Protein AF-A0A9E3B4F2-F1 (afdb_monomer)

pLDDT: mean 82.55, std 18.67, range [26.14, 98.81]

Mean predicted aligned error: 16.76 Å

Foldseek 3Di:
DQAAAPQPRDSDADDDPNRPRQAHPPQRDGLLSSLVVLVCVLVVVLAEPFQEEEEPHRVSVLQSCLVRYPVSYAAEYCPQVVDPDPRDRHYHDQLLPCLVVAAFQAGQEYEYEADLQLHLDDSLLSLLSVLRNHHQQGKYKYAHAEDAAAKDFASDPPDALVNCCVAAVGRRTGIHHHLNVVLVSCCVRQNDDPDQWDQQVVRDDPVVSVSNVNDPVANGGDHNSIMGMHGHHDDDPPPPPDDDDDDDDDDDDPPDDPWAAEEEEEQAEQPLCLLVVLVVCVVCVVVCVVVLEHELPPDSACALLLCLQQPDQPDDPDDQDPPDDPDPRGRDVVSVVSVVVQSVPSGRGYYYHGHNRNLVDDLNSLLSVLVVCVVSRYHYAYEYEDEDPVVSLVVVQVVCVVVVHDSPPPDPVVCVVRVGPCVSCVSNCVRNNPVRYYYHYSDPVVD

Secondary structure (DSSP, 8-state):
-----TTT----EEEETTEEEEEETTT---HHHHHHHHHHHHTT-S-TT--EEEES--HHHHHHHHHHHGGGEEEEETTGGG---SS-PEEE--TTTTGGGSPTT-EEEEEEES-GGG-SS-HHHHHHHHHHHEEEEEEEEEE--B-SSS-EE---TT--HHHHHHHHSSTT-SEEB-TTHHHHHHHHHH---S-SB--HHHHS-HHHHHHTT--GGGSSSSSTT--EEEE------------S-----------PPTT--EEEEE---TTSSHHHHHHHHHHTHHHHHHTTEEE-TT-SS-HHHHHHHHS-TT----S--TT-TT------HHHHHHHHHHHHTTTTSEEEEE-SSGGG--HHHHHHHHHHHHHTT-EEEEEEEE--HHHHHHHHHHHHHHTT------SHHHHHHHS--GGGHHHHHHHH-GGGEEEEE--GGG-

Solvent-accessible surface area (backbone atoms only — not comparable to full-atom values): 25327 Å² total; per-residue (Å²): 135,76,47,32,36,80,83,80,61,47,64,55,54,34,67,51,95,90,34,75,47,32,25,31,67,85,69,61,44,38,36,52,54,40,52,51,48,52,51,37,56,75,68,64,62,87,49,71,88,49,26,34,39,27,37,60,57,56,63,66,61,46,47,57,42,34,77,56,32,55,93,36,41,44,38,26,22,71,63,24,85,76,61,90,57,95,70,56,76,51,38,74,45,46,67,90,71,45,53,81,76,53,62,65,49,63,25,43,31,38,38,37,52,71,49,72,40,51,44,92,56,67,56,66,64,48,49,44,47,50,59,46,25,35,18,66,68,10,40,39,40,36,32,46,62,49,50,67,52,56,60,47,74,55,82,64,88,83,61,50,44,66,56,20,27,74,76,36,73,33,52,71,34,28,25,30,37,7,69,53,46,47,56,56,50,45,27,75,64,77,53,76,69,98,69,52,60,57,45,44,62,82,79,41,54,71,66,58,36,50,26,40,44,40,57,76,65,42,39,51,67,89,34,58,51,27,42,33,52,46,65,40,69,72,71,73,78,75,76,78,86,76,90,70,96,71,84,88,78,92,77,76,76,77,81,72,78,88,80,58,33,33,35,40,40,31,30,18,37,85,90,40,57,41,69,64,52,33,52,48,51,65,78,35,46,68,61,41,45,74,70,42,32,41,68,56,86,86,46,72,60,34,38,64,50,50,42,23,40,49,44,63,82,85,58,77,83,72,83,83,51,92,86,50,88,87,66,89,75,59,56,33,71,66,42,35,50,52,53,49,53,50,58,71,66,33,62,92,25,37,33,37,47,50,16,57,56,46,53,70,49,53,59,68,37,46,43,52,50,39,54,49,37,54,76,71,50,41,51,59,36,37,37,36,37,43,61,60,69,68,64,46,52,54,50,55,51,53,49,27,58,76,67,75,40,81,78,70,74,83,44,74,74,34,49,74,74,60,55,72,66,65,72,42,51,51,44,51,30,72,59,62,33,69,95,26,48,46,82,38,73,58,61,84,88,79,115

Sequence (447 aa):
MTLRCPICKSGEFLAFNGRDNARCKSCQAMERTRLLWMILEKHNLFRPGSRVLHVAPELPIAKRFAELLDDRYLACDVNAARYASTFTIVRPLDLCVDLVKLPSRCFDIIIHSHVLEHLPCDPEGVMREFERILKPGGHHFLSVPISGETTREDLSDDLSGAERSMLFGQADHMRVFGRRDLPAMLDRVWGARERHNIEPLELFTPAELEQAAVPRDAWSGISSHTIFHHIRPEVSAVRIAGNASTEGKSKASRSRPRGRPKLILHIGMPKAGTTSLQRWFVANTDAVRNAGLEYWPEAENHSEAMFMAFADPNRIARGAMWFQQDANLSADPAKRASFDGFLDGLGQRTGIVSAEVLWSFPARDVKALAGHLETRGVDTAVLCFIRPPAAFLATAAQQRLRTSLSIGDFGLGFQDKVLIRYHRLASWIENFGPDNVYVLPLADDII

Structure (mmCIF, N/CA/C/O backbone):
data_AF-A0A9E3B4F2-F1
#
_entry.id   AF-A0A9E3B4F2-F1
#
loop_
_atom_site.group_PDB
_atom_site.id
_atom_site.type_symbol
_atom_site.label_atom_id
_atom_site.label_alt_id
_atom_site.label_comp_id
_atom_site.label_asym_id
_atom_site.label_entity_id
_atom_site.label_seq_id
_atom_site.pdbx_PDB_ins_code
_atom_site.Cartn_x
_atom_site.Cartn_y
_atom_site.Cartn_z
_atom_site.occupancy
_atom_site.B_iso_or_equiv
_atom_site.auth_seq_id
_atom_site.auth_comp_id
_atom_site.auth_asym_id
_atom_site.auth_atom_id
_atom_site.pdbx_PDB_model_num
ATOM 1 N N . MET A 1 1 ? -12.269 23.493 28.111 1.00 66.25 1 MET A N 1
ATOM 2 C CA . MET A 1 1 ? -12.984 22.298 27.616 1.00 66.25 1 MET A CA 1
ATOM 3 C C . MET A 1 1 ? -12.254 21.068 28.141 1.00 66.25 1 MET A C 1
ATOM 5 O O . MET A 1 1 ? -11.030 21.080 28.115 1.00 66.25 1 MET A O 1
ATOM 9 N N . THR A 1 2 ? -12.943 20.064 28.690 1.00 90.00 2 THR A N 1
ATOM 10 C CA . THR A 1 2 ? -12.277 18.876 29.264 1.00 90.00 2 THR A CA 1
ATOM 11 C C . THR A 1 2 ? -11.997 17.856 28.165 1.00 90.00 2 THR A C 1
ATOM 13 O O . THR A 1 2 ? -12.938 17.414 27.500 1.00 90.00 2 THR A O 1
ATOM 16 N N . LEU A 1 3 ? -10.723 17.490 27.978 1.00 95.75 3 LEU A N 1
ATOM 17 C CA . LEU A 1 3 ? -10.311 16.465 27.015 1.00 95.75 3 LEU A CA 1
ATOM 18 C C . LEU A 1 3 ? -11.007 15.134 27.310 1.00 95.75 3 LEU A C 1
ATOM 20 O O . LEU A 1 3 ? -11.210 14.760 28.467 1.00 95.75 3 LEU A O 1
ATOM 24 N N . ARG A 1 4 ? -11.366 14.403 26.256 1.00 97.31 4 ARG A N 1
ATOM 25 C CA . ARG A 1 4 ? -12.034 13.109 26.348 1.00 97.31 4 ARG A CA 1
ATOM 26 C C . ARG A 1 4 ? -11.736 12.259 25.122 1.00 97.31 4 ARG A C 1
ATOM 28 O O . ARG A 1 4 ? -12.053 12.629 23.998 1.00 97.31 4 ARG A O 1
ATOM 35 N N . CYS A 1 5 ? -11.165 11.078 25.334 1.00 97.88 5 CYS A N 1
ATOM 36 C CA . CYS A 1 5 ? -10.889 10.140 24.255 1.00 97.88 5 CYS A CA 1
ATOM 37 C C . CYS A 1 5 ? -12.214 9.661 23.628 1.00 97.88 5 CYS A C 1
ATOM 39 O O . CYS A 1 5 ? -13.055 9.129 24.358 1.00 97.88 5 CYS A O 1
ATOM 41 N N . PRO A 1 6 ? -12.415 9.770 22.302 1.00 97.62 6 PRO A N 1
ATOM 42 C CA . PRO A 1 6 ? -13.656 9.326 21.668 1.00 97.62 6 PRO A CA 1
ATOM 43 C C . PRO A 1 6 ? -13.841 7.805 21.754 1.00 97.62 6 PRO A C 1
ATOM 45 O O . PRO A 1 6 ? -14.972 7.335 21.725 1.00 97.62 6 PRO A O 1
ATOM 48 N N . ILE A 1 7 ? -12.757 7.052 21.961 1.00 97.56 7 ILE A N 1
ATOM 49 C CA . ILE A 1 7 ? -12.759 5.588 21.977 1.00 97.56 7 ILE A CA 1
ATOM 50 C C . ILE A 1 7 ? -13.133 5.048 23.365 1.00 97.56 7 ILE A C 1
ATOM 52 O O . ILE A 1 7 ? -14.183 4.440 23.538 1.00 97.56 7 ILE A O 1
ATOM 56 N N . CYS A 1 8 ? -12.302 5.300 24.386 1.00 96.44 8 CYS A N 1
ATOM 57 C CA . CYS A 1 8 ? -12.509 4.757 25.738 1.00 96.44 8 CYS A CA 1
ATOM 58 C C . CYS A 1 8 ? -13.102 5.753 26.742 1.00 96.44 8 CYS A C 1
ATOM 60 O O . CYS A 1 8 ? -13.251 5.431 27.918 1.00 96.44 8 CYS A O 1
ATOM 62 N N . LYS A 1 9 ? -13.413 6.978 26.304 1.00 96.62 9 LYS A N 1
ATOM 63 C CA . LYS A 1 9 ? -14.028 8.048 27.107 1.00 96.62 9 LYS A CA 1
ATOM 64 C C . LYS A 1 9 ? -13.192 8.564 28.293 1.00 96.62 9 LYS A C 1
ATOM 66 O O . LYS A 1 9 ? -13.694 9.423 29.017 1.00 96.62 9 LYS A O 1
ATOM 71 N N . SER A 1 10 ? -11.945 8.108 28.461 1.00 96.12 10 SER A N 1
ATOM 72 C CA . SER A 1 10 ? -10.981 8.625 29.449 1.00 96.12 10 SER A CA 1
ATOM 73 C C . SER A 1 10 ? -10.598 10.082 29.163 1.00 96.12 10 SER A C 1
ATOM 75 O O . SER A 1 10 ? -10.494 10.473 28.000 1.00 96.12 10 SER A O 1
ATOM 77 N N . GLY A 1 11 ? -10.372 10.868 30.219 1.00 96.25 11 GLY A N 1
ATOM 78 C CA . GLY A 1 11 ? -9.863 12.242 30.137 1.00 96.25 11 GLY A CA 1
ATOM 79 C C . GLY A 1 11 ? -8.347 12.371 30.324 1.00 96.25 11 GLY A C 1
ATOM 80 O O . GLY A 1 11 ? -7.833 13.483 30.309 1.00 96.25 11 GLY A O 1
ATOM 81 N N . GLU A 1 12 ? -7.624 11.261 30.511 1.00 96.44 12 GLU A N 1
ATOM 82 C CA . GLU A 1 12 ? -6.180 11.277 30.765 1.00 96.44 12 GLU A CA 1
ATOM 83 C C . GLU A 1 12 ? -5.372 10.981 29.494 1.00 96.44 12 GLU A C 1
ATOM 85 O O . GLU A 1 12 ? -5.552 9.947 28.834 1.00 96.44 12 GLU A O 1
ATOM 90 N N . PHE A 1 13 ? -4.419 11.861 29.191 1.00 97.25 13 PHE A N 1
ATOM 91 C CA . PHE A 1 13 ? -3.530 11.746 28.041 1.00 97.25 13 PHE A CA 1
ATOM 92 C C . PHE A 1 13 ? -2.069 11.925 28.461 1.00 97.25 13 PHE A C 1
ATOM 94 O O . PHE A 1 13 ? -1.761 12.568 29.460 1.00 97.25 13 PHE A O 1
ATOM 101 N N . LEU A 1 14 ? -1.173 11.308 27.699 1.00 96.94 14 LEU A N 1
ATOM 102 C CA . LEU A 1 14 ? 0.269 11.326 27.892 1.00 96.94 14 LEU A CA 1
ATOM 103 C C . LEU A 1 14 ? 0.927 12.029 26.707 1.00 96.94 14 LEU A C 1
ATOM 105 O O . LEU A 1 14 ? 0.475 11.882 25.565 1.00 96.94 14 LEU A O 1
ATOM 109 N N . ALA A 1 15 ? 2.031 12.723 26.973 1.00 96.19 15 ALA A N 1
ATOM 110 C CA . ALA A 1 15 ? 2.896 13.226 25.920 1.00 96.19 15 ALA A CA 1
ATOM 111 C C . ALA A 1 15 ? 3.583 12.071 25.164 1.00 96.19 15 ALA A C 1
ATOM 113 O O . ALA A 1 15 ? 3.840 10.997 25.724 1.00 96.19 15 ALA A O 1
ATOM 114 N N . PHE A 1 16 ? 3.879 12.288 23.883 1.00 92.56 16 PHE A N 1
ATOM 115 C CA . PHE A 1 16 ? 4.634 11.351 23.048 1.00 92.56 16 PHE A CA 1
ATOM 116 C C . PHE A 1 16 ? 5.432 12.111 21.986 1.00 92.56 16 PHE A C 1
ATOM 118 O O . PHE A 1 16 ? 4.860 12.919 21.254 1.00 92.56 16 PHE A O 1
ATOM 125 N N . ASN A 1 17 ? 6.740 11.851 21.891 1.00 87.06 17 ASN A N 1
ATOM 126 C CA . ASN A 1 17 ? 7.664 12.549 20.983 1.00 87.06 17 ASN A CA 1
ATOM 127 C C . ASN A 1 17 ? 7.532 14.084 21.049 1.00 87.06 17 ASN A C 1
ATOM 129 O O . ASN A 1 17 ? 7.419 14.749 20.025 1.00 87.06 17 ASN A O 1
ATOM 133 N N . GLY A 1 18 ? 7.470 14.641 22.264 1.00 88.44 18 GLY A N 1
ATOM 134 C CA . GLY A 1 18 ? 7.357 16.089 22.489 1.00 88.44 18 GLY A CA 1
ATOM 135 C C . GLY A 1 18 ? 5.980 16.699 22.198 1.00 88.44 18 GLY A C 1
ATOM 136 O O . GLY A 1 18 ? 5.824 17.908 22.327 1.00 88.44 18 GLY A O 1
ATOM 137 N N . ARG A 1 19 ? 4.979 15.893 21.820 1.00 91.62 19 ARG A N 1
ATOM 138 C CA . ARG A 1 19 ? 3.600 16.347 21.595 1.00 91.62 19 ARG A CA 1
ATOM 139 C C . ARG A 1 19 ? 2.746 16.044 22.818 1.00 91.62 19 ARG A C 1
ATOM 141 O O . ARG A 1 19 ? 2.587 14.875 23.187 1.00 91.62 19 ARG A O 1
ATOM 148 N N . ASP A 1 20 ? 2.191 17.083 23.427 1.00 94.19 20 ASP A N 1
ATOM 149 C CA . ASP A 1 20 ? 1.285 16.955 24.565 1.00 94.19 20 ASP A CA 1
ATOM 150 C C . ASP A 1 20 ? -0.034 16.295 24.164 1.00 94.19 20 ASP A C 1
ATOM 152 O O . ASP A 1 20 ? -0.534 16.464 23.055 1.00 94.19 20 ASP A O 1
ATOM 156 N N . ASN A 1 21 ? -0.614 15.534 25.092 1.00 95.56 21 ASN A N 1
ATOM 157 C CA . ASN A 1 21 ? -1.887 14.826 24.920 1.00 95.56 21 ASN A CA 1
ATOM 158 C C . ASN A 1 21 ? -1.951 13.850 23.724 1.00 95.56 21 ASN A C 1
ATOM 160 O O . ASN A 1 21 ? -3.029 13.393 23.325 1.00 95.56 21 ASN A O 1
ATOM 164 N N . ALA A 1 22 ? -0.799 13.482 23.164 1.00 95.44 22 ALA A N 1
ATOM 165 C CA . ALA A 1 22 ? -0.710 12.671 21.962 1.00 95.44 22 ALA A CA 1
ATOM 166 C C . ALA A 1 22 ? -1.319 11.277 22.128 1.00 95.44 22 ALA A C 1
ATOM 168 O O . ALA A 1 22 ? -2.039 10.782 21.259 1.00 95.44 22 ALA A O 1
ATOM 169 N N . ARG A 1 23 ? -1.104 10.651 23.286 1.00 97.19 23 ARG A N 1
ATOM 170 C CA . ARG A 1 23 ? -1.477 9.258 23.538 1.00 97.19 23 ARG A CA 1
ATOM 171 C C . ARG A 1 23 ? -2.490 9.157 24.666 1.00 97.19 23 ARG A C 1
ATOM 173 O O . ARG A 1 23 ? -2.242 9.639 25.765 1.00 97.19 23 ARG A O 1
ATOM 180 N N . CYS A 1 24 ? -3.620 8.494 24.438 1.00 97.38 24 CYS A N 1
ATOM 181 C CA . CYS A 1 24 ? -4.569 8.225 25.520 1.00 97.38 24 CYS A CA 1
ATOM 182 C C . CYS A 1 24 ? -3.940 7.275 26.552 1.00 97.38 24 CYS A C 1
ATOM 184 O O . CYS A 1 24 ? -3.458 6.205 26.183 1.00 97.38 24 CYS A O 1
ATOM 186 N N . LYS A 1 25 ? -3.988 7.614 27.846 1.00 96.44 25 LYS A N 1
ATOM 187 C CA . LYS A 1 25 ? -3.388 6.783 28.905 1.00 96.44 25 LYS A CA 1
ATOM 188 C C . LYS A 1 25 ? -4.062 5.412 29.035 1.00 96.44 25 LYS A C 1
ATOM 190 O O . LYS A 1 25 ? -3.395 4.425 29.320 1.00 96.44 25 LYS A O 1
ATOM 195 N N . SER A 1 26 ? -5.371 5.344 28.784 1.00 95.38 26 SER A N 1
ATOM 196 C CA . SER A 1 26 ? -6.167 4.123 28.951 1.00 95.38 26 SER A CA 1
ATOM 197 C C . SER A 1 26 ? -6.089 3.185 27.742 1.00 95.38 26 SER A C 1
ATOM 199 O O . SER A 1 26 ? -5.704 2.032 27.897 1.00 95.38 26 SER A O 1
ATOM 201 N N . CYS A 1 27 ? -6.425 3.657 26.536 1.00 94.38 27 CYS A N 1
ATOM 202 C CA . CYS A 1 27 ? -6.476 2.794 25.345 1.00 94.38 27 CYS A CA 1
ATOM 203 C C . CYS A 1 27 ? -5.246 2.899 24.434 1.00 94.38 27 CYS A C 1
ATOM 205 O O . CYS A 1 27 ? -5.217 2.258 23.390 1.00 94.38 27 CYS A O 1
ATOM 207 N N . GLN A 1 28 ? -4.252 3.723 24.788 1.00 94.69 28 GLN A N 1
ATOM 208 C CA . GLN A 1 28 ? -3.026 3.957 24.008 1.00 94.69 28 GLN A CA 1
ATOM 209 C C . GLN A 1 28 ? -3.254 4.520 22.592 1.00 94.69 28 GLN A C 1
ATOM 211 O O . GLN A 1 28 ? -2.306 4.650 21.824 1.00 94.69 28 GLN A O 1
ATOM 216 N N . ALA A 1 29 ? -4.486 4.917 22.251 1.00 95.75 29 ALA A N 1
ATOM 217 C CA . ALA A 1 29 ? -4.801 5.532 20.968 1.00 95.75 29 ALA A CA 1
ATOM 218 C C . ALA A 1 29 ? -4.025 6.838 20.766 1.00 95.75 29 ALA A C 1
ATOM 220 O O . ALA A 1 29 ? -4.086 7.740 21.615 1.00 95.75 29 ALA A O 1
ATOM 221 N N . MET A 1 30 ? -3.368 6.944 19.614 1.00 95.69 30 MET A N 1
ATOM 222 C CA . MET A 1 30 ? -2.718 8.164 19.138 1.00 95.69 30 MET A CA 1
ATOM 223 C C . MET A 1 30 ? -3.744 9.108 18.503 1.00 95.69 30 MET A C 1
ATOM 225 O O . MET A 1 30 ? -4.898 8.731 18.286 1.00 95.69 30 MET A O 1
ATOM 229 N N . GLU A 1 31 ? -3.334 10.330 18.174 1.00 95.56 31 GLU A N 1
ATOM 230 C CA . GLU A 1 31 ? -4.215 11.359 17.610 1.00 95.56 31 GLU A CA 1
ATOM 231 C C . GLU A 1 31 ? -4.932 10.887 16.338 1.00 95.56 31 GLU A C 1
ATOM 233 O O . GLU A 1 31 ? -6.157 10.966 16.249 1.00 95.56 31 GLU A O 1
ATOM 238 N N . ARG A 1 32 ? -4.181 10.294 15.399 1.00 94.38 32 ARG A N 1
ATOM 239 C CA . ARG A 1 32 ? -4.724 9.733 14.150 1.00 94.38 32 ARG A CA 1
ATOM 240 C C . ARG A 1 32 ? -5.714 8.592 14.389 1.00 94.38 32 ARG A C 1
ATOM 242 O O . ARG A 1 32 ? -6.718 8.499 13.699 1.00 94.38 32 ARG A O 1
ATOM 249 N N . THR A 1 33 ? -5.476 7.760 15.407 1.00 96.94 33 THR A N 1
ATOM 250 C CA . THR A 1 33 ? -6.374 6.653 15.769 1.00 96.94 33 THR A CA 1
ATOM 251 C C . THR A 1 33 ? -7.705 7.194 16.277 1.00 96.94 33 THR A C 1
ATOM 253 O O . THR A 1 33 ? -8.758 6.654 15.952 1.00 96.94 33 THR A O 1
ATOM 256 N N . ARG A 1 34 ? -7.665 8.277 17.066 1.00 97.94 34 ARG A N 1
ATOM 257 C CA . ARG A 1 34 ? -8.867 8.957 17.564 1.00 97.94 34 ARG A CA 1
ATOM 258 C C . ARG A 1 34 ? -9.648 9.598 16.421 1.00 97.94 34 ARG A C 1
ATOM 260 O O . ARG A 1 34 ? -10.859 9.415 16.363 1.00 97.94 34 ARG A O 1
ATOM 267 N N . LEU A 1 35 ? -8.962 10.275 15.501 1.00 97.94 35 LEU A N 1
ATOM 268 C CA . LEU A 1 35 ? -9.598 10.868 14.326 1.00 97.94 35 LEU A CA 1
ATOM 269 C C . LEU A 1 35 ? -10.224 9.798 13.414 1.00 97.94 35 LEU A C 1
ATOM 271 O O . LEU A 1 35 ? -11.393 9.915 13.052 1.00 97.94 35 LEU A O 1
ATOM 275 N N . LEU A 1 36 ? -9.493 8.720 13.107 1.00 98.38 36 LEU A N 1
ATOM 276 C CA . LEU A 1 36 ? -10.002 7.606 12.303 1.00 98.38 36 LEU A CA 1
ATOM 277 C C . LEU A 1 36 ? -11.219 6.950 12.959 1.00 98.38 36 LEU A C 1
ATOM 279 O O . LEU A 1 36 ? -12.213 6.704 12.285 1.00 98.38 36 LEU A O 1
ATOM 283 N N . TRP A 1 37 ? -11.187 6.728 14.275 1.00 98.56 37 TRP A N 1
ATOM 284 C CA . TRP A 1 37 ? -12.345 6.225 15.014 1.00 98.56 37 TRP A CA 1
ATOM 285 C C . TRP A 1 37 ? -13.578 7.116 14.830 1.00 98.56 37 TRP A C 1
ATOM 287 O O . TRP A 1 37 ? -14.648 6.612 14.491 1.00 98.56 37 TRP A O 1
ATOM 297 N N . MET A 1 38 ? -13.428 8.432 15.017 1.00 98.56 38 MET A N 1
ATOM 298 C CA . MET A 1 38 ? -14.532 9.384 14.858 1.00 98.56 38 MET A CA 1
ATOM 299 C C . MET A 1 38 ? -15.110 9.341 13.438 1.00 98.56 38 MET A C 1
ATOM 301 O O . MET A 1 38 ? -16.327 9.362 13.274 1.00 98.56 38 MET A O 1
ATOM 305 N N . ILE A 1 39 ? -14.258 9.233 12.414 1.00 98.44 39 ILE A N 1
ATOM 306 C CA . ILE A 1 39 ? -14.668 9.105 11.006 1.00 98.44 39 ILE A CA 1
ATOM 307 C C . ILE A 1 39 ? -15.439 7.797 10.773 1.00 98.44 39 ILE A C 1
ATOM 309 O O . ILE A 1 39 ? -16.520 7.815 10.183 1.00 98.44 39 ILE A O 1
ATOM 313 N N . LEU A 1 40 ? -14.929 6.665 11.268 1.00 98.38 40 LEU A N 1
ATOM 314 C CA . LEU A 1 40 ? -15.596 5.364 11.146 1.00 98.38 40 LEU A CA 1
ATOM 315 C C . LEU A 1 40 ? -16.973 5.357 11.836 1.00 98.38 40 LEU A C 1
ATOM 317 O O . LEU A 1 40 ? -17.923 4.788 11.292 1.00 98.38 40 LEU A O 1
ATOM 321 N N . GLU A 1 41 ? -17.106 6.011 12.996 1.00 97.56 41 GLU A N 1
ATOM 322 C CA . GLU A 1 41 ? -18.400 6.214 13.666 1.00 97.56 41 GLU A CA 1
ATOM 323 C C . GLU A 1 41 ? -19.328 7.117 12.845 1.00 97.56 41 GLU A C 1
ATOM 325 O O . GLU A 1 41 ? -20.474 6.742 12.594 1.00 97.56 41 GLU A O 1
ATOM 330 N N . LYS A 1 42 ? -18.836 8.271 12.374 1.00 97.62 42 LYS A N 1
ATOM 331 C CA . LYS A 1 42 ? -19.615 9.247 11.594 1.00 97.62 42 LYS A CA 1
ATOM 332 C C . LYS A 1 42 ? -20.215 8.633 10.327 1.00 97.62 42 LYS A C 1
ATOM 334 O O . LYS A 1 42 ? -21.352 8.944 9.980 1.00 97.62 42 LYS A O 1
ATOM 339 N N . HIS A 1 43 ? -19.476 7.744 9.663 1.00 96.12 43 HIS A N 1
ATOM 340 C CA . HIS A 1 43 ? -19.922 7.044 8.454 1.00 96.12 43 HIS A CA 1
ATOM 341 C C . HIS A 1 43 ? -20.650 5.716 8.724 1.00 96.12 43 HIS A C 1
ATOM 343 O O . HIS A 1 43 ? -20.971 4.995 7.778 1.00 96.12 43 HIS A O 1
ATOM 349 N N . ASN A 1 44 ? -20.925 5.375 9.990 1.00 96.69 44 ASN A N 1
ATOM 350 C CA . ASN A 1 44 ? -21.587 4.129 10.386 1.00 96.69 44 ASN A CA 1
ATOM 351 C C . ASN A 1 44 ? -20.911 2.874 9.786 1.00 96.69 44 ASN A C 1
ATOM 353 O O . ASN A 1 44 ? -21.554 2.008 9.178 1.00 96.69 44 ASN A O 1
ATOM 357 N N . LEU A 1 45 ? -19.581 2.811 9.908 1.00 97.31 45 LEU A N 1
ATOM 358 C CA . LEU A 1 45 ? -18.751 1.727 9.372 1.00 97.31 45 LEU A CA 1
ATOM 359 C C . LEU A 1 45 ? -18.460 0.626 10.396 1.00 97.31 45 LEU A C 1
ATOM 361 O O . LEU A 1 45 ? -18.135 -0.498 10.014 1.00 97.31 45 LEU A O 1
ATOM 365 N N . PHE A 1 46 ? -18.679 0.895 11.685 1.00 96.50 46 PHE A N 1
ATOM 366 C CA . PHE A 1 46 ? -18.769 -0.138 12.719 1.00 96.50 46 PHE A CA 1
ATOM 367 C C . PHE A 1 46 ? -20.135 -0.836 12.673 1.00 96.50 46 PHE A C 1
ATOM 369 O O . PHE A 1 46 ? -20.947 -0.704 13.589 1.00 96.50 46 PHE A O 1
ATOM 376 N N . ARG A 1 47 ? -20.388 -1.588 11.597 1.00 92.81 47 ARG A N 1
ATOM 377 C CA . ARG A 1 47 ? -21.642 -2.323 11.378 1.00 92.81 47 ARG A CA 1
ATOM 378 C C . ARG A 1 47 ? -21.410 -3.821 11.134 1.00 92.81 47 ARG A C 1
ATOM 380 O O . ARG A 1 47 ? -20.418 -4.158 10.482 1.00 92.81 47 ARG A O 1
ATOM 387 N N . PRO A 1 48 ? -22.309 -4.710 11.602 1.00 91.81 48 PRO A N 1
ATOM 388 C CA . PRO A 1 48 ? -22.231 -6.144 11.323 1.00 91.81 48 PRO A CA 1
ATOM 389 C C . PRO A 1 48 ? -22.248 -6.464 9.822 1.00 91.81 48 PRO A C 1
ATOM 391 O O . PRO A 1 48 ? -22.762 -5.694 9.012 1.00 91.81 48 PRO A O 1
ATOM 394 N N . GLY A 1 49 ? -21.727 -7.636 9.455 1.00 91.12 49 GLY A N 1
ATOM 395 C CA . GLY A 1 49 ? -21.803 -8.183 8.093 1.00 91.12 49 GLY A CA 1
ATOM 396 C C . GLY A 1 49 ? -20.723 -7.696 7.119 1.00 91.12 49 GLY A C 1
ATOM 397 O O . GLY A 1 49 ? -20.462 -8.383 6.129 1.00 91.12 49 GLY A O 1
ATOM 398 N N . SER A 1 50 ? -20.053 -6.579 7.417 1.00 95.94 50 SER A N 1
ATOM 399 C CA . SER A 1 50 ? -18.900 -6.086 6.653 1.00 95.94 50 SER A CA 1
ATOM 400 C C . SER A 1 50 ? -17.704 -7.033 6.770 1.00 95.94 50 SER A C 1
ATOM 402 O O . SER A 1 50 ? -17.436 -7.570 7.843 1.00 95.94 50 SER A O 1
ATOM 404 N N . ARG A 1 51 ? -16.937 -7.198 5.690 1.00 97.88 51 ARG A N 1
ATOM 405 C CA . ARG A 1 51 ? -15.615 -7.829 5.726 1.00 97.88 51 ARG A CA 1
ATOM 406 C C . ARG A 1 51 ? -14.526 -6.764 5.731 1.00 97.88 51 ARG A C 1
ATOM 408 O O . ARG A 1 51 ? -14.464 -5.948 4.812 1.00 97.88 51 ARG A O 1
ATOM 415 N N . VAL A 1 52 ? -13.668 -6.783 6.743 1.00 98.69 52 VAL A N 1
ATOM 416 C CA . VAL A 1 52 ? -12.659 -5.744 6.990 1.00 98.69 52 VAL A CA 1
ATOM 417 C C . VAL A 1 52 ? -11.258 -6.344 6.890 1.00 98.69 52 VAL A C 1
ATOM 419 O O . VAL A 1 52 ? -10.985 -7.364 7.519 1.00 98.69 52 VAL A O 1
ATOM 422 N N . LEU A 1 53 ? -10.376 -5.695 6.130 1.00 98.62 53 LEU A N 1
ATOM 423 C CA . LEU A 1 53 ? -8.927 -5.904 6.170 1.00 98.62 53 LEU A CA 1
ATOM 424 C C . LEU A 1 53 ? -8.285 -4.738 6.926 1.00 98.62 53 LEU A C 1
ATOM 426 O O . LEU A 1 53 ? -8.454 -3.586 6.532 1.00 98.62 53 LEU A O 1
ATOM 430 N N . HIS A 1 54 ? -7.534 -5.027 7.985 1.00 98.50 54 HIS A N 1
ATOM 431 C CA . HIS A 1 54 ? -6.822 -4.019 8.771 1.00 98.50 54 HIS A CA 1
ATOM 432 C C . HIS A 1 54 ? -5.348 -4.396 8.889 1.00 98.50 54 HIS A C 1
ATOM 434 O O . HIS A 1 54 ? -4.993 -5.358 9.573 1.00 98.50 54 HIS A O 1
ATOM 440 N N . VAL A 1 55 ? -4.499 -3.645 8.189 1.00 98.38 55 VAL A N 1
ATOM 441 C CA . VAL A 1 55 ? -3.047 -3.848 8.172 1.00 98.38 55 VAL A CA 1
ATOM 442 C C . VAL A 1 55 ? -2.385 -2.961 9.220 1.00 98.38 55 VAL A C 1
ATOM 444 O O . VAL A 1 55 ? -2.749 -1.791 9.339 1.00 98.38 55 VAL A O 1
ATOM 447 N N . ALA A 1 56 ? -1.418 -3.516 9.953 1.00 96.44 56 ALA A N 1
ATOM 448 C CA . ALA A 1 56 ? -0.753 -2.881 11.090 1.00 96.44 56 ALA A CA 1
ATOM 449 C C . ALA A 1 56 ? -1.767 -2.300 12.101 1.00 96.44 56 ALA A C 1
ATOM 451 O O . ALA A 1 56 ? -1.798 -1.095 12.362 1.00 96.44 56 ALA A O 1
ATOM 452 N N . PRO A 1 57 ? -2.656 -3.144 12.656 1.00 95.69 57 PRO A N 1
ATOM 453 C CA . PRO A 1 57 ? -3.908 -2.686 13.237 1.00 95.69 57 PRO A CA 1
ATOM 454 C C . PRO A 1 57 ? -3.733 -1.854 14.514 1.00 95.69 57 PRO A C 1
ATOM 456 O O . PRO A 1 57 ? -3.119 -2.302 15.487 1.00 95.69 57 PRO A O 1
ATOM 459 N N . GLU A 1 58 ? -4.355 -0.672 14.580 1.00 94.75 58 GLU A N 1
ATOM 460 C CA . GLU A 1 58 ? -4.466 0.069 15.835 1.00 94.75 58 GLU A CA 1
ATOM 461 C C . GLU A 1 58 ? -5.385 -0.676 16.812 1.00 94.75 58 GLU A C 1
ATOM 463 O O . GLU A 1 58 ? -6.585 -0.834 16.570 1.00 94.75 58 GLU A O 1
ATOM 468 N N . LEU A 1 59 ? -4.828 -1.102 17.952 1.00 92.00 59 LEU A N 1
ATOM 469 C CA . LEU A 1 59 ? -5.491 -2.011 18.897 1.00 92.00 59 LEU A CA 1
ATOM 470 C C . LEU A 1 59 ? -6.927 -1.617 19.296 1.00 92.00 59 LEU A C 1
ATOM 472 O O . LEU A 1 59 ? -7.771 -2.511 19.353 1.00 92.00 59 LEU A O 1
ATOM 476 N N . PRO A 1 60 ? -7.266 -0.335 19.548 1.00 94.06 60 PRO A N 1
ATOM 477 C CA . PRO A 1 60 ? -8.636 0.022 19.913 1.00 94.06 60 PRO A CA 1
ATOM 478 C C . PRO A 1 60 ? -9.653 -0.192 18.780 1.00 94.06 60 PRO A C 1
ATOM 480 O O . PRO A 1 60 ? -10.768 -0.639 19.042 1.00 94.06 60 PRO A O 1
ATOM 483 N N . ILE A 1 61 ? -9.267 0.082 17.529 1.00 96.88 61 ILE A N 1
ATOM 484 C CA . ILE A 1 61 ? -10.103 -0.167 16.341 1.00 96.88 61 ILE A CA 1
ATOM 485 C C . ILE A 1 61 ? -10.197 -1.675 16.092 1.00 96.88 61 ILE A C 1
ATOM 487 O O . ILE A 1 61 ? -11.288 -2.201 15.874 1.00 96.88 61 ILE A O 1
ATOM 491 N N . ALA A 1 62 ? -9.070 -2.379 16.221 1.00 95.62 62 ALA A N 1
ATOM 492 C CA . ALA A 1 62 ? -9.003 -3.825 16.071 1.00 95.62 62 ALA A CA 1
ATOM 493 C C . ALA A 1 62 ? -9.922 -4.555 17.051 1.00 95.62 62 ALA A C 1
ATOM 495 O O . ALA A 1 62 ?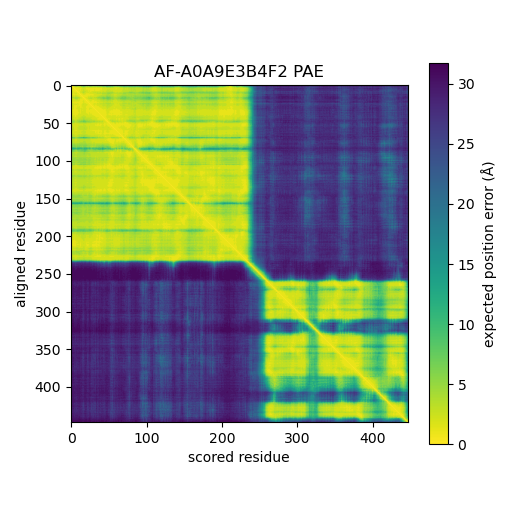 -10.645 -5.463 16.657 1.00 95.62 62 ALA A O 1
ATOM 496 N N . LYS A 1 63 ? -9.936 -4.121 18.318 1.00 95.12 63 LYS A N 1
ATOM 497 C CA . LYS A 1 63 ? -10.835 -4.657 19.342 1.00 95.12 63 LYS A CA 1
ATOM 498 C C . LYS A 1 63 ? -12.294 -4.494 18.932 1.00 95.12 63 LYS A C 1
ATOM 500 O O . LYS A 1 63 ? -13.054 -5.454 18.986 1.00 95.12 63 LYS A O 1
ATOM 505 N N . ARG A 1 64 ? -12.667 -3.296 18.473 1.00 96.12 64 ARG A N 1
ATOM 506 C CA . ARG A 1 64 ? -14.043 -2.998 18.069 1.00 96.12 64 ARG A CA 1
ATOM 507 C C . ARG A 1 64 ? -14.503 -3.845 16.884 1.00 96.12 64 ARG A C 1
ATOM 509 O O . ARG A 1 64 ? -15.631 -4.324 16.906 1.00 96.12 64 ARG A O 1
ATOM 516 N N . PHE A 1 65 ? -13.664 -4.029 15.863 1.00 97.31 65 PHE A N 1
ATOM 517 C CA . PHE A 1 65 ? -14.017 -4.880 14.725 1.00 97.31 65 PHE A CA 1
ATOM 518 C C . PHE A 1 65 ? -14.014 -6.368 15.076 1.00 97.31 65 PHE A C 1
ATOM 520 O O . PHE A 1 65 ? -14.932 -7.065 14.654 1.00 97.31 65 PHE A O 1
ATOM 527 N N . ALA A 1 66 ? -13.059 -6.844 15.878 1.00 94.75 66 ALA A N 1
ATOM 528 C CA . ALA A 1 66 ? -13.011 -8.240 16.312 1.00 94.75 66 ALA A CA 1
ATOM 529 C C . ALA A 1 66 ? -14.261 -8.641 17.115 1.00 94.75 66 ALA A C 1
ATOM 531 O O . ALA A 1 66 ? -14.852 -9.680 16.847 1.00 94.75 66 ALA A O 1
ATOM 532 N N . GLU A 1 67 ? -14.720 -7.780 18.031 1.00 94.06 67 GLU A N 1
ATOM 533 C CA . GLU A 1 67 ? -15.962 -7.994 18.793 1.00 94.06 67 GLU A CA 1
ATOM 534 C C . GLU A 1 67 ? -17.223 -7.991 17.908 1.00 94.06 67 GLU A C 1
ATOM 536 O O . GLU A 1 67 ? -18.239 -8.572 18.282 1.00 94.06 67 GLU A O 1
ATOM 541 N N . LEU A 1 68 ? -17.182 -7.315 16.755 1.00 95.50 68 LEU A N 1
ATOM 542 C CA . LEU A 1 68 ? -18.352 -7.083 15.906 1.00 95.50 68 LEU A CA 1
ATOM 543 C C . LEU A 1 68 ? -18.483 -8.068 14.736 1.00 95.50 68 LEU A C 1
ATOM 545 O O . LEU A 1 68 ? -19.598 -8.315 14.276 1.00 95.50 68 LEU A O 1
ATOM 549 N N . LEU A 1 69 ? -17.362 -8.550 14.195 1.00 92.69 69 LEU A N 1
ATOM 550 C CA . LEU A 1 69 ? -17.308 -9.161 12.862 1.00 92.69 69 LEU A CA 1
ATOM 551 C C . LEU A 1 69 ? -16.828 -10.613 12.839 1.00 92.69 69 LEU A C 1
ATOM 553 O O . LEU A 1 69 ? -16.909 -11.224 11.774 1.00 92.69 69 LEU A O 1
ATOM 557 N N . ASP A 1 70 ? -16.357 -11.153 13.964 1.00 86.25 70 ASP A N 1
ATOM 558 C CA . ASP A 1 70 ? -15.862 -12.532 14.069 1.00 86.25 70 ASP A CA 1
ATOM 559 C C . ASP A 1 70 ? -14.868 -12.877 12.931 1.00 86.25 70 ASP A C 1
ATOM 561 O O . ASP A 1 70 ? -13.873 -12.169 12.741 1.00 86.25 70 ASP A O 1
ATOM 565 N N . ASP A 1 71 ? -15.146 -13.899 12.113 1.00 87.94 71 ASP A N 1
ATOM 566 C CA . ASP A 1 71 ? -14.293 -14.359 11.009 1.00 87.94 71 ASP A CA 1
ATOM 567 C C . ASP A 1 71 ? -14.199 -13.387 9.814 1.00 87.94 71 ASP A C 1
ATOM 569 O O . ASP A 1 71 ? -13.367 -13.559 8.913 1.00 87.94 71 ASP A O 1
ATOM 573 N N . ARG A 1 72 ? -15.027 -12.336 9.795 1.00 93.50 72 ARG A N 1
ATOM 574 C CA . ARG A 1 72 ? -15.035 -11.306 8.744 1.00 93.50 72 ARG A CA 1
ATOM 575 C C . ARG A 1 72 ? -14.043 -10.179 9.000 1.00 93.50 72 ARG A C 1
ATOM 577 O O . ARG A 1 72 ? -13.865 -9.333 8.120 1.00 93.50 72 ARG A O 1
ATOM 584 N N . TYR A 1 73 ? -13.385 -10.167 10.156 1.00 97.19 73 TYR A N 1
ATOM 585 C CA . TYR A 1 73 ? -12.292 -9.251 10.451 1.00 97.19 73 TYR A CA 1
ATOM 586 C C . TYR A 1 73 ? -10.935 -9.932 10.241 1.00 97.19 73 TYR A C 1
ATOM 588 O O . TYR A 1 73 ? -10.575 -10.883 10.932 1.00 97.19 73 TYR A O 1
ATOM 596 N N . LEU A 1 74 ? -10.161 -9.424 9.282 1.00 96.38 74 LEU A N 1
ATOM 597 C CA . LEU A 1 74 ? -8.790 -9.847 9.036 1.00 96.38 74 LEU A CA 1
ATOM 598 C C . LEU A 1 74 ? -7.821 -8.757 9.492 1.00 96.38 74 LEU A C 1
ATOM 600 O O . LEU A 1 74 ? -7.596 -7.776 8.786 1.00 96.38 74 LEU A O 1
ATOM 604 N N . ALA A 1 75 ? -7.222 -8.968 10.660 1.00 96.94 75 ALA A N 1
ATOM 605 C CA . ALA A 1 75 ? -6.093 -8.190 11.151 1.00 96.94 75 ALA A CA 1
ATOM 606 C C . ALA A 1 75 ? -4.778 -8.821 10.675 1.00 96.94 75 ALA A C 1
ATOM 608 O O . ALA A 1 75 ? -4.577 -10.027 10.862 1.00 96.94 75 ALA A O 1
ATOM 609 N N . CYS A 1 76 ? -3.867 -8.040 10.097 1.00 96.56 76 CYS A N 1
ATOM 610 C CA . CYS A 1 76 ? -2.583 -8.570 9.641 1.00 96.56 76 CYS A CA 1
ATOM 611 C C . CYS A 1 76 ? -1.417 -7.589 9.768 1.00 96.56 76 CYS A C 1
ATOM 613 O O . CYS A 1 76 ? -1.604 -6.376 9.777 1.00 96.56 76 CYS A O 1
ATOM 615 N N . ASP A 1 77 ? -0.206 -8.129 9.843 1.00 96.56 77 ASP A N 1
ATOM 616 C CA . ASP A 1 77 ? 1.046 -7.372 9.841 1.00 96.56 77 ASP A CA 1
ATOM 617 C C . ASP A 1 77 ? 2.194 -8.277 9.374 1.00 96.56 77 ASP A C 1
ATOM 619 O O . ASP A 1 77 ? 2.151 -9.486 9.608 1.00 96.56 77 ASP A O 1
ATOM 623 N N . VAL A 1 78 ? 3.237 -7.722 8.752 1.00 93.06 78 VAL A N 1
ATOM 624 C CA . VAL A 1 78 ? 4.422 -8.505 8.349 1.00 93.06 78 VAL A CA 1
ATOM 625 C C . VAL A 1 78 ? 5.138 -9.114 9.563 1.00 93.06 78 VAL A C 1
ATOM 627 O O . VAL A 1 78 ? 5.676 -10.216 9.495 1.00 93.06 78 VAL A O 1
ATOM 630 N N . ASN A 1 79 ? 5.087 -8.434 10.710 1.00 91.75 79 ASN A N 1
ATOM 631 C CA . ASN A 1 79 ? 5.624 -8.873 11.988 1.00 91.75 79 ASN A CA 1
ATOM 632 C C . ASN A 1 79 ? 4.503 -9.049 13.022 1.00 91.75 79 ASN A C 1
ATOM 634 O O . ASN A 1 79 ? 4.498 -8.447 14.099 1.00 91.75 79 ASN A O 1
ATOM 638 N N . ALA A 1 80 ? 3.556 -9.930 12.697 1.00 90.56 80 ALA A N 1
ATOM 639 C CA . ALA A 1 80 ? 2.407 -10.267 13.537 1.00 90.56 80 ALA A CA 1
ATOM 640 C C . ALA A 1 80 ? 2.762 -10.630 14.995 1.00 90.56 80 ALA A C 1
ATOM 642 O O . ALA A 1 80 ? 1.978 -10.360 15.904 1.00 90.56 80 ALA A O 1
ATOM 643 N N . ALA A 1 81 ? 3.957 -11.177 15.246 1.00 89.19 81 ALA A N 1
ATOM 644 C CA . ALA A 1 81 ? 4.430 -11.520 16.589 1.00 89.19 81 ALA A CA 1
ATOM 645 C C . ALA A 1 81 ? 4.608 -10.302 17.520 1.00 89.19 81 ALA A C 1
ATOM 647 O O . ALA A 1 81 ? 4.646 -10.469 18.738 1.00 89.19 81 ALA A O 1
ATOM 648 N N . ARG A 1 82 ? 4.685 -9.073 16.981 1.00 86.94 82 ARG A N 1
ATOM 649 C CA . ARG A 1 82 ? 4.733 -7.832 17.780 1.00 86.94 82 ARG A CA 1
ATOM 650 C C . ARG A 1 82 ? 3.433 -7.548 18.532 1.00 86.94 82 ARG A C 1
ATOM 652 O O . ARG A 1 82 ? 3.427 -6.744 19.464 1.00 86.94 82 ARG A O 1
ATOM 659 N N . TYR A 1 83 ? 2.335 -8.183 18.137 1.00 85.31 83 TYR A N 1
ATOM 660 C CA . TYR A 1 83 ? 1.022 -7.932 18.705 1.00 85.31 83 TYR A CA 1
ATOM 661 C C . TYR A 1 83 ? 0.737 -8.904 19.847 1.00 85.31 83 TYR A C 1
ATOM 663 O O . TYR A 1 83 ? 0.357 -10.053 19.636 1.00 85.31 83 TYR A O 1
ATOM 671 N N . ALA A 1 84 ? 0.847 -8.411 21.078 1.00 75.62 84 ALA A N 1
ATOM 672 C CA . ALA A 1 84 ? 0.274 -9.076 22.239 1.00 75.62 84 ALA A CA 1
ATOM 673 C C . ALA A 1 84 ? -1.205 -8.667 22.367 1.00 75.62 84 ALA A C 1
ATOM 675 O O . ALA A 1 84 ? -1.526 -7.652 22.983 1.00 75.62 84 ALA A O 1
ATOM 676 N N . SER A 1 85 ? -2.109 -9.428 21.744 1.00 77.31 85 SER A N 1
ATOM 677 C CA . SER A 1 85 ? -3.559 -9.206 21.833 1.00 77.31 85 SER A CA 1
ATOM 678 C C . SER A 1 85 ? -4.279 -10.446 22.351 1.00 77.31 85 SER A C 1
ATOM 680 O O . SER A 1 85 ? -3.968 -11.565 21.956 1.00 77.31 85 SER A O 1
ATOM 682 N N . THR A 1 86 ? -5.268 -10.240 23.223 1.00 79.25 86 THR A N 1
ATOM 683 C CA . THR A 1 86 ? -6.144 -11.304 23.740 1.00 79.25 86 THR A CA 1
ATOM 684 C C . THR A 1 86 ? -7.489 -11.392 23.019 1.00 79.25 86 THR A C 1
ATOM 686 O O . THR A 1 86 ? -8.245 -12.323 23.270 1.00 79.25 86 THR A O 1
ATOM 689 N N . PHE A 1 87 ? -7.808 -10.432 22.146 1.00 84.56 87 PHE A N 1
ATOM 690 C CA . PHE A 1 87 ? -9.135 -10.295 21.528 1.00 84.56 87 PHE A CA 1
ATOM 691 C C . PHE A 1 87 ? -9.135 -10.492 20.009 1.00 84.56 87 PHE A C 1
ATOM 693 O O . PHE A 1 87 ? -10.197 -10.572 19.407 1.00 84.56 87 PHE A O 1
ATOM 700 N N . THR A 1 88 ? -7.967 -10.543 19.368 1.00 88.12 88 THR A N 1
ATOM 701 C CA . THR A 1 88 ? -7.863 -10.851 17.938 1.00 88.12 88 THR A CA 1
ATOM 702 C C . THR A 1 88 ? -6.508 -11.458 17.630 1.00 88.12 88 THR A C 1
ATOM 704 O O . THR A 1 88 ? -5.496 -11.065 18.210 1.00 88.12 88 THR A O 1
ATOM 707 N N . ILE A 1 89 ? -6.482 -12.374 16.668 1.00 89.38 89 ILE A N 1
ATOM 708 C CA . ILE A 1 89 ? -5.241 -12.898 16.104 1.00 89.38 89 ILE A CA 1
ATOM 709 C C . ILE A 1 89 ? -4.816 -11.960 14.976 1.00 89.38 89 ILE A C 1
ATOM 711 O O . ILE A 1 89 ? -5.580 -11.740 14.037 1.00 89.38 89 ILE A O 1
ATOM 715 N N . VAL A 1 90 ? -3.602 -11.418 15.061 1.00 93.56 90 VAL A N 1
ATOM 716 C CA . VAL A 1 90 ? -2.968 -10.713 13.940 1.00 93.56 90 VAL A CA 1
ATOM 717 C C . VAL A 1 90 ? -2.225 -11.752 13.112 1.00 93.56 90 VAL A C 1
ATOM 719 O O . VAL A 1 90 ? -1.429 -12.521 13.649 1.00 93.56 90 VAL A O 1
ATOM 722 N N . ARG A 1 91 ? -2.530 -11.838 11.816 1.00 92.75 91 ARG A N 1
ATOM 723 C CA . ARG A 1 91 ? -1.930 -12.830 10.916 1.00 92.75 91 ARG A CA 1
ATOM 724 C C . ARG A 1 91 ? -0.702 -12.259 10.200 1.00 92.75 91 ARG A C 1
ATOM 726 O O . ARG A 1 91 ? -0.729 -11.083 9.839 1.00 92.75 91 ARG A O 1
ATOM 733 N N . PRO A 1 92 ? 0.347 -13.064 9.960 1.00 93.62 92 PRO A N 1
ATOM 734 C CA . PRO A 1 92 ? 1.452 -12.644 9.111 1.00 93.62 92 PRO A CA 1
ATOM 735 C C . PRO A 1 92 ? 0.947 -12.412 7.683 1.00 93.62 92 PRO A C 1
ATOM 737 O O . PRO A 1 92 ? 0.256 -13.272 7.131 1.00 93.62 92 PRO A O 1
ATOM 740 N N . LEU A 1 93 ? 1.255 -11.248 7.113 1.00 91.81 93 LEU A N 1
ATOM 741 C CA . LEU A 1 93 ? 0.950 -10.920 5.721 1.00 91.81 93 LEU A CA 1
ATOM 742 C C . LEU A 1 93 ? 1.953 -9.881 5.213 1.00 91.81 93 LEU A C 1
ATOM 744 O O . LEU A 1 93 ? 2.001 -8.764 5.729 1.00 91.81 93 LEU A O 1
ATOM 748 N N . ASP A 1 94 ? 2.736 -10.240 4.199 1.00 93.44 94 ASP A N 1
ATOM 749 C CA . ASP A 1 94 ? 3.628 -9.315 3.501 1.00 93.44 94 ASP A CA 1
ATOM 750 C C . ASP A 1 94 ? 2.871 -8.667 2.337 1.00 93.44 94 ASP A C 1
ATOM 752 O O . ASP A 1 94 ? 2.510 -9.329 1.364 1.00 93.44 94 ASP A O 1
ATOM 756 N N . LEU A 1 95 ? 2.629 -7.357 2.405 1.00 90.62 95 LEU A N 1
ATOM 757 C CA . LEU A 1 95 ? 1.865 -6.666 1.365 1.00 90.62 95 LEU A CA 1
ATOM 758 C C . LEU A 1 95 ? 2.518 -6.727 -0.023 1.00 90.62 95 LEU A C 1
ATOM 760 O O . LEU A 1 95 ? 1.802 -6.741 -1.023 1.00 90.62 95 LEU A O 1
ATOM 764 N N . CYS A 1 96 ? 3.849 -6.796 -0.098 1.00 86.50 96 CYS A N 1
ATOM 765 C CA . CYS A 1 96 ? 4.581 -6.854 -1.362 1.00 86.50 96 CYS A CA 1
ATOM 766 C C . CYS A 1 96 ? 4.495 -8.238 -2.036 1.00 86.50 96 CYS A C 1
ATOM 768 O O . CYS A 1 96 ? 4.843 -8.365 -3.213 1.00 86.50 96 CYS A O 1
ATOM 770 N N . VAL A 1 97 ? 4.054 -9.276 -1.314 1.00 81.75 97 VAL A N 1
ATOM 771 C CA . VAL A 1 97 ? 4.078 -10.675 -1.782 1.00 81.75 97 VAL A CA 1
ATOM 772 C C . VAL A 1 97 ? 2.704 -11.343 -1.723 1.00 81.75 97 VAL A C 1
ATOM 774 O O . VAL A 1 97 ? 2.341 -12.103 -2.621 1.00 81.75 97 VAL A O 1
ATOM 777 N N . ASP A 1 98 ? 1.925 -11.073 -0.680 1.00 85.94 98 ASP A N 1
ATOM 778 C CA . ASP A 1 98 ? 0.742 -11.854 -0.328 1.00 85.94 98 ASP A CA 1
ATOM 779 C C . ASP A 1 98 ? -0.577 -11.230 -0.787 1.00 85.94 98 ASP A C 1
ATOM 781 O O . ASP A 1 98 ? -1.545 -11.969 -0.974 1.00 85.94 98 ASP A O 1
ATOM 785 N N . LEU A 1 99 ? -0.646 -9.911 -1.031 1.00 82.00 99 LEU A N 1
ATOM 786 C CA . LEU A 1 99 ? -1.895 -9.262 -1.469 1.00 82.00 99 LEU A CA 1
ATOM 787 C C . LEU A 1 99 ? -2.470 -9.894 -2.744 1.00 82.00 99 LEU A C 1
ATOM 789 O O . LEU A 1 99 ? -3.680 -10.102 -2.841 1.00 82.00 99 LEU A O 1
ATOM 793 N N . VAL A 1 100 ? -1.602 -10.284 -3.682 1.00 79.69 100 VAL A N 1
ATOM 794 C CA . VAL A 1 100 ? -1.992 -10.943 -4.940 1.00 79.69 100 VAL A CA 1
ATOM 795 C C . VAL A 1 100 ? -2.704 -12.283 -4.719 1.00 79.69 100 VAL A C 1
ATOM 797 O O . VAL A 1 100 ? -3.487 -12.721 -5.559 1.00 79.69 100 VAL A O 1
ATOM 800 N N . LYS A 1 101 ? -2.480 -12.931 -3.568 1.00 84.56 101 LYS A N 1
ATOM 801 C CA . LYS A 1 101 ? -3.108 -14.208 -3.200 1.00 84.56 101 LYS A CA 1
ATOM 802 C C . LYS A 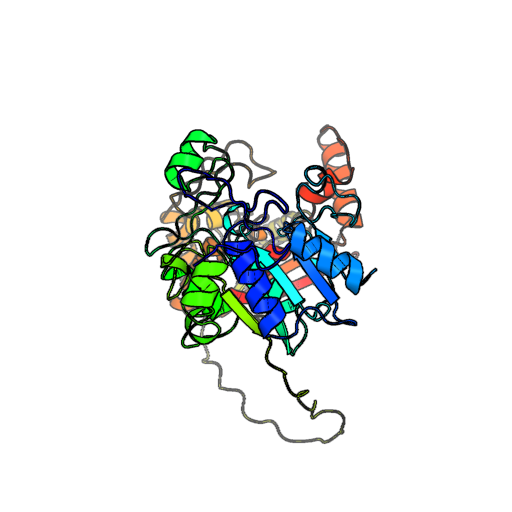1 101 ? -4.545 -14.018 -2.699 1.00 84.56 101 LYS A C 1
ATOM 804 O O . LYS A 1 101 ? -5.296 -14.989 -2.617 1.00 84.56 101 LYS A O 1
ATOM 809 N N . LEU A 1 102 ? -4.945 -12.790 -2.360 1.00 79.56 102 LEU A N 1
ATOM 810 C CA . LEU A 1 102 ? -6.301 -12.484 -1.909 1.00 79.56 102 LEU A CA 1
ATOM 811 C C . LEU A 1 102 ? -7.261 -12.352 -3.106 1.00 79.56 102 LEU A C 1
ATOM 813 O O . LEU A 1 102 ? -6.906 -11.757 -4.131 1.00 79.56 102 LEU A O 1
ATOM 817 N N . PRO A 1 103 ? -8.501 -12.863 -3.000 1.00 83.12 103 PRO A N 1
ATOM 818 C CA . PRO A 1 103 ? -9.474 -12.772 -4.082 1.00 83.12 103 PRO A CA 1
ATOM 819 C C . PRO A 1 103 ? -9.875 -11.318 -4.353 1.00 83.12 103 PRO A C 1
ATOM 821 O O . PRO A 1 103 ? -9.953 -10.490 -3.447 1.00 83.12 103 PRO A O 1
ATOM 824 N N . SER A 1 104 ? -10.160 -10.999 -5.614 1.00 89.56 104 SER A N 1
ATOM 825 C CA . SER A 1 104 ? -10.654 -9.672 -5.995 1.00 89.56 104 SER A CA 1
ATOM 826 C C . SER A 1 104 ? -12.014 -9.387 -5.351 1.00 89.56 104 SER A C 1
ATOM 828 O O . SER A 1 104 ? -12.813 -10.305 -5.164 1.00 89.56 104 SER A O 1
ATOM 830 N N . ARG A 1 105 ? -12.309 -8.109 -5.078 1.00 92.81 105 ARG A N 1
ATOM 831 C CA . ARG A 1 105 ? -13.616 -7.631 -4.584 1.00 92.81 105 ARG A CA 1
ATOM 832 C C . ARG A 1 105 ? -14.146 -8.430 -3.387 1.00 92.81 105 ARG A C 1
ATOM 834 O O . ARG A 1 105 ? -15.292 -8.876 -3.383 1.00 92.81 105 ARG A O 1
ATOM 841 N N . CYS A 1 106 ? -13.314 -8.637 -2.375 1.00 93.88 106 CYS A N 1
ATOM 842 C CA . CYS A 1 106 ? -13.658 -9.465 -1.229 1.00 93.88 106 CYS A CA 1
ATOM 843 C C . CYS A 1 106 ? -13.804 -8.694 0.088 1.00 93.88 106 CYS A C 1
ATOM 845 O O . CYS A 1 106 ? -14.493 -9.209 0.969 1.00 93.88 106 CYS A O 1
ATOM 847 N N . PHE A 1 107 ? -13.265 -7.476 0.202 1.00 97.88 107 PHE A N 1
ATOM 848 C CA . PHE A 1 107 ? -13.380 -6.630 1.396 1.00 97.88 107 PHE A CA 1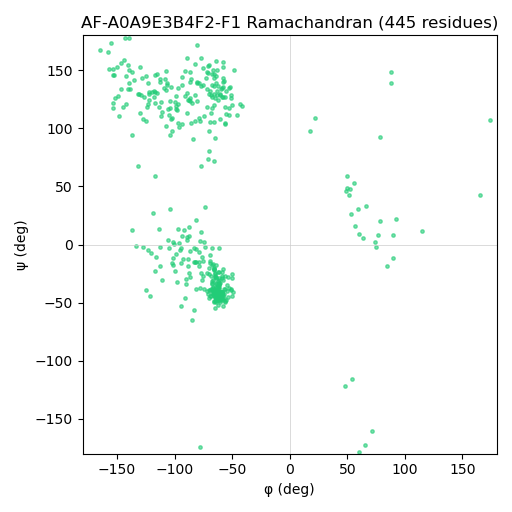
ATOM 849 C C . PHE A 1 107 ? -14.332 -5.454 1.186 1.00 97.88 107 PHE A C 1
ATOM 851 O O . PHE A 1 107 ? -14.327 -4.820 0.135 1.00 97.88 107 PHE A O 1
ATOM 858 N N . ASP A 1 108 ? -15.142 -5.164 2.199 1.00 98.19 108 ASP A N 1
ATOM 859 C CA . ASP A 1 108 ? -16.010 -3.985 2.257 1.00 98.19 108 ASP A CA 1
ATOM 860 C C . ASP A 1 108 ? -15.252 -2.775 2.822 1.00 98.19 108 ASP A C 1
ATOM 862 O O . ASP A 1 108 ? -15.574 -1.637 2.491 1.00 98.19 108 ASP A O 1
ATOM 866 N N . ILE A 1 109 ? -14.248 -3.014 3.673 1.00 98.75 109 ILE A N 1
ATOM 867 C CA . ILE A 1 109 ? -13.423 -1.970 4.284 1.00 98.75 109 ILE A CA 1
ATOM 868 C C . ILE A 1 109 ? -11.954 -2.415 4.297 1.00 98.75 109 ILE A C 1
ATOM 870 O O . ILE A 1 109 ? -11.650 -3.541 4.692 1.00 98.75 109 ILE A O 1
ATOM 874 N N . ILE A 1 110 ? -11.046 -1.525 3.903 1.00 98.81 110 ILE A N 1
ATOM 875 C CA . ILE A 1 110 ? -9.592 -1.684 4.026 1.00 98.81 110 ILE A CA 1
ATOM 876 C C . ILE A 1 110 ? -9.049 -0.518 4.855 1.00 98.81 110 ILE A C 1
ATOM 878 O O . ILE A 1 110 ? -9.380 0.636 4.585 1.00 98.81 110 ILE A O 1
ATOM 882 N N . ILE A 1 111 ? -8.223 -0.808 5.860 1.00 98.81 111 ILE A N 1
ATOM 883 C CA . ILE A 1 111 ? -7.590 0.191 6.728 1.00 98.81 111 ILE A CA 1
ATOM 884 C C . ILE A 1 111 ? -6.098 -0.113 6.831 1.00 98.81 111 ILE A C 1
ATOM 886 O O . ILE A 1 111 ? -5.723 -1.242 7.154 1.00 98.81 111 ILE A O 1
ATOM 890 N N . HIS A 1 112 ? -5.251 0.890 6.607 1.00 98.12 112 HIS A N 1
ATOM 891 C CA . HIS A 1 112 ? -3.838 0.819 6.970 1.00 98.12 112 HIS A CA 1
ATOM 892 C C . HIS A 1 112 ? -3.264 2.208 7.274 1.00 98.12 112 HIS A C 1
ATOM 894 O O . HIS A 1 112 ? -3.314 3.118 6.449 1.00 98.12 112 HIS A O 1
ATOM 900 N N . SER A 1 113 ? -2.664 2.378 8.445 1.00 96.38 113 SER A N 1
ATOM 901 C CA . SER A 1 113 ? -2.037 3.641 8.842 1.00 96.38 113 SER A CA 1
ATOM 902 C C . SER A 1 113 ? -0.555 3.414 9.061 1.00 96.38 113 SER A C 1
ATOM 904 O O . SER A 1 113 ? -0.197 2.503 9.797 1.00 96.38 113 SER A O 1
ATOM 906 N N . HIS A 1 114 ? 0.287 4.277 8.498 1.00 95.19 114 HIS A N 1
ATOM 907 C CA . HIS A 1 114 ? 1.737 4.207 8.661 1.00 95.19 114 HIS A CA 1
ATOM 908 C C . HIS A 1 114 ? 2.314 2.846 8.237 1.00 95.19 114 HIS A C 1
ATOM 910 O O . HIS A 1 114 ? 2.958 2.139 9.006 1.00 95.19 114 HIS A O 1
ATOM 916 N N . VAL A 1 115 ? 1.977 2.443 7.010 1.00 97.44 115 VAL A N 1
ATOM 917 C CA . VAL A 1 115 ? 2.403 1.168 6.415 1.00 97.44 115 VAL A CA 1
ATOM 918 C C . VAL A 1 115 ? 3.183 1.389 5.124 1.00 97.44 115 VAL A C 1
ATOM 920 O O . VAL A 1 115 ? 4.213 0.754 4.905 1.00 97.44 115 VAL A O 1
ATOM 923 N N . LEU A 1 116 ? 2.714 2.286 4.249 1.00 97.88 116 LEU A N 1
ATOM 924 C CA . LEU A 1 116 ? 3.284 2.447 2.908 1.00 97.88 116 LEU A CA 1
ATOM 925 C C . LEU A 1 116 ? 4.739 2.945 2.931 1.00 97.88 116 LEU A C 1
ATOM 927 O O . LEU A 1 116 ? 5.505 2.667 2.010 1.00 97.88 116 LEU A O 1
ATOM 931 N N . GLU A 1 117 ? 5.138 3.667 3.974 1.00 96.56 117 GLU A N 1
ATOM 932 C CA . GLU A 1 117 ? 6.492 4.186 4.159 1.00 96.56 117 GLU A CA 1
ATOM 933 C C . GLU A 1 117 ? 7.529 3.100 4.468 1.00 96.56 117 GLU A C 1
ATOM 935 O O . GLU A 1 117 ? 8.721 3.302 4.237 1.00 96.56 117 GLU A O 1
ATOM 940 N N . HIS A 1 118 ? 7.075 1.939 4.939 1.00 96.00 118 HIS A N 1
ATOM 941 C CA . HIS A 1 118 ? 7.917 0.802 5.301 1.00 96.00 118 HIS A CA 1
ATOM 942 C C . HIS A 1 118 ? 8.113 -0.193 4.154 1.00 96.00 118 HIS A C 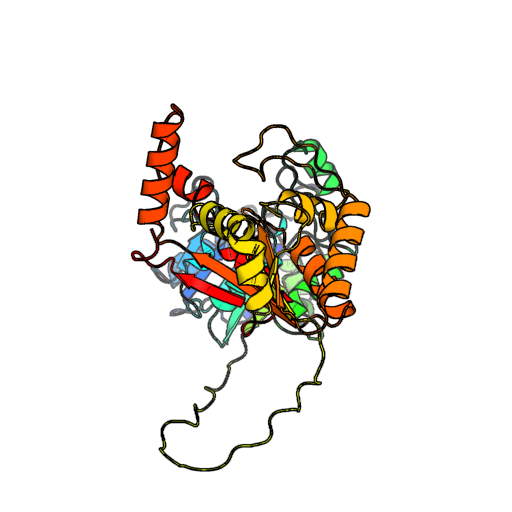1
ATOM 944 O O . HIS A 1 118 ? 8.949 -1.088 4.253 1.00 96.00 118 HIS A O 1
ATOM 950 N N . LEU A 1 119 ? 7.332 -0.082 3.071 1.00 94.12 119 LEU A N 1
ATOM 951 C CA . LEU A 1 119 ? 7.321 -1.107 2.029 1.00 94.12 119 LEU A CA 1
ATOM 952 C C . LEU A 1 119 ? 8.662 -1.158 1.277 1.00 94.12 119 LEU A C 1
ATOM 954 O O . LEU A 1 119 ? 9.058 -0.145 0.698 1.00 94.12 119 LEU A O 1
ATOM 958 N N . PRO A 1 120 ? 9.313 -2.326 1.154 1.00 90.94 120 PRO A N 1
ATOM 959 C CA . PRO A 1 120 ? 10.514 -2.501 0.332 1.00 90.94 120 PRO A CA 1
ATOM 960 C C . PRO A 1 120 ? 10.185 -2.690 -1.167 1.00 90.94 120 PRO A C 1
ATOM 962 O O . PRO A 1 120 ? 10.959 -3.274 -1.925 1.00 90.94 120 PRO A O 1
ATOM 965 N N . CYS A 1 121 ? 9.003 -2.252 -1.603 1.00 86.00 121 CYS A N 1
ATOM 966 C CA . CYS A 1 121 ? 8.507 -2.342 -2.974 1.00 86.00 121 CYS A CA 1
ATOM 967 C C . CYS A 1 121 ? 7.777 -1.050 -3.375 1.00 86.00 121 CYS A C 1
ATOM 969 O O . CYS A 1 121 ? 7.650 -0.135 -2.559 1.00 86.00 121 CYS A O 1
ATOM 971 N N . ASP A 1 122 ? 7.317 -0.976 -4.627 1.00 88.56 122 ASP A N 1
ATOM 972 C CA . ASP A 1 122 ? 6.552 0.165 -5.139 1.00 88.56 122 ASP A CA 1
ATOM 973 C C . ASP A 1 122 ? 5.178 0.282 -4.439 1.00 88.56 122 ASP A C 1
ATOM 975 O O . ASP A 1 122 ? 4.370 -0.653 -4.516 1.00 88.56 122 ASP A O 1
ATOM 979 N N . PRO A 1 123 ? 4.884 1.408 -3.761 1.00 95.25 123 PRO A N 1
ATOM 980 C CA . PRO A 1 123 ? 3.608 1.603 -3.085 1.00 95.25 123 PRO A CA 1
ATOM 981 C C . PRO A 1 123 ? 2.429 1.738 -4.058 1.00 95.25 123 PRO A C 1
ATOM 983 O O . PRO A 1 123 ? 1.317 1.381 -3.675 1.00 95.25 123 PRO A O 1
ATOM 986 N N . GLU A 1 124 ? 2.624 2.206 -5.300 1.00 95.75 124 GLU A N 1
ATOM 987 C CA . GLU A 1 124 ? 1.519 2.313 -6.267 1.00 95.75 124 GLU A CA 1
ATOM 988 C C . GLU A 1 124 ? 0.973 0.924 -6.635 1.00 95.75 124 GLU A C 1
ATOM 990 O O . GLU A 1 124 ? -0.240 0.711 -6.588 1.00 95.75 124 GLU A O 1
ATOM 995 N N . GLY A 1 125 ? 1.848 -0.051 -6.903 1.00 91.12 125 GLY A N 1
ATOM 996 C CA . GLY A 1 125 ? 1.453 -1.444 -7.129 1.00 91.12 125 GLY A CA 1
ATOM 997 C C . GLY A 1 125 ? 0.667 -2.056 -5.962 1.00 91.12 125 GLY A C 1
ATOM 998 O O . GLY A 1 125 ? -0.364 -2.697 -6.174 1.00 91.12 125 GLY A O 1
ATOM 999 N N . VAL A 1 126 ? 1.088 -1.801 -4.718 1.00 96.31 126 VAL A N 1
ATOM 1000 C CA . VAL A 1 126 ? 0.361 -2.249 -3.513 1.00 96.31 126 VAL A CA 1
ATOM 1001 C C . VAL A 1 126 ? -1.018 -1.591 -3.416 1.00 96.31 126 VAL A C 1
ATOM 1003 O O . VAL A 1 126 ? -2.015 -2.259 -3.139 1.00 96.31 126 VAL A O 1
ATOM 1006 N N . MET A 1 127 ? -1.104 -0.295 -3.712 1.00 98.06 127 MET A N 1
ATOM 1007 C CA . MET A 1 127 ? -2.368 0.439 -3.747 1.00 98.06 127 MET A CA 1
ATOM 1008 C C . MET A 1 127 ? -3.322 -0.079 -4.836 1.00 98.06 127 MET A C 1
ATOM 1010 O O . MET A 1 127 ? -4.527 -0.178 -4.591 1.00 98.06 127 MET A O 1
ATOM 1014 N N . ARG A 1 128 ? -2.810 -0.489 -6.005 1.00 95.00 128 ARG A N 1
ATOM 1015 C CA . ARG A 1 128 ? -3.613 -1.146 -7.055 1.00 95.00 128 ARG A CA 1
ATOM 1016 C C . ARG A 1 128 ? -4.158 -2.501 -6.611 1.00 95.00 128 ARG A C 1
ATOM 1018 O O . ARG A 1 128 ? -5.310 -2.816 -6.908 1.00 95.00 128 ARG A O 1
ATOM 1025 N N . GLU A 1 129 ? -3.380 -3.278 -5.863 1.00 95.38 129 GLU A N 1
ATOM 1026 C CA . GLU A 1 129 ? -3.862 -4.540 -5.299 1.00 95.38 129 GLU A CA 1
ATOM 1027 C C . GLU A 1 129 ? -4.929 -4.323 -4.219 1.00 95.38 129 GLU A C 1
ATOM 1029 O O . GLU A 1 129 ? -5.932 -5.042 -4.208 1.00 95.38 129 GLU A O 1
ATOM 1034 N N . PHE A 1 130 ? -4.796 -3.292 -3.377 1.00 98.56 130 PHE A N 1
ATOM 1035 C CA . PHE A 1 130 ? -5.874 -2.896 -2.466 1.00 98.56 130 PHE A CA 1
ATOM 1036 C C . PHE A 1 130 ? -7.160 -2.526 -3.223 1.00 98.56 130 PHE A C 1
ATOM 1038 O O . PHE A 1 130 ? -8.234 -3.033 -2.893 1.00 98.56 130 PHE A O 1
ATOM 1045 N N . GLU A 1 131 ? -7.063 -1.734 -4.295 1.00 97.00 131 GLU A N 1
ATOM 1046 C CA . GLU A 1 131 ? -8.208 -1.408 -5.158 1.00 97.00 131 GLU A CA 1
ATOM 1047 C C . GLU A 1 131 ? -8.811 -2.664 -5.819 1.00 97.00 131 GLU A C 1
ATOM 1049 O O . GLU A 1 131 ? -10.033 -2.796 -5.954 1.00 97.00 131 GLU A O 1
ATOM 1054 N N . ARG A 1 132 ? -7.989 -3.650 -6.202 1.00 96.31 132 ARG A N 1
ATOM 1055 C CA . ARG A 1 132 ? -8.463 -4.926 -6.761 1.00 96.31 132 ARG A CA 1
ATOM 1056 C C . ARG A 1 132 ? -9.297 -5.718 -5.750 1.00 96.31 132 ARG A C 1
ATOM 1058 O O . ARG A 1 132 ? -10.349 -6.250 -6.123 1.00 96.31 132 ARG A O 1
ATOM 1065 N N . ILE A 1 133 ? -8.856 -5.811 -4.495 1.00 96.44 133 ILE A N 1
ATOM 1066 C CA . ILE A 1 133 ? -9.526 -6.612 -3.453 1.00 96.44 133 ILE A CA 1
ATOM 1067 C C . ILE A 1 133 ? -10.691 -5.881 -2.770 1.00 96.44 133 ILE A C 1
ATOM 1069 O O . ILE A 1 133 ? -11.526 -6.535 -2.142 1.00 96.44 133 ILE A O 1
ATOM 1073 N N . LEU A 1 134 ? -10.804 -4.563 -2.926 1.00 98.00 134 LEU A N 1
ATOM 1074 C CA . LEU A 1 134 ? -11.925 -3.771 -2.421 1.00 98.00 134 LEU A CA 1
ATOM 1075 C C . LEU A 1 134 ? -13.202 -4.029 -3.236 1.00 98.00 134 LEU A C 1
ATOM 1077 O O . LEU A 1 134 ? -13.176 -4.053 -4.464 1.00 98.00 134 LEU A O 1
ATOM 1081 N N . LYS A 1 135 ? -14.350 -4.250 -2.601 1.00 96.44 135 LYS A N 1
ATOM 1082 C CA . LYS A 1 135 ? -15.637 -4.405 -3.304 1.00 96.44 135 LYS A CA 1
ATOM 1083 C C . LYS A 1 135 ? -16.105 -3.081 -3.916 1.00 96.44 135 LYS A C 1
ATOM 1085 O O . LYS A 1 135 ? -15.749 -2.028 -3.396 1.00 96.44 135 LYS A O 1
ATOM 1090 N N . PRO A 1 136 ? -16.926 -3.098 -4.983 1.00 94.75 136 PRO A N 1
ATOM 1091 C CA . PRO A 1 136 ? -17.714 -1.924 -5.360 1.00 94.75 136 PRO A CA 1
ATOM 1092 C C . PRO A 1 136 ? -18.523 -1.420 -4.155 1.00 94.75 136 PRO A C 1
ATOM 1094 O O . PRO A 1 136 ? -19.080 -2.233 -3.419 1.00 94.75 136 PRO A O 1
ATOM 1097 N N . GLY A 1 137 ? -18.522 -0.110 -3.917 1.00 94.94 137 GLY A N 1
ATOM 1098 C CA . GLY A 1 137 ? -19.077 0.518 -2.713 1.00 94.94 137 GLY A CA 1
ATOM 1099 C C . GLY A 1 137 ? -18.217 0.363 -1.447 1.00 94.94 137 GLY A C 1
ATOM 1100 O O . GLY A 1 137 ? -18.578 0.884 -0.394 1.00 94.94 137 GLY A O 1
ATOM 1101 N N . GLY A 1 138 ? -17.086 -0.346 -1.518 1.00 97.25 138 GLY A N 1
ATOM 1102 C CA . GLY A 1 138 ? -16.183 -0.556 -0.390 1.00 97.25 138 GLY A CA 1
ATOM 1103 C C . GLY A 1 138 ? -15.352 0.684 -0.057 1.00 97.25 138 GLY A C 1
ATOM 1104 O O . GLY A 1 138 ? -15.041 1.484 -0.938 1.00 97.25 138 GLY A O 1
ATOM 1105 N N . HIS A 1 139 ? -14.968 0.820 1.213 1.00 98.56 139 HIS A N 1
ATOM 1106 C CA . HIS A 1 139 ? -14.200 1.948 1.740 1.00 98.56 139 HIS A CA 1
ATOM 1107 C C . HIS A 1 139 ? -12.723 1.586 1.953 1.00 98.56 139 HIS A C 1
ATOM 1109 O O . HIS A 1 139 ? -12.415 0.561 2.553 1.00 98.56 139 HIS A O 1
ATOM 1115 N N . HIS A 1 140 ? -11.800 2.455 1.552 1.00 98.62 140 HIS A N 1
ATOM 1116 C CA . HIS A 1 140 ? -10.367 2.308 1.822 1.00 98.62 140 HIS A CA 1
ATOM 1117 C C . HIS A 1 140 ? -9.848 3.541 2.547 1.00 98.62 140 HIS A C 1
ATOM 1119 O O . HIS A 1 140 ? -9.918 4.640 2.007 1.00 98.62 140 HIS A O 1
ATOM 1125 N N . PHE A 1 141 ? -9.349 3.351 3.767 1.00 98.69 141 PHE A N 1
ATOM 1126 C CA . PHE A 1 141 ? -8.729 4.386 4.585 1.00 98.69 141 PHE A CA 1
ATOM 1127 C C . PHE A 1 141 ? -7.229 4.157 4.697 1.00 98.69 141 PHE A C 1
ATOM 1129 O O . PHE A 1 141 ? -6.789 3.043 4.999 1.00 98.69 141 PHE A O 1
ATOM 1136 N N . LEU A 1 142 ? -6.455 5.226 4.526 1.00 98.12 142 LEU A N 1
ATOM 1137 C CA . LEU A 1 142 ? -5.034 5.203 4.833 1.00 98.12 142 LEU A CA 1
ATOM 1138 C C . LEU A 1 142 ? -4.523 6.512 5.418 1.00 98.12 142 LEU A C 1
ATOM 1140 O O . LEU A 1 142 ? -5.098 7.578 5.215 1.00 98.12 142 LEU A O 1
ATOM 1144 N N . SER A 1 143 ? -3.398 6.423 6.113 1.00 97.12 143 SER A N 1
ATOM 1145 C CA . SER A 1 143 ? -2.620 7.572 6.570 1.00 97.12 143 SER A CA 1
ATOM 1146 C C . SER A 1 143 ? -1.133 7.247 6.453 1.00 97.12 143 SER A C 1
ATOM 1148 O O . SER A 1 143 ? -0.747 6.091 6.634 1.00 97.12 143 SER A O 1
ATOM 1150 N N . VAL A 1 144 ? -0.307 8.239 6.129 1.00 96.44 144 VAL A N 1
ATOM 1151 C CA . VAL A 1 144 ? 1.154 8.108 6.021 1.00 96.44 144 VAL A CA 1
ATOM 1152 C C . VAL A 1 144 ? 1.830 9.356 6.600 1.00 96.44 144 VAL A C 1
ATOM 1154 O O . VAL A 1 144 ? 1.224 10.431 6.585 1.00 96.44 144 VAL A O 1
ATOM 1157 N N . PRO A 1 145 ? 3.083 9.265 7.077 1.00 92.81 145 PRO A N 1
ATOM 1158 C CA . PRO A 1 145 ? 3.900 10.436 7.359 1.00 92.81 145 PRO A CA 1
ATOM 1159 C C . PRO A 1 145 ? 4.085 11.269 6.091 1.00 92.81 145 PRO A C 1
ATOM 1161 O O . PRO A 1 145 ? 4.420 10.726 5.034 1.00 92.81 145 PRO A O 1
ATOM 1164 N N . ILE A 1 146 ? 3.916 12.587 6.209 1.00 92.69 146 ILE A N 1
ATOM 1165 C CA . ILE A 1 146 ? 4.074 13.512 5.086 1.00 92.69 146 ILE A CA 1
ATOM 1166 C C . ILE A 1 146 ? 5.129 14.558 5.422 1.00 92.69 146 ILE A C 1
ATOM 1168 O O . ILE A 1 146 ? 5.065 15.214 6.462 1.00 92.69 146 ILE A O 1
ATOM 1172 N N . SER A 1 147 ? 6.092 14.738 4.520 1.00 90.12 147 SER A N 1
ATOM 1173 C CA . SER A 1 147 ? 7.127 15.762 4.637 1.00 90.12 147 SER A CA 1
ATOM 1174 C C . SER A 1 147 ? 7.529 16.285 3.264 1.00 90.12 147 SER A C 1
ATOM 1176 O O . SER A 1 147 ? 7.774 15.512 2.341 1.00 90.12 147 SER A O 1
ATOM 1178 N N . GLY A 1 148 ? 7.623 17.610 3.142 1.00 90.44 148 GLY A N 1
ATOM 1179 C CA . GLY A 1 148 ? 7.918 18.278 1.876 1.00 90.44 148 GLY A CA 1
ATOM 1180 C C . GLY A 1 148 ? 6.827 18.097 0.814 1.00 90.44 148 GLY A C 1
ATOM 1181 O O . GLY A 1 148 ? 5.742 17.573 1.069 1.00 90.44 148 GLY A O 1
ATOM 1182 N N . GLU A 1 149 ? 7.123 18.558 -0.399 1.00 90.19 149 GLU A N 1
ATOM 1183 C CA . GLU A 1 149 ? 6.195 18.483 -1.536 1.00 90.19 149 GLU A CA 1
ATOM 1184 C C . GLU A 1 149 ? 6.362 17.192 -2.341 1.00 90.19 149 GLU A C 1
ATOM 1186 O O . GLU A 1 149 ? 5.379 16.635 -2.832 1.00 90.19 149 GLU A O 1
ATOM 1191 N N . THR A 1 150 ? 7.593 16.690 -2.441 1.00 92.00 150 THR A N 1
ATOM 1192 C CA . THR A 1 150 ? 7.948 15.530 -3.265 1.00 92.00 150 THR A CA 1
ATOM 1193 C C . THR A 1 150 ? 8.255 14.304 -2.424 1.00 92.00 150 THR A C 1
ATOM 1195 O O . THR A 1 150 ? 8.910 14.417 -1.387 1.00 92.00 150 THR A O 1
ATOM 1198 N N . THR A 1 151 ? 7.848 13.131 -2.899 1.00 91.38 151 THR A N 1
ATOM 1199 C CA . THR A 1 151 ? 8.183 11.864 -2.244 1.00 91.38 151 THR A CA 1
ATOM 1200 C C . THR A 1 151 ? 9.672 11.583 -2.406 1.00 91.38 151 THR A C 1
ATOM 1202 O O . THR A 1 151 ? 10.222 11.689 -3.501 1.00 91.38 151 THR A O 1
ATOM 1205 N N . ARG A 1 152 ? 10.331 11.226 -1.304 1.00 86.56 152 ARG A N 1
ATOM 1206 C CA . ARG A 1 152 ? 11.734 10.798 -1.287 1.00 86.56 152 ARG A CA 1
ATOM 1207 C C . ARG A 1 152 ? 11.784 9.348 -0.849 1.00 86.56 152 ARG A C 1
ATOM 1209 O O . ARG A 1 152 ? 11.195 9.018 0.177 1.00 86.56 152 ARG A O 1
ATOM 1216 N N . GLU A 1 153 ? 12.500 8.509 -1.583 1.00 86.75 153 GLU A N 1
ATOM 1217 C CA . GLU A 1 153 ? 12.666 7.097 -1.244 1.00 86.75 153 GLU A CA 1
ATOM 1218 C C . GLU A 1 153 ? 14.090 6.612 -1.492 1.00 86.75 153 GLU A C 1
ATOM 1220 O O . GLU A 1 153 ? 14.772 7.107 -2.390 1.00 86.75 153 GLU A O 1
ATOM 1225 N N . ASP A 1 154 ? 14.510 5.635 -0.692 1.00 78.44 154 ASP A N 1
ATOM 1226 C CA . ASP A 1 154 ? 15.722 4.854 -0.909 1.00 78.44 154 ASP A CA 1
ATOM 1227 C C . ASP A 1 154 ? 15.516 3.433 -0.363 1.00 78.44 154 ASP A C 1
ATOM 1229 O O . ASP A 1 154 ? 15.395 3.195 0.847 1.00 78.44 154 ASP A O 1
ATOM 1233 N N . LEU A 1 155 ? 15.442 2.484 -1.299 1.00 82.31 155 LEU A N 1
ATOM 1234 C CA . LEU A 1 155 ? 15.219 1.065 -1.023 1.00 82.31 155 LEU A CA 1
ATOM 1235 C C . LEU A 1 155 ? 16.532 0.284 -0.909 1.00 82.31 155 LEU A C 1
ATOM 1237 O O . LEU A 1 155 ? 16.498 -0.943 -0.870 1.00 82.31 155 LEU A O 1
ATOM 1241 N N . SER A 1 156 ? 17.685 0.959 -0.914 1.00 67.19 156 SER A N 1
ATOM 1242 C CA . SER A 1 156 ? 18.977 0.296 -0.765 1.00 67.19 156 SER A CA 1
ATOM 1243 C C . SER A 1 156 ? 19.125 -0.294 0.634 1.00 67.19 156 SER A C 1
ATOM 1245 O O . SER A 1 156 ? 18.821 0.344 1.640 1.00 67.19 156 SER A O 1
ATOM 1247 N N . ASP A 1 157 ? 19.649 -1.513 0.717 1.00 71.50 157 ASP A N 1
ATOM 1248 C CA . ASP A 1 157 ? 19.968 -2.151 2.000 1.00 71.50 157 ASP A CA 1
ATOM 1249 C C . ASP A 1 157 ? 21.225 -1.543 2.667 1.00 71.50 157 ASP A C 1
ATOM 1251 O O . ASP A 1 157 ? 21.595 -1.943 3.767 1.00 71.50 157 ASP A O 1
ATOM 1255 N N . ASP A 1 158 ? 21.881 -0.577 2.011 1.00 62.81 158 ASP A N 1
ATOM 1256 C CA . ASP A 1 158 ? 23.145 0.032 2.443 1.00 62.81 158 ASP A CA 1
ATOM 1257 C C . ASP A 1 158 ? 22.962 1.148 3.489 1.00 62.81 158 ASP A C 1
ATOM 1259 O O . ASP A 1 158 ? 23.925 1.519 4.159 1.00 62.81 158 ASP A O 1
ATOM 1263 N N . LEU A 1 159 ? 21.740 1.665 3.665 1.00 58.69 159 LEU A N 1
ATOM 1264 C CA . LEU A 1 159 ? 21.447 2.683 4.674 1.00 58.69 159 LEU A CA 1
ATOM 1265 C C . LEU A 1 159 ? 21.273 2.069 6.064 1.00 58.69 159 LEU A C 1
ATOM 1267 O O . LEU A 1 159 ? 20.376 1.252 6.307 1.00 58.69 159 LEU A O 1
ATOM 1271 N N . SER A 1 160 ? 22.065 2.553 7.016 1.00 71.50 160 SER A N 1
ATOM 1272 C CA . SER A 1 160 ? 21.873 2.271 8.434 1.00 71.50 160 SER A CA 1
ATOM 1273 C C . SER A 1 160 ? 20.551 2.847 8.952 1.00 71.50 160 SER A C 1
ATOM 1275 O O . SER A 1 160 ? 20.007 3.822 8.428 1.00 71.50 160 SER A O 1
ATOM 1277 N N . GLY A 1 161 ? 20.045 2.302 10.061 1.00 79.38 161 GLY A N 1
ATOM 1278 C CA . GLY A 1 161 ? 18.849 2.846 10.714 1.00 79.38 161 GLY A CA 1
ATOM 1279 C C . GLY A 1 161 ? 19.000 4.313 11.155 1.00 79.38 161 GLY A C 1
ATOM 1280 O O . GLY A 1 161 ? 18.016 5.051 11.203 1.00 79.38 161 GLY A O 1
ATOM 1281 N N . ALA A 1 162 ? 20.225 4.772 11.431 1.00 75.62 162 ALA A N 1
ATOM 1282 C CA . ALA A 1 162 ? 20.492 6.176 11.740 1.00 75.62 162 ALA A CA 1
ATOM 1283 C C . ALA A 1 162 ? 20.328 7.059 10.494 1.00 75.62 162 ALA A C 1
ATOM 1285 O O . ALA A 1 162 ? 19.636 8.075 10.553 1.00 75.62 162 ALA A O 1
ATOM 1286 N N . GLU A 1 163 ? 20.888 6.640 9.357 1.00 66.31 163 GLU A N 1
ATOM 1287 C CA . GLU A 1 163 ? 20.734 7.347 8.080 1.00 66.31 163 GLU A CA 1
ATOM 1288 C C . GLU A 1 163 ? 19.271 7.365 7.632 1.00 66.31 163 GLU A C 1
ATOM 1290 O O . GLU A 1 163 ? 18.754 8.422 7.272 1.00 66.31 163 GLU A O 1
ATOM 1295 N N . ARG A 1 164 ? 18.554 6.241 7.761 1.00 78.31 164 ARG A N 1
ATOM 1296 C CA . ARG A 1 164 ? 17.104 6.177 7.505 1.00 78.31 164 ARG A CA 1
ATOM 1297 C C . ARG A 1 164 ? 16.315 7.130 8.393 1.00 78.31 164 ARG A C 1
ATOM 1299 O O . ARG A 1 164 ? 15.446 7.840 7.899 1.00 78.31 164 ARG A O 1
ATOM 1306 N N . SER A 1 165 ? 16.656 7.222 9.677 1.00 80.06 165 SER A N 1
ATOM 1307 C CA . SER A 1 165 ? 16.023 8.190 10.580 1.00 80.06 165 SER A CA 1
ATOM 1308 C C . SER A 1 165 ? 16.269 9.635 10.142 1.00 80.06 165 SER A C 1
ATOM 1310 O O . SER A 1 165 ? 15.346 10.443 10.181 1.00 80.06 165 SER A O 1
ATOM 1312 N N . MET A 1 166 ? 17.478 9.967 9.676 1.00 74.12 166 MET A N 1
ATOM 1313 C CA . MET A 1 166 ? 17.792 11.311 9.177 1.00 74.12 166 MET A CA 1
ATOM 1314 C C . MET A 1 166 ? 17.076 11.633 7.859 1.00 74.12 166 MET A C 1
ATOM 1316 O O . MET A 1 166 ? 16.620 12.758 7.665 1.00 74.12 166 MET A O 1
ATOM 1320 N N . LEU A 1 167 ? 16.975 10.660 6.950 1.00 74.44 167 LEU A N 1
ATOM 1321 C CA . LEU A 1 167 ? 16.398 10.848 5.618 1.00 74.44 167 LEU A CA 1
ATOM 1322 C C . LEU A 1 167 ? 14.865 10.786 5.613 1.00 74.44 167 LEU A C 1
ATOM 1324 O O . LEU A 1 167 ? 14.224 11.550 4.890 1.00 74.44 167 LEU A O 1
ATOM 1328 N N . PHE A 1 168 ? 14.287 9.885 6.409 1.00 85.00 168 PHE A N 1
ATOM 1329 C CA . PHE A 1 168 ? 12.876 9.488 6.338 1.00 85.00 168 PHE A CA 1
ATOM 1330 C C . PHE A 1 168 ? 12.128 9.589 7.676 1.00 85.00 168 PHE A C 1
ATOM 1332 O O . PHE A 1 168 ? 10.925 9.331 7.732 1.00 85.00 168 PHE A O 1
ATOM 1339 N N . GLY A 1 169 ? 12.811 9.970 8.758 1.00 82.94 169 GLY A N 1
ATOM 1340 C CA . GLY A 1 169 ? 12.214 10.226 10.072 1.00 82.94 169 GLY A CA 1
ATOM 1341 C C . GLY A 1 169 ? 12.129 9.017 11.009 1.00 82.94 169 GLY A C 1
ATOM 1342 O O . GLY A 1 169 ? 11.870 9.207 12.195 1.00 82.94 169 GLY A O 1
ATOM 1343 N N . GLN A 1 170 ? 12.373 7.795 10.524 1.00 85.75 170 GLN A N 1
ATOM 1344 C CA . GLN A 1 170 ? 12.412 6.585 11.354 1.00 85.75 170 GLN A CA 1
ATOM 1345 C C . GLN A 1 170 ? 13.379 5.543 10.778 1.00 85.75 170 GLN A C 1
ATOM 1347 O O . GLN A 1 170 ? 13.618 5.497 9.571 1.00 85.75 170 GLN A O 1
ATOM 1352 N N . ALA A 1 171 ? 13.934 4.698 11.647 1.00 85.94 171 ALA A N 1
ATOM 1353 C CA . ALA A 1 171 ? 15.014 3.775 11.300 1.00 85.94 171 ALA A CA 1
ATOM 1354 C C . ALA A 1 171 ? 14.631 2.671 10.306 1.00 85.94 171 ALA A C 1
ATOM 1356 O O . ALA A 1 171 ? 15.505 2.116 9.651 1.00 85.94 171 ALA A O 1
ATOM 1357 N N . ASP A 1 172 ? 13.349 2.350 10.192 1.00 89.00 172 ASP A N 1
ATOM 1358 C CA . ASP A 1 172 ? 12.792 1.331 9.302 1.00 89.00 172 ASP A CA 1
ATOM 1359 C C . ASP A 1 172 ? 11.899 1.934 8.206 1.00 89.00 172 ASP A C 1
ATOM 1361 O O . ASP A 1 172 ? 11.165 1.208 7.534 1.00 89.00 172 ASP A O 1
ATOM 1365 N N . HIS A 1 173 ? 11.947 3.256 8.007 1.00 92.06 173 HIS A N 1
ATOM 1366 C CA . HIS A 1 173 ? 11.327 3.887 6.848 1.00 92.06 173 HIS A CA 1
ATOM 1367 C C . HIS A 1 173 ? 12.211 3.709 5.609 1.00 92.06 173 HIS A C 1
ATOM 1369 O O . HIS A 1 173 ? 13.438 3.849 5.641 1.00 92.06 173 HIS A O 1
ATOM 1375 N N . MET A 1 174 ? 11.547 3.426 4.496 1.00 91.12 174 MET A N 1
ATOM 1376 C CA . MET A 1 174 ? 12.130 3.324 3.158 1.00 91.12 174 MET A CA 1
ATOM 1377 C C . MET A 1 174 ? 11.866 4.589 2.333 1.00 91.12 174 MET A C 1
ATOM 1379 O O . MET A 1 174 ? 12.513 4.829 1.315 1.00 91.12 174 MET A O 1
ATOM 1383 N N . ARG A 1 175 ? 10.887 5.393 2.762 1.00 94.25 175 ARG A N 1
ATOM 1384 C CA . ARG A 1 175 ? 10.454 6.607 2.076 1.00 94.25 175 ARG A CA 1
ATOM 1385 C C . ARG A 1 175 ? 9.747 7.580 3.008 1.00 94.25 175 ARG A C 1
ATOM 1387 O O . ARG A 1 175 ? 9.290 7.211 4.084 1.00 94.25 175 ARG A O 1
ATOM 1394 N N . VAL A 1 176 ? 9.594 8.812 2.538 1.00 92.88 176 VAL A N 1
ATOM 1395 C CA . VAL A 1 176 ? 8.689 9.817 3.101 1.00 92.88 176 VAL A CA 1
ATOM 1396 C C . VAL A 1 176 ? 7.855 10.423 1.977 1.00 92.88 176 VAL A C 1
ATOM 1398 O O . VAL A 1 176 ? 8.393 10.816 0.940 1.00 92.88 176 VAL A O 1
ATOM 1401 N N . PHE A 1 177 ? 6.535 10.460 2.160 1.00 96.38 177 PHE A N 1
ATOM 1402 C CA . PHE A 1 177 ? 5.610 10.922 1.130 1.00 96.38 177 PHE A CA 1
ATOM 1403 C C . PHE A 1 177 ? 5.536 12.449 1.083 1.00 96.38 177 PHE A C 1
ATOM 1405 O O . PHE A 1 177 ? 5.484 13.115 2.117 1.00 96.38 177 PHE A O 1
ATOM 1412 N N . GLY A 1 178 ? 5.502 12.994 -0.132 1.00 95.19 178 GLY A N 1
ATOM 1413 C CA . GLY A 1 178 ? 5.332 14.424 -0.369 1.00 95.19 178 GLY A CA 1
ATOM 1414 C C . GLY A 1 178 ? 3.866 14.832 -0.519 1.00 95.19 178 GLY A C 1
ATOM 1415 O O . GLY A 1 178 ? 3.049 14.062 -1.032 1.00 95.19 178 GLY A O 1
ATOM 1416 N N . ARG A 1 179 ? 3.537 16.068 -0.119 1.00 93.69 179 ARG A N 1
ATOM 1417 C CA . ARG A 1 179 ? 2.178 16.643 -0.190 1.00 93.69 179 ARG A CA 1
ATOM 1418 C C . ARG A 1 179 ? 1.585 16.680 -1.596 1.00 93.69 179 ARG A C 1
ATOM 1420 O O . ARG A 1 179 ? 0.369 16.602 -1.726 1.00 93.69 179 ARG A O 1
ATOM 1427 N N . ARG A 1 180 ? 2.421 16.775 -2.632 1.00 92.50 180 ARG A N 1
ATOM 1428 C CA . ARG A 1 180 ? 1.996 16.780 -4.037 1.00 92.50 180 ARG A CA 1
ATOM 1429 C C . ARG A 1 180 ? 1.973 15.376 -4.633 1.00 92.50 180 ARG A C 1
ATOM 1431 O O . ARG A 1 180 ? 1.024 15.000 -5.317 1.00 92.50 180 ARG A O 1
ATOM 1438 N N . ASP A 1 181 ? 3.025 14.601 -4.387 1.00 93.88 181 ASP A N 1
ATOM 1439 C CA . ASP A 1 181 ? 3.231 13.331 -5.086 1.00 93.88 181 ASP A CA 1
ATOM 1440 C C . ASP A 1 181 ? 2.319 12.208 -4.559 1.00 93.88 181 ASP A C 1
ATOM 1442 O O . ASP A 1 181 ? 1.918 11.340 -5.336 1.00 93.88 181 ASP A O 1
ATOM 1446 N N . LEU A 1 182 ? 1.950 12.229 -3.270 1.00 96.12 182 LEU A N 1
ATOM 1447 C CA . LEU A 1 182 ? 1.011 11.255 -2.706 1.00 96.12 182 LEU A CA 1
ATOM 1448 C C . LEU A 1 182 ? -0.393 11.388 -3.323 1.00 96.12 182 LEU A C 1
ATOM 1450 O O . LEU A 1 182 ? -0.858 10.393 -3.880 1.00 96.12 182 LEU A O 1
ATOM 1454 N N . PRO A 1 183 ? -1.055 12.566 -3.326 1.00 95.06 183 PRO A N 1
ATOM 1455 C CA . PRO A 1 183 ? -2.313 12.741 -4.053 1.00 95.06 183 PRO A CA 1
ATOM 1456 C C . PRO A 1 183 ? -2.219 12.356 -5.531 1.00 95.06 183 PRO A C 1
ATOM 1458 O O . PRO A 1 183 ? -3.105 11.670 -6.027 1.00 95.06 183 PRO A O 1
ATOM 1461 N N . ALA A 1 184 ? -1.118 12.693 -6.214 1.00 95.44 184 ALA A N 1
ATOM 1462 C CA . ALA A 1 184 ? -0.927 12.322 -7.616 1.00 95.44 184 ALA A CA 1
ATOM 1463 C C . ALA A 1 184 ? -0.831 10.798 -7.833 1.00 95.44 184 ALA A C 1
ATOM 1465 O O . ALA A 1 184 ? -1.266 10.293 -8.868 1.00 95.44 184 ALA A O 1
ATOM 1466 N N . MET A 1 185 ? -0.250 10.048 -6.890 1.00 96.94 185 MET A N 1
ATOM 1467 C CA . MET A 1 185 ? -0.279 8.580 -6.911 1.00 96.94 185 MET A CA 1
ATOM 1468 C C . MET A 1 185 ? -1.698 8.057 -6.671 1.00 96.94 185 MET A C 1
ATOM 1470 O O . MET A 1 185 ? -2.168 7.202 -7.421 1.00 96.94 185 MET A O 1
ATOM 1474 N N . LEU A 1 186 ? -2.415 8.627 -5.700 1.00 97.56 186 LEU A N 1
ATOM 1475 C CA . LEU A 1 186 ? -3.803 8.258 -5.422 1.00 97.56 186 LEU A CA 1
ATOM 1476 C C . LEU A 1 186 ? -4.730 8.557 -6.612 1.00 97.56 186 LEU A C 1
ATOM 1478 O O . LEU A 1 186 ? -5.587 7.735 -6.914 1.00 97.56 186 LEU A O 1
ATOM 1482 N N . ASP A 1 187 ? -4.514 9.636 -7.368 1.00 95.69 187 ASP A N 1
ATOM 1483 C CA . ASP A 1 187 ? -5.238 9.916 -8.619 1.00 95.69 187 ASP A CA 1
ATOM 1484 C C . ASP A 1 187 ? -5.067 8.797 -9.654 1.00 95.69 187 ASP A C 1
ATOM 1486 O O . ASP A 1 187 ? -6.026 8.413 -10.325 1.00 95.69 187 ASP A O 1
ATOM 1490 N N . ARG A 1 188 ? -3.857 8.237 -9.781 1.00 94.81 188 ARG A N 1
ATOM 1491 C CA . ARG A 1 188 ? -3.575 7.142 -10.726 1.00 94.81 188 ARG A CA 1
ATOM 1492 C C . ARG A 1 188 ? -4.185 5.806 -10.305 1.00 94.81 188 ARG A C 1
ATOM 1494 O O . ARG A 1 188 ? -4.395 4.946 -11.167 1.00 94.81 188 ARG A O 1
ATOM 1501 N N . VAL A 1 189 ? -4.434 5.606 -9.011 1.00 92.81 189 VAL A N 1
ATOM 1502 C CA . VAL A 1 189 ? -5.005 4.361 -8.472 1.00 92.81 189 VAL A CA 1
ATOM 1503 C C . VAL A 1 189 ? -6.524 4.456 -8.344 1.00 92.81 189 VAL A C 1
ATOM 1505 O O . VAL A 1 189 ? -7.241 3.599 -8.854 1.00 92.81 189 VAL A O 1
ATOM 1508 N N . TRP A 1 190 ? -7.014 5.497 -7.681 1.00 96.00 190 TRP A N 1
ATOM 1509 C CA . TRP A 1 190 ? -8.420 5.691 -7.329 1.00 96.00 190 TRP A CA 1
ATOM 1510 C C . TRP A 1 190 ? -9.191 6.565 -8.327 1.00 96.00 190 TRP A C 1
ATOM 1512 O O . TRP A 1 190 ? -10.407 6.721 -8.195 1.00 96.00 190 TRP A O 1
ATOM 1522 N N . GLY A 1 191 ? -8.514 7.134 -9.325 1.00 89.88 191 GLY A N 1
ATOM 1523 C CA . GLY A 1 191 ? -9.089 8.063 -10.294 1.00 89.88 191 GLY A CA 1
ATOM 1524 C C . GLY A 1 191 ? -9.032 9.515 -9.816 1.00 89.88 191 GLY A C 1
ATOM 1525 O O . GLY A 1 191 ? -9.308 9.811 -8.649 1.00 89.88 191 GLY A O 1
ATOM 1526 N N . ALA A 1 192 ? -8.694 10.411 -10.747 1.00 87.75 192 ALA A N 1
ATOM 1527 C CA . ALA A 1 192 ? -8.496 11.832 -10.483 1.00 87.75 192 ALA A CA 1
ATOM 1528 C C . ALA A 1 192 ? -9.751 12.511 -9.917 1.00 87.75 192 ALA A C 1
ATOM 1530 O O . ALA A 1 192 ? -10.855 12.327 -10.437 1.00 87.75 192 ALA A O 1
ATOM 1531 N N . ARG A 1 193 ? -9.573 13.314 -8.864 1.00 89.00 193 ARG A N 1
ATOM 1532 C CA . ARG A 1 193 ? -10.641 14.094 -8.216 1.00 89.00 193 ARG A CA 1
ATOM 1533 C C . ARG A 1 193 ? -10.065 15.310 -7.490 1.00 89.00 193 ARG A C 1
ATOM 1535 O O . ARG A 1 193 ? -8.856 15.450 -7.383 1.00 89.00 193 ARG A O 1
ATOM 1542 N N . GLU A 1 194 ? -10.937 16.173 -6.971 1.00 82.81 194 GLU A N 1
ATOM 1543 C CA . GLU A 1 194 ? -10.521 17.394 -6.264 1.00 82.81 194 GLU A CA 1
ATOM 1544 C C . GLU A 1 194 ? -9.636 17.094 -5.044 1.00 82.81 194 GLU A C 1
ATOM 1546 O O . GLU A 1 194 ? -8.606 17.735 -4.853 1.00 82.81 194 GLU A O 1
ATOM 1551 N N . ARG A 1 195 ? -10.030 16.111 -4.224 1.00 90.31 195 ARG A N 1
ATOM 1552 C CA . ARG A 1 195 ? -9.265 15.665 -3.056 1.00 90.31 195 ARG A CA 1
ATOM 1553 C C . ARG A 1 195 ? -9.545 14.208 -2.710 1.00 90.31 195 ARG A C 1
ATOM 1555 O O . ARG A 1 195 ? -10.670 13.730 -2.856 1.00 90.31 195 ARG A O 1
ATOM 1562 N N . HIS A 1 196 ? -8.514 13.521 -2.221 1.00 94.00 196 HIS A N 1
ATOM 1563 C CA . HIS A 1 196 ? -8.614 12.170 -1.648 1.00 94.00 196 HIS A CA 1
ATOM 1564 C C . HIS A 1 196 ? -8.605 12.172 -0.119 1.00 94.00 196 HIS A C 1
ATOM 1566 O O . HIS A 1 196 ? -8.853 11.137 0.495 1.00 94.00 196 HIS A O 1
ATOM 1572 N N . ASN A 1 197 ? -8.273 13.297 0.515 1.00 94.94 197 ASN A N 1
ATOM 1573 C CA . ASN A 1 197 ? -8.273 13.413 1.965 1.00 94.94 197 ASN A CA 1
ATOM 1574 C C . ASN A 1 197 ? -9.651 13.788 2.507 1.00 94.94 197 ASN A C 1
ATOM 1576 O O . ASN A 1 197 ? -10.409 14.528 1.882 1.00 94.94 197 ASN A O 1
ATOM 1580 N N . ILE A 1 198 ? -9.936 13.302 3.710 1.00 94.88 198 ILE A N 1
ATOM 1581 C CA . ILE A 1 198 ? -11.033 13.806 4.527 1.00 94.88 198 ILE A CA 1
ATOM 1582 C C . ILE A 1 198 ? -10.588 15.132 5.143 1.00 94.88 198 ILE A C 1
ATOM 1584 O O . ILE A 1 198 ? -9.465 15.237 5.636 1.00 94.88 198 ILE A O 1
ATOM 1588 N N . GLU A 1 199 ? -11.478 16.120 5.135 1.00 95.62 199 GLU A N 1
ATOM 1589 C CA . GLU A 1 199 ? -11.342 17.383 5.861 1.00 95.62 199 GLU A CA 1
ATOM 1590 C C . GLU A 1 199 ? -12.119 17.264 7.183 1.00 95.62 199 GLU A C 1
ATOM 1592 O O . GLU A 1 199 ? -13.352 17.298 7.169 1.00 95.62 199 GLU A O 1
ATOM 1597 N N . PRO A 1 200 ? -11.466 17.087 8.349 1.00 96.56 200 PRO A N 1
ATOM 1598 C CA . PRO A 1 200 ? -12.197 16.869 9.599 1.00 96.56 200 PRO A CA 1
ATOM 1599 C C . PRO A 1 200 ? -13.175 17.982 9.969 1.00 96.56 200 PRO A C 1
ATOM 1601 O O . PRO A 1 200 ? -14.212 17.686 10.561 1.00 96.56 200 PRO A O 1
ATOM 1604 N N . LEU A 1 201 ? -12.898 19.231 9.583 1.00 96.81 201 LEU A N 1
ATOM 1605 C CA . LEU A 1 201 ? -13.820 20.356 9.778 1.00 96.81 201 LEU A CA 1
ATOM 1606 C C . LEU A 1 201 ? -15.111 20.262 8.945 1.00 96.81 201 LEU A C 1
ATOM 1608 O O . LEU A 1 201 ? -16.086 20.931 9.278 1.00 96.81 201 LEU A O 1
ATOM 1612 N N . GLU A 1 202 ? -15.161 19.422 7.907 1.00 95.94 202 GLU A N 1
ATOM 1613 C CA . GLU A 1 202 ? -16.405 19.120 7.182 1.00 95.94 202 GLU A CA 1
ATOM 1614 C C . GLU A 1 202 ? -17.287 18.113 7.945 1.00 95.94 202 GLU A C 1
ATOM 1616 O O . GLU A 1 202 ? -18.486 18.009 7.684 1.00 95.94 202 GLU A O 1
ATOM 1621 N N . LEU A 1 203 ? -16.719 17.365 8.901 1.00 96.19 203 LEU A N 1
ATOM 1622 C CA . LEU A 1 203 ? -17.405 16.286 9.624 1.00 96.19 203 LEU A CA 1
ATOM 1623 C C . LEU A 1 203 ? -17.679 16.600 11.101 1.00 96.19 203 LEU A C 1
ATOM 1625 O O . LEU A 1 203 ? -18.668 16.091 11.653 1.00 96.19 203 LEU A O 1
ATOM 1629 N N . PHE A 1 204 ? -16.817 17.405 11.725 1.00 97.62 204 PHE A N 1
ATOM 1630 C CA . PHE A 1 204 ? -16.793 17.681 13.160 1.00 97.62 204 PHE A CA 1
ATOM 1631 C C . PHE A 1 204 ? -16.577 19.167 13.437 1.00 97.62 204 PHE A C 1
ATOM 1633 O O . PHE A 1 204 ? -15.863 19.870 12.724 1.00 97.62 204 PHE A O 1
ATOM 1640 N N . THR A 1 205 ? -17.151 19.639 14.535 1.00 97.81 205 THR A N 1
ATOM 1641 C CA . THR A 1 205 ? -16.890 20.981 15.050 1.00 97.81 205 THR A CA 1
ATOM 1642 C C . THR A 1 205 ? -15.473 21.077 15.639 1.00 97.81 205 THR A C 1
ATOM 1644 O O . THR A 1 205 ? -14.949 20.087 16.159 1.00 97.81 205 THR A O 1
ATOM 1647 N N . PRO A 1 206 ? -14.857 22.276 15.663 1.00 97.56 206 PRO A N 1
ATOM 1648 C CA . PRO A 1 206 ? -13.586 22.496 16.359 1.00 97.56 206 PRO A CA 1
ATOM 1649 C C . PRO A 1 206 ? -13.602 22.002 17.810 1.00 97.56 206 PRO A C 1
ATOM 1651 O O . PRO A 1 206 ? -12.638 21.414 18.283 1.00 97.56 206 PRO A O 1
ATOM 1654 N N . ALA A 1 207 ? -14.731 22.183 18.497 1.00 97.38 207 ALA A N 1
ATOM 1655 C CA . ALA A 1 207 ? -14.911 21.782 19.884 1.00 97.38 207 ALA A CA 1
ATOM 1656 C C . ALA A 1 207 ? -14.828 20.248 20.057 1.00 97.38 207 ALA A C 1
ATOM 1658 O O . ALA A 1 207 ? -14.197 19.762 20.995 1.00 97.38 207 ALA A O 1
ATOM 1659 N N . GLU A 1 208 ? -15.409 19.472 19.135 1.00 97.75 208 GLU A N 1
ATOM 1660 C CA . GLU A 1 208 ? -15.296 18.005 19.130 1.00 97.75 208 GLU A CA 1
ATOM 1661 C C . GLU A 1 208 ? -13.854 17.543 18.875 1.00 97.75 208 GLU A C 1
ATOM 1663 O O . GLU A 1 208 ? -13.367 16.640 19.559 1.00 97.75 208 GLU A O 1
ATOM 1668 N N . LEU A 1 209 ? -13.148 18.181 17.933 1.00 97.75 209 LEU A N 1
ATOM 1669 C CA . LEU A 1 209 ? -11.752 17.860 17.614 1.00 97.75 209 LEU A CA 1
ATOM 1670 C C . LEU A 1 209 ? -10.802 18.205 18.773 1.00 97.75 209 LEU A C 1
ATOM 1672 O O . LEU A 1 209 ? -9.943 17.394 19.129 1.00 97.75 209 LEU A O 1
ATOM 1676 N N . GLU A 1 210 ? -10.988 19.364 19.414 1.00 96.81 210 GLU A N 1
ATOM 1677 C CA . GLU A 1 210 ? -10.247 19.754 20.621 1.00 96.81 210 GLU A CA 1
ATOM 1678 C C . GLU A 1 210 ? -10.505 18.786 21.768 1.00 96.81 210 GLU A C 1
ATOM 1680 O O . GLU A 1 210 ? -9.562 18.312 22.404 1.00 96.81 210 GLU A O 1
ATOM 1685 N N . GLN A 1 211 ? -11.772 18.443 22.016 1.00 97.25 211 GLN A N 1
ATOM 1686 C CA . GLN A 1 211 ? -12.129 17.486 23.054 1.00 97.25 211 GLN A CA 1
ATOM 1687 C C . GLN A 1 211 ? -11.461 16.127 22.816 1.00 97.25 211 GLN A C 1
ATOM 1689 O O . GLN A 1 211 ? -10.946 15.530 23.761 1.00 97.25 211 GLN A O 1
ATOM 1694 N N . ALA A 1 212 ? -11.402 15.657 21.570 1.00 97.50 212 ALA A N 1
ATOM 1695 C CA . ALA A 1 212 ? -10.738 14.410 21.201 1.00 97.50 212 ALA A CA 1
ATOM 1696 C C . ALA A 1 212 ? -9.196 14.488 21.205 1.00 97.50 212 ALA A C 1
ATOM 1698 O O . ALA A 1 212 ? -8.537 13.491 20.887 1.00 97.50 212 ALA A O 1
ATOM 1699 N N . ALA A 1 213 ? -8.616 15.637 21.572 1.00 96.56 213 ALA A N 1
ATOM 1700 C CA . ALA A 1 213 ? -7.186 15.918 21.488 1.00 96.56 213 ALA A CA 1
ATOM 1701 C C . ALA A 1 213 ? -6.623 15.615 20.084 1.00 96.56 213 ALA A C 1
ATOM 1703 O O . ALA A 1 213 ? -5.578 14.975 19.950 1.00 96.56 213 ALA A O 1
ATOM 1704 N N . VAL A 1 214 ? -7.355 16.003 19.034 1.00 96.62 214 VAL A N 1
ATOM 1705 C CA . VAL A 1 214 ? -6.885 15.965 17.643 1.00 96.62 214 VAL A CA 1
ATOM 1706 C C . VAL A 1 214 ? -6.145 17.279 17.362 1.00 96.62 214 VAL A C 1
ATOM 1708 O O . VAL A 1 214 ? -6.710 18.350 17.603 1.00 96.62 214 VAL A O 1
ATOM 1711 N N . PRO A 1 215 ? -4.893 17.241 16.880 1.00 94.31 215 PRO A N 1
ATOM 1712 C CA . PRO A 1 215 ? -4.078 18.436 16.738 1.00 94.31 215 PRO A CA 1
ATOM 1713 C C . PRO A 1 215 ? -4.589 19.301 15.582 1.00 94.31 215 PRO A C 1
ATOM 1715 O O . PRO A 1 215 ? -5.156 18.797 14.615 1.00 94.31 215 PRO A O 1
ATOM 1718 N N . ARG A 1 216 ? -4.423 20.624 15.700 1.00 93.81 216 ARG A N 1
ATOM 1719 C CA . ARG A 1 216 ? -5.013 21.605 14.769 1.00 93.81 216 ARG A CA 1
ATOM 1720 C C . ARG A 1 216 ? -4.526 21.457 13.327 1.00 93.81 216 ARG A C 1
ATOM 1722 O O . ARG A 1 216 ? -5.274 21.750 12.405 1.00 93.81 216 ARG A O 1
ATOM 1729 N N . ASP A 1 217 ? -3.306 20.970 13.130 1.00 91.31 217 ASP A N 1
ATOM 1730 C CA . ASP A 1 217 ? -2.738 20.657 11.812 1.00 91.31 217 ASP A CA 1
ATOM 1731 C C . ASP A 1 217 ? -3.411 19.453 11.129 1.00 91.31 217 ASP A C 1
ATOM 1733 O O . ASP A 1 217 ? -3.218 19.233 9.936 1.00 91.31 217 ASP A O 1
ATOM 1737 N N . ALA A 1 218 ? -4.197 18.664 11.864 1.00 93.12 218 ALA A N 1
ATOM 1738 C CA . ALA A 1 218 ? -5.019 17.594 11.314 1.00 93.12 218 ALA A CA 1
ATOM 1739 C C . ALA A 1 218 ? -6.411 18.074 10.882 1.00 93.12 218 ALA A C 1
ATOM 1741 O O . ALA A 1 218 ? -7.135 17.311 10.258 1.00 93.12 218 ALA A O 1
ATOM 1742 N N . TRP A 1 219 ? -6.830 19.288 11.257 1.00 95.00 219 TRP A N 1
ATOM 1743 C CA . TRP A 1 219 ? -8.222 19.728 11.094 1.00 95.00 219 TRP A CA 1
ATOM 1744 C C . TRP A 1 219 ? -8.581 20.076 9.654 1.00 95.00 219 TRP A C 1
ATOM 1746 O O . TRP A 1 219 ? -9.751 19.968 9.282 1.00 95.00 219 TRP A O 1
ATOM 1756 N N . SER A 1 220 ? -7.588 20.483 8.865 1.00 94.00 220 SER A N 1
ATOM 1757 C CA . SER A 1 220 ? -7.765 20.745 7.444 1.00 94.00 220 SER A CA 1
ATOM 1758 C C . SER A 1 220 ? -6.483 20.578 6.639 1.00 94.00 220 SER A C 1
ATOM 1760 O O . SER A 1 220 ? -5.394 20.873 7.141 1.00 94.00 220 SER A O 1
ATOM 1762 N N . GLY A 1 221 ? -6.624 20.213 5.367 1.00 91.25 221 GLY A N 1
ATOM 1763 C CA . GLY A 1 221 ? -5.515 20.041 4.437 1.00 91.25 221 GLY A CA 1
ATOM 1764 C C . GLY A 1 221 ? -4.653 18.804 4.708 1.00 91.25 221 GLY A C 1
ATOM 1765 O O . GLY A 1 221 ? -5.062 17.836 5.356 1.00 91.25 221 GLY A O 1
ATOM 1766 N N . ILE A 1 222 ? -3.435 18.826 4.157 1.00 92.75 222 ILE A N 1
ATOM 1767 C CA . ILE A 1 222 ? -2.523 17.677 4.152 1.00 92.75 222 ILE A CA 1
ATOM 1768 C C . ILE A 1 222 ? -1.402 17.846 5.192 1.00 92.75 222 ILE A C 1
ATOM 1770 O O . ILE A 1 222 ? -0.541 18.724 5.086 1.00 92.75 222 ILE A O 1
ATOM 1774 N N . SER A 1 223 ? -1.375 16.939 6.165 1.00 91.44 223 SER A N 1
ATOM 1775 C CA . SER A 1 223 ? -0.381 16.799 7.228 1.00 91.44 223 SER A CA 1
ATOM 1776 C C . SER A 1 223 ? -0.123 15.318 7.538 1.00 91.44 223 SER A C 1
ATOM 1778 O O . SER A 1 223 ? -0.765 14.424 6.991 1.00 91.44 223 SER A O 1
ATOM 1780 N N . SER A 1 224 ? 0.798 15.033 8.459 1.00 88.94 224 SER A N 1
ATOM 1781 C CA . SER A 1 224 ? 1.092 13.660 8.910 1.00 88.94 224 SER A CA 1
ATOM 1782 C C . SER A 1 224 ? -0.049 12.998 9.697 1.00 88.94 224 SER A C 1
ATOM 1784 O O . SER A 1 224 ? 0.080 11.848 10.109 1.00 88.94 224 SER A O 1
ATOM 1786 N N . HIS A 1 225 ? -1.146 13.716 9.947 1.00 91.81 225 HIS A N 1
ATOM 1787 C CA . HIS A 1 225 ? -2.357 13.195 10.583 1.00 91.81 225 HIS A CA 1
ATOM 1788 C C . HIS A 1 225 ? -3.503 12.985 9.586 1.00 91.81 225 HIS A C 1
ATOM 1790 O O . HIS A 1 225 ? -4.574 12.517 9.979 1.00 91.81 225 HIS A O 1
ATOM 1796 N N . THR A 1 226 ? -3.302 13.349 8.317 1.00 95.44 226 THR A N 1
ATOM 1797 C CA . THR A 1 226 ? -4.334 13.272 7.288 1.00 95.44 226 THR A CA 1
ATOM 1798 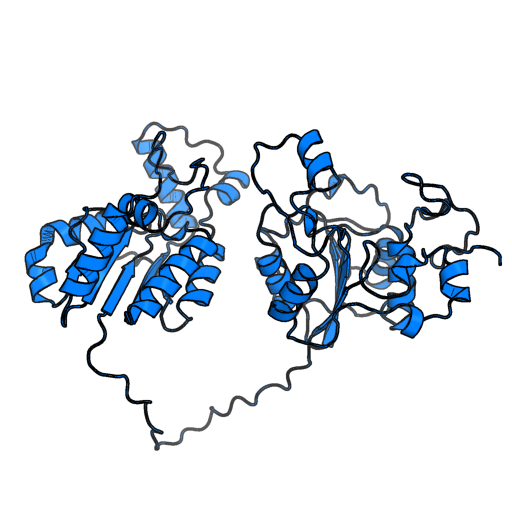C C . THR A 1 226 ? -4.774 11.833 7.064 1.00 95.44 226 THR A C 1
ATOM 1800 O O . THR A 1 226 ? -3.958 10.912 6.976 1.00 95.44 226 THR A O 1
ATOM 1803 N N . ILE A 1 227 ? -6.088 11.658 6.951 1.00 97.69 227 ILE A N 1
ATOM 1804 C CA . ILE A 1 227 ? -6.715 10.399 6.571 1.00 97.69 227 ILE A CA 1
ATOM 1805 C C . ILE A 1 227 ? -7.196 10.548 5.136 1.00 97.69 227 ILE A C 1
ATOM 1807 O O . ILE A 1 227 ? -8.058 11.374 4.833 1.00 97.69 227 ILE A O 1
ATOM 1811 N N . PHE A 1 228 ? -6.616 9.744 4.258 1.00 98.06 228 PHE A N 1
ATOM 1812 C CA . PHE A 1 228 ? -7.060 9.581 2.886 1.00 98.06 228 PHE A CA 1
ATOM 1813 C C . PHE A 1 228 ? -8.143 8.515 2.841 1.00 98.06 228 PHE A C 1
ATOM 1815 O O . PHE A 1 228 ? -8.064 7.504 3.544 1.00 98.06 228 PHE A O 1
ATOM 1822 N N . HIS A 1 229 ? -9.166 8.758 2.031 1.00 97.94 229 HIS A N 1
ATOM 1823 C CA . HIS A 1 229 ? -10.338 7.909 1.942 1.00 97.94 229 HIS A CA 1
ATOM 1824 C C . HIS A 1 229 ? -10.806 7.772 0.498 1.00 97.94 229 HIS A C 1
ATOM 1826 O O . HIS A 1 229 ? -10.956 8.746 -0.237 1.00 97.94 229 HIS A O 1
ATOM 1832 N N . HIS A 1 230 ? -11.088 6.535 0.112 1.00 97.19 230 HIS A N 1
ATOM 1833 C CA . HIS A 1 230 ? -11.693 6.198 -1.165 1.00 97.19 230 HIS A CA 1
ATOM 1834 C C . HIS A 1 230 ? -12.918 5.313 -0.974 1.00 97.19 230 HIS A C 1
ATOM 1836 O O . HIS A 1 230 ? -12.942 4.438 -0.108 1.00 97.19 230 HIS A O 1
ATOM 1842 N N . ILE A 1 231 ? -13.933 5.541 -1.805 1.00 96.50 231 ILE A N 1
ATOM 1843 C CA . ILE A 1 231 ? -15.054 4.626 -1.988 1.00 96.50 231 ILE A CA 1
ATOM 1844 C C . ILE A 1 231 ? -14.954 4.113 -3.415 1.00 96.50 231 ILE A C 1
ATOM 1846 O O . ILE A 1 231 ? -15.047 4.899 -4.362 1.00 96.50 231 ILE A O 1
ATOM 1850 N N . ARG A 1 232 ? -14.779 2.801 -3.579 1.00 94.06 232 ARG A N 1
ATOM 1851 C CA . ARG A 1 232 ? -14.735 2.203 -4.912 1.00 94.06 232 ARG A CA 1
ATOM 1852 C C . ARG A 1 232 ? -16.081 2.419 -5.609 1.00 94.06 232 ARG A C 1
ATOM 1854 O O . ARG A 1 232 ? -17.094 1.978 -5.067 1.00 94.06 232 ARG A O 1
ATOM 1861 N N . PRO A 1 233 ? -16.126 3.028 -6.806 1.00 87.62 233 PRO A N 1
ATOM 1862 C CA . PRO A 1 233 ? -17.384 3.254 -7.504 1.00 87.62 233 PRO A CA 1
ATOM 1863 C C . PRO A 1 233 ? -18.156 1.954 -7.747 1.00 87.62 233 PRO A C 1
ATOM 1865 O O . PRO A 1 233 ? -17.576 0.920 -8.100 1.00 87.62 233 PRO A O 1
ATOM 1868 N N . GLU A 1 234 ? -19.479 2.010 -7.598 1.00 79.75 234 GLU A N 1
ATOM 1869 C CA . GLU A 1 234 ? -20.355 0.946 -8.073 1.00 79.75 234 GLU A CA 1
ATOM 1870 C C . GLU A 1 234 ? -20.346 0.946 -9.600 1.00 79.75 234 GLU A C 1
ATOM 1872 O O . GLU A 1 234 ? -20.916 1.817 -10.255 1.00 79.75 234 GLU A O 1
ATOM 1877 N N . VAL A 1 235 ? -19.667 -0.030 -10.196 1.00 61.91 235 VAL A N 1
ATOM 1878 C CA . VAL A 1 235 ? -19.766 -0.237 -11.638 1.00 61.91 235 VAL A CA 1
ATOM 1879 C C . VAL A 1 235 ? -21.076 -0.979 -11.873 1.00 61.91 235 VAL A C 1
ATOM 1881 O O . VAL A 1 235 ? -21.174 -2.160 -11.531 1.00 61.91 235 VAL A O 1
ATOM 1884 N N . SER A 1 236 ? -22.088 -0.311 -12.445 1.00 39.66 236 SER A N 1
ATOM 1885 C CA . SER A 1 236 ? -23.265 -1.015 -12.965 1.00 39.66 236 SER A CA 1
ATOM 1886 C C . SER A 1 236 ? -22.745 -2.123 -13.868 1.00 39.66 236 SER A C 1
ATOM 1888 O O . SER A 1 236 ? -21.926 -1.827 -14.744 1.00 39.66 236 SER A O 1
ATOM 1890 N N . ALA A 1 237 ? -23.159 -3.372 -13.640 1.00 36.00 237 ALA A N 1
ATOM 1891 C CA . ALA A 1 237 ? -22.764 -4.480 -14.494 1.00 36.00 237 ALA A CA 1
ATOM 1892 C C . ALA A 1 237 ? -22.930 -4.039 -15.951 1.00 36.00 237 ALA A C 1
ATOM 1894 O O . ALA A 1 237 ? -24.048 -3.778 -16.402 1.00 36.00 237 ALA A O 1
ATOM 1895 N N . VAL A 1 238 ? -21.812 -3.884 -16.665 1.00 32.19 238 VAL A N 1
ATOM 1896 C CA . VAL A 1 238 ? -21.849 -3.704 -18.109 1.00 32.19 238 VAL A CA 1
ATOM 1897 C C . VAL A 1 238 ? -22.616 -4.917 -18.602 1.00 32.19 238 VAL A C 1
ATOM 1899 O O . VAL A 1 238 ? -22.165 -6.049 -18.423 1.00 32.19 238 VAL A O 1
ATOM 1902 N N . ARG A 1 239 ? -23.823 -4.695 -19.135 1.00 26.14 239 ARG A N 1
ATOM 1903 C CA . ARG A 1 239 ? -24.547 -5.733 -19.859 1.00 26.14 239 ARG A CA 1
ATOM 1904 C C . ARG A 1 239 ? -23.572 -6.235 -20.912 1.00 26.14 239 ARG A C 1
ATOM 1906 O O . ARG A 1 239 ? -23.218 -5.487 -21.820 1.00 26.14 239 ARG A O 1
ATOM 1913 N N . ILE A 1 240 ? -23.117 -7.474 -20.762 1.00 31.25 240 ILE A N 1
ATOM 1914 C CA . ILE A 1 240 ? -22.403 -8.172 -21.821 1.00 31.25 240 ILE A CA 1
ATOM 1915 C C . ILE A 1 240 ? -23.433 -8.349 -22.937 1.00 31.25 240 ILE A C 1
ATOM 1917 O O . ILE A 1 240 ? -24.237 -9.278 -22.928 1.00 31.25 240 ILE A O 1
ATOM 1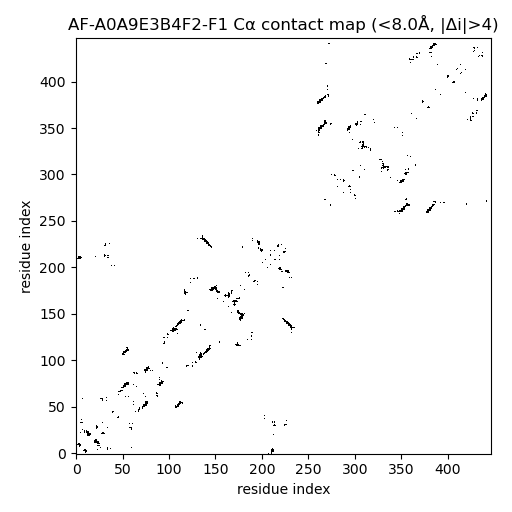921 N N . ALA A 1 241 ? -23.486 -7.392 -23.859 1.00 30.48 241 ALA A N 1
ATOM 1922 C CA . ALA A 1 241 ? -24.190 -7.559 -25.112 1.00 30.48 241 ALA A CA 1
ATOM 1923 C C . ALA A 1 241 ? -23.377 -8.566 -25.930 1.00 30.48 241 ALA A C 1
ATOM 1925 O O . ALA A 1 241 ? -22.356 -8.204 -26.508 1.00 30.48 241 ALA A O 1
ATOM 1926 N N . GLY A 1 242 ? -23.775 -9.838 -25.916 1.00 33.12 242 GLY A N 1
ATOM 1927 C CA . GLY A 1 242 ? -23.047 -10.844 -26.687 1.00 33.12 242 GLY A CA 1
ATOM 1928 C C . GLY A 1 242 ? -23.334 -12.300 -26.354 1.00 33.12 242 GLY A C 1
ATOM 1929 O O . GLY A 1 242 ? -22.399 -13.080 -26.299 1.00 33.12 242 GLY A O 1
ATOM 1930 N N . ASN A 1 243 ? -24.597 -12.678 -26.152 1.00 32.66 243 ASN A N 1
ATOM 1931 C CA . ASN A 1 243 ? -25.044 -14.046 -26.438 1.00 32.66 243 ASN A CA 1
ATOM 1932 C C . ASN A 1 243 ? -26.331 -13.961 -27.264 1.00 32.66 243 ASN A C 1
ATOM 1934 O O . ASN A 1 243 ? -27.432 -14.255 -26.810 1.00 32.66 243 ASN A O 1
ATOM 1938 N N . ALA A 1 244 ? -26.175 -13.464 -28.486 1.00 31.53 244 ALA A N 1
ATOM 1939 C CA . ALA A 1 244 ? -27.122 -13.662 -29.566 1.00 31.53 244 ALA A CA 1
ATOM 1940 C C . ALA A 1 244 ? -26.301 -13.828 -30.844 1.00 31.53 244 ALA A C 1
ATOM 1942 O O . ALA A 1 244 ? -25.498 -12.968 -31.204 1.00 31.53 244 ALA A O 1
ATOM 1943 N N . SER A 1 245 ? -26.475 -14.976 -31.488 1.00 39.22 245 SER A N 1
ATOM 1944 C CA . SER A 1 245 ? -25.997 -15.253 -32.832 1.00 39.22 245 SER A CA 1
ATOM 1945 C C . SER A 1 245 ? -26.632 -14.262 -33.803 1.00 39.22 245 SER A C 1
ATOM 1947 O O . SER A 1 245 ? -27.816 -14.381 -34.106 1.00 39.22 245 SER A O 1
ATOM 1949 N N . THR A 1 246 ? -25.856 -13.308 -34.308 1.00 31.59 246 THR A N 1
ATOM 1950 C CA . THR A 1 246 ? -26.224 -12.558 -35.511 1.00 31.59 246 THR A CA 1
ATOM 1951 C C . THR A 1 246 ? -24.981 -12.238 -36.319 1.00 31.59 246 THR A C 1
ATOM 1953 O O . THR A 1 246 ? -24.070 -11.545 -35.866 1.00 31.59 246 THR A O 1
ATOM 1956 N N . GLU A 1 247 ? -24.986 -12.777 -37.530 1.00 31.55 247 GLU A N 1
ATOM 1957 C CA . GLU A 1 247 ? -24.142 -12.410 -38.652 1.00 31.55 247 GLU A CA 1
ATOM 1958 C C . GLU A 1 247 ? -24.112 -10.891 -38.881 1.00 31.55 247 GLU A C 1
ATOM 1960 O O . GLU A 1 247 ? -25.095 -10.181 -38.678 1.00 31.55 247 GLU A O 1
ATOM 1965 N N . GLY A 1 248 ? -22.980 -10.418 -39.408 1.00 34.69 248 GLY A N 1
ATOM 1966 C CA . GLY A 1 248 ? -22.930 -9.222 -40.244 1.00 34.69 248 GLY A CA 1
ATOM 1967 C C . GLY A 1 248 ? -22.988 -7.873 -39.525 1.00 34.69 248 GLY A C 1
ATOM 1968 O O . GLY A 1 248 ? -24.038 -7.250 -39.422 1.00 34.69 248 GLY A O 1
ATOM 1969 N N . LYS A 1 249 ? -21.810 -7.320 -39.216 1.00 28.92 249 LYS A N 1
ATOM 1970 C CA . LYS A 1 249 ? -21.237 -6.157 -39.933 1.00 28.92 249 LYS A CA 1
ATOM 1971 C C . LYS A 1 249 ? -19.958 -5.696 -39.233 1.00 28.92 249 LYS A C 1
ATOM 1973 O O . LYS A 1 249 ? -19.985 -5.080 -38.172 1.00 28.92 249 LYS A O 1
ATOM 1978 N N . SER A 1 250 ? -18.837 -5.981 -39.893 1.00 33.66 250 SER A N 1
ATOM 1979 C CA . SER A 1 250 ? -17.531 -5.371 -39.646 1.00 33.66 250 SER A CA 1
ATOM 1980 C C . SER A 1 250 ? -17.659 -3.845 -39.621 1.00 33.66 250 SER A C 1
ATOM 1982 O O . SER A 1 250 ? -18.083 -3.234 -40.605 1.00 33.66 250 SER A O 1
ATOM 1984 N N . LYS A 1 251 ? -17.298 -3.226 -38.492 1.00 31.73 251 LYS A N 1
ATOM 1985 C CA . LYS A 1 251 ? -17.028 -1.790 -38.407 1.00 31.73 251 LYS A CA 1
ATOM 1986 C C . LYS A 1 251 ? -15.518 -1.583 -38.385 1.00 31.73 251 LYS A C 1
ATOM 1988 O O . LYS A 1 251 ? -14.852 -1.921 -37.415 1.00 31.73 251 LYS A O 1
ATOM 1993 N N . ALA A 1 252 ? -15.040 -1.051 -39.508 1.00 33.50 252 ALA A N 1
ATOM 1994 C CA . ALA A 1 252 ? -13.782 -0.357 -39.759 1.00 33.50 252 ALA A CA 1
ATOM 1995 C C . ALA A 1 252 ? -12.664 -0.558 -38.720 1.00 33.50 252 ALA A C 1
ATOM 1997 O O . ALA A 1 252 ? -12.548 0.174 -37.735 1.00 33.50 252 ALA A O 1
ATOM 1998 N N . SER A 1 253 ? -11.766 -1.488 -39.050 1.00 34.84 253 SER A N 1
ATOM 1999 C CA . SER A 1 253 ? -10.351 -1.399 -38.694 1.00 34.84 253 SER A CA 1
ATOM 2000 C C . SER A 1 253 ? -9.882 0.042 -38.910 1.00 34.84 253 SER A C 1
ATOM 2002 O O . SER A 1 253 ? -9.927 0.557 -40.029 1.00 34.84 253 SER A O 1
ATOM 2004 N N . ARG A 1 254 ? -9.424 0.700 -37.838 1.00 38.16 254 ARG A N 1
ATOM 2005 C CA . ARG A 1 254 ? -8.522 1.844 -37.987 1.00 38.16 254 ARG A CA 1
ATOM 2006 C C . ARG A 1 254 ? -7.371 1.352 -38.856 1.00 38.16 254 ARG A C 1
ATOM 2008 O O . ARG A 1 254 ? -6.691 0.395 -38.484 1.00 38.16 254 ARG A O 1
ATOM 2015 N N . SER A 1 255 ? -7.210 1.953 -40.028 1.00 34.72 255 SER A N 1
ATOM 2016 C CA . SER A 1 255 ? -6.133 1.637 -40.954 1.00 34.72 255 SER A CA 1
ATOM 2017 C C . SER A 1 255 ? -4.798 1.805 -40.230 1.00 34.72 255 SER A C 1
ATOM 2019 O O . SER A 1 255 ? -4.367 2.930 -39.973 1.00 34.72 255 SER A O 1
ATOM 2021 N N . ARG A 1 256 ? -4.165 0.684 -39.863 1.00 41.69 256 ARG A N 1
ATOM 2022 C CA . ARG A 1 256 ? -2.782 0.659 -39.380 1.00 41.69 256 ARG A CA 1
ATOM 2023 C C . ARG A 1 256 ? -1.896 1.251 -40.485 1.00 41.69 256 ARG A C 1
ATOM 2025 O O . ARG A 1 256 ? -2.005 0.790 -41.626 1.00 41.69 256 ARG A O 1
ATOM 2032 N N . PRO A 1 257 ? -1.056 2.260 -40.203 1.00 38.66 257 PRO A N 1
ATOM 2033 C CA . PRO A 1 257 ? -0.143 2.784 -41.209 1.00 38.66 257 PRO A CA 1
ATOM 2034 C C . PRO A 1 257 ? 0.797 1.659 -41.667 1.00 38.66 257 PRO A C 1
ATOM 2036 O O . PRO A 1 257 ? 1.386 0.953 -40.851 1.00 38.66 257 PRO A O 1
ATOM 2039 N N . ARG A 1 258 ? 0.900 1.450 -42.983 1.00 46.91 258 ARG A N 1
ATOM 2040 C CA . ARG A 1 258 ? 1.856 0.505 -43.576 1.00 46.91 258 ARG A CA 1
ATOM 2041 C C . ARG A 1 258 ? 3.273 1.065 -43.402 1.00 46.91 258 ARG A C 1
ATOM 2043 O O . ARG A 1 258 ? 3.505 2.205 -43.787 1.00 46.91 258 ARG A O 1
ATOM 2050 N N . GLY A 1 259 ? 4.197 0.253 -42.878 1.00 62.34 259 GLY A N 1
ATOM 2051 C CA . GLY A 1 259 ? 5.642 0.524 -42.937 1.00 62.34 259 GLY A CA 1
ATOM 2052 C C . GLY A 1 259 ? 6.379 0.783 -41.617 1.00 62.34 259 GLY A C 1
ATOM 2053 O O . GLY A 1 259 ? 7.525 1.210 -41.680 1.00 62.34 259 GLY A O 1
ATOM 2054 N N . ARG A 1 260 ? 5.781 0.540 -40.441 1.00 72.31 260 ARG A N 1
ATOM 2055 C CA . ARG A 1 260 ? 6.519 0.609 -39.164 1.00 72.31 260 ARG A CA 1
ATOM 2056 C C . ARG A 1 260 ? 7.431 -0.616 -38.976 1.00 72.31 260 ARG A C 1
ATOM 2058 O O . ARG A 1 260 ? 6.967 -1.728 -39.257 1.00 72.31 260 ARG A O 1
ATOM 2065 N N . PRO A 1 261 ? 8.681 -0.447 -38.499 1.00 83.69 261 PRO A N 1
ATOM 2066 C CA . PRO A 1 261 ? 9.537 -1.568 -38.121 1.00 83.69 261 PRO A CA 1
ATOM 2067 C C . PRO A 1 261 ? 8.853 -2.417 -37.050 1.00 83.69 261 PRO A C 1
ATOM 2069 O O . PRO A 1 261 ? 8.221 -1.874 -36.142 1.00 83.69 261 PRO A O 1
ATOM 2072 N N . LYS A 1 262 ? 8.976 -3.741 -37.151 1.00 93.50 262 LYS A N 1
ATOM 2073 C CA . LYS A 1 262 ? 8.398 -4.679 -36.181 1.00 93.50 262 LYS A CA 1
ATOM 2074 C C . LYS A 1 262 ? 9.492 -5.268 -35.312 1.00 93.50 262 LYS A C 1
ATOM 2076 O O . LYS A 1 262 ? 10.521 -5.674 -35.843 1.00 93.50 262 LYS A O 1
ATOM 2081 N N . LEU A 1 263 ? 9.248 -5.381 -34.012 1.00 96.69 263 LEU A N 1
ATOM 2082 C CA . LEU A 1 263 ? 10.187 -5.972 -33.063 1.00 96.69 263 LEU A CA 1
ATOM 2083 C C . LEU A 1 263 ? 9.495 -7.030 -32.203 1.00 96.69 263 LEU A C 1
ATOM 2085 O O . LEU A 1 263 ? 8.483 -6.753 -31.567 1.00 96.69 263 LEU A O 1
ATOM 2089 N N . ILE A 1 264 ? 10.075 -8.225 -32.135 1.00 96.38 264 ILE A N 1
ATOM 2090 C CA . ILE A 1 264 ? 9.755 -9.227 -31.122 1.00 96.38 264 ILE A CA 1
ATOM 2091 C C . ILE A 1 264 ? 10.808 -9.126 -30.024 1.00 96.38 264 ILE A C 1
ATOM 2093 O O . ILE A 1 264 ? 11.990 -9.402 -30.241 1.00 96.38 264 ILE A O 1
ATOM 2097 N N . LEU A 1 265 ? 10.361 -8.747 -28.834 1.00 95.69 265 LEU A N 1
ATOM 2098 C CA . LEU A 1 265 ? 11.184 -8.658 -27.644 1.00 95.69 265 LEU A CA 1
ATOM 2099 C C . LEU A 1 265 ? 10.928 -9.874 -26.754 1.00 95.69 265 LEU A C 1
ATOM 2101 O O . LEU A 1 265 ? 9.968 -9.912 -25.986 1.00 95.69 265 LEU A O 1
ATOM 2105 N N . HIS A 1 266 ? 11.794 -10.877 -26.851 1.00 95.00 266 HIS A N 1
ATOM 2106 C CA . HIS A 1 266 ? 11.765 -12.036 -25.974 1.00 95.00 266 HIS A CA 1
ATOM 2107 C C . HIS A 1 266 ? 12.469 -11.721 -24.646 1.00 95.00 266 HIS A C 1
ATOM 2109 O O . HIS A 1 266 ? 13.698 -11.651 -24.573 1.00 95.00 266 HIS A O 1
ATOM 2115 N N . ILE A 1 267 ? 11.677 -11.556 -23.582 1.00 89.44 267 ILE A N 1
ATOM 2116 C CA . ILE A 1 267 ? 12.154 -11.140 -22.251 1.00 89.44 267 ILE A CA 1
ATOM 2117 C C . ILE A 1 267 ? 12.607 -12.312 -21.359 1.00 89.44 267 ILE A C 1
ATOM 2119 O O . ILE A 1 267 ? 12.712 -12.135 -20.149 1.00 89.44 267 ILE A O 1
ATOM 2123 N N . GLY A 1 268 ? 12.816 -13.488 -21.963 1.00 84.81 268 GLY A N 1
ATOM 2124 C CA . GLY A 1 268 ? 13.323 -14.751 -21.413 1.00 84.81 268 GLY A CA 1
ATOM 2125 C C . GLY A 1 268 ? 13.205 -14.960 -19.908 1.00 84.81 268 GLY A C 1
ATOM 2126 O O . GLY A 1 268 ? 13.975 -14.409 -19.137 1.00 84.81 268 GLY A O 1
ATOM 2127 N N . MET A 1 269 ? 12.310 -15.850 -19.484 1.00 78.94 269 MET A N 1
ATOM 2128 C CA . MET A 1 269 ? 12.165 -16.208 -18.072 1.00 78.94 269 MET A CA 1
ATOM 2129 C C . MET A 1 269 ? 13.194 -17.259 -17.627 1.00 78.94 269 MET A C 1
ATOM 2131 O O . MET A 1 269 ? 13.644 -18.084 -18.435 1.00 78.94 269 MET A O 1
ATOM 2135 N N . PRO A 1 270 ? 13.528 -17.317 -16.324 1.00 70.81 270 PRO A N 1
ATOM 2136 C CA . PRO A 1 270 ? 14.424 -18.330 -15.794 1.00 70.81 270 PRO A CA 1
ATOM 2137 C C . PRO A 1 270 ? 13.918 -19.741 -16.109 1.00 70.81 270 PRO A C 1
ATOM 2139 O O . PRO A 1 270 ? 12.783 -20.099 -15.805 1.00 70.81 270 PRO A O 1
ATOM 2142 N N . LYS A 1 271 ? 14.789 -20.561 -16.707 1.00 70.88 271 LYS A N 1
ATOM 2143 C CA . LYS A 1 271 ? 14.511 -21.968 -17.067 1.00 70.88 271 LYS A CA 1
ATOM 2144 C C . LYS A 1 271 ? 13.330 -22.171 -18.016 1.00 70.88 271 LYS A C 1
ATOM 2146 O O . LYS A 1 271 ? 12.730 -23.242 -18.019 1.00 70.88 271 LYS A O 1
ATOM 2151 N N . ALA A 1 272 ? 13.076 -21.192 -18.880 1.00 74.62 272 ALA A N 1
ATOM 2152 C CA . ALA A 1 272 ? 12.077 -21.276 -19.940 1.00 74.62 272 ALA A CA 1
ATOM 2153 C C . ALA A 1 272 ? 12.684 -21.500 -21.345 1.00 74.62 272 ALA A C 1
ATOM 2155 O O . ALA A 1 272 ? 12.132 -21.045 -22.336 1.00 74.62 272 ALA A O 1
ATOM 2156 N N . GLY A 1 273 ? 13.836 -22.180 -21.445 1.00 76.69 273 GLY A N 1
ATOM 2157 C CA . GLY A 1 273 ? 14.423 -22.577 -22.739 1.00 76.69 273 GLY A CA 1
ATOM 2158 C C . GLY A 1 273 ? 15.137 -21.472 -23.534 1.00 76.69 273 GLY A C 1
ATOM 2159 O O . GLY A 1 273 ? 15.555 -21.724 -24.662 1.00 76.69 273 GLY A O 1
ATOM 2160 N N . THR A 1 274 ? 15.330 -20.277 -22.960 1.00 83.94 274 THR A N 1
ATOM 2161 C CA . THR A 1 274 ? 15.922 -19.116 -23.652 1.00 83.94 274 THR A CA 1
ATOM 2162 C C . THR A 1 274 ? 17.275 -19.407 -24.303 1.00 83.94 274 THR A C 1
ATOM 2164 O O . THR A 1 274 ? 17.459 -19.062 -25.466 1.00 83.94 274 THR A O 1
ATOM 2167 N N . THR A 1 275 ? 18.189 -20.091 -23.608 1.00 82.69 275 THR A N 1
ATOM 2168 C CA . THR A 1 275 ? 19.523 -20.417 -24.141 1.00 82.69 275 THR A CA 1
ATOM 2169 C C . THR A 1 275 ? 19.443 -21.279 -25.405 1.00 82.69 275 THR A C 1
ATOM 2171 O O . THR A 1 275 ? 20.152 -21.034 -26.377 1.00 82.69 275 THR A O 1
ATOM 2174 N N . SER A 1 276 ? 18.559 -22.283 -25.424 1.00 83.69 276 SER A N 1
ATOM 2175 C CA . SER A 1 276 ? 18.359 -23.148 -26.595 1.00 83.69 276 SER A CA 1
ATOM 2176 C C . SER A 1 276 ? 17.806 -22.357 -27.781 1.00 83.69 276 SER A C 1
ATOM 2178 O O . SER A 1 276 ? 18.279 -22.520 -28.903 1.00 83.69 276 SER A O 1
ATOM 2180 N N . LEU A 1 277 ? 16.851 -21.459 -27.523 1.00 86.62 277 LEU A N 1
ATOM 2181 C CA . LEU A 1 277 ? 16.268 -20.578 -28.534 1.00 86.62 277 LEU A CA 1
ATOM 2182 C C . LEU A 1 277 ? 17.309 -19.613 -29.128 1.00 86.62 277 LEU A C 1
ATOM 2184 O O . LEU A 1 277 ? 17.383 -19.460 -30.344 1.00 86.62 277 LEU A O 1
ATOM 2188 N N . GLN A 1 278 ? 18.132 -18.986 -28.283 1.00 89.94 278 GLN A N 1
ATOM 2189 C CA . GLN A 1 278 ? 19.200 -18.069 -28.702 1.00 89.94 278 GLN A CA 1
ATOM 2190 C C . GLN A 1 278 ? 20.241 -18.775 -29.582 1.00 89.94 278 GLN A C 1
ATOM 2192 O O . GLN A 1 278 ? 20.543 -18.304 -30.679 1.00 89.94 278 GLN A O 1
ATOM 2197 N N . ARG A 1 279 ? 20.709 -19.958 -29.161 1.00 88.31 279 ARG A N 1
ATOM 2198 C CA . ARG A 1 279 ? 21.620 -20.800 -29.958 1.00 88.31 279 ARG A CA 1
ATOM 2199 C C . ARG A 1 279 ? 21.032 -21.179 -31.303 1.00 88.31 279 ARG A C 1
ATOM 2201 O O . ARG A 1 279 ? 21.737 -21.164 -32.309 1.00 88.31 279 ARG A O 1
ATOM 2208 N N . TRP A 1 280 ? 19.745 -21.518 -31.321 1.00 91.38 280 TRP A N 1
ATOM 2209 C CA . TRP A 1 280 ? 19.058 -21.857 -32.555 1.00 91.38 280 TRP A CA 1
ATOM 2210 C C . TRP A 1 280 ? 19.027 -20.669 -33.523 1.00 91.38 280 TRP A C 1
ATOM 2212 O O . TRP A 1 280 ? 19.355 -20.857 -34.691 1.00 91.38 280 TRP A O 1
ATOM 2222 N N . PHE A 1 281 ? 18.721 -19.452 -33.055 1.00 91.75 281 PHE A N 1
ATOM 2223 C CA . PHE A 1 281 ? 18.738 -18.261 -33.913 1.00 91.75 281 PHE A CA 1
ATOM 2224 C C . PHE A 1 281 ? 20.112 -18.018 -34.542 1.00 91.75 281 PHE A C 1
ATOM 2226 O O . PHE A 1 281 ? 20.194 -17.825 -35.753 1.00 91.75 281 PHE A O 1
ATOM 2233 N N . VAL A 1 282 ? 21.185 -18.098 -33.749 1.00 89.62 282 VAL A N 1
ATOM 2234 C CA . VAL A 1 282 ? 22.557 -17.899 -34.243 1.00 89.62 282 VAL A CA 1
ATOM 2235 C C . VAL A 1 282 ? 22.945 -18.978 -35.257 1.00 89.62 282 VAL A C 1
ATOM 2237 O O . VAL A 1 282 ? 23.417 -18.661 -36.350 1.00 89.62 282 VAL A O 1
ATOM 2240 N N . ALA A 1 283 ? 22.681 -20.249 -34.945 1.00 91.81 283 ALA A N 1
ATOM 2241 C CA . ALA A 1 283 ? 23.005 -21.372 -35.826 1.00 91.81 283 ALA A CA 1
ATOM 2242 C C . ALA A 1 283 ? 22.203 -21.377 -37.143 1.00 91.81 283 ALA A C 1
ATOM 2244 O O . ALA A 1 283 ? 22.631 -22.002 -38.109 1.00 91.81 283 ALA A O 1
ATOM 2245 N N . ASN A 1 284 ? 21.059 -20.688 -37.196 1.00 92.94 284 ASN A N 1
ATOM 2246 C CA . ASN A 1 284 ? 20.143 -20.690 -38.341 1.00 92.94 284 ASN A CA 1
ATOM 2247 C C . ASN A 1 284 ? 19.957 -19.293 -38.960 1.00 92.94 284 ASN A C 1
ATOM 2249 O O . ASN A 1 284 ? 18.918 -19.021 -39.561 1.00 92.94 284 ASN A O 1
ATOM 2253 N N . THR A 1 285 ? 20.953 -18.409 -38.837 1.00 89.69 285 THR A N 1
ATOM 2254 C CA . THR A 1 285 ? 20.866 -16.991 -39.244 1.00 89.69 285 THR A CA 1
ATOM 2255 C C . THR A 1 285 ? 20.325 -16.795 -40.670 1.00 89.69 285 THR A C 1
ATOM 2257 O O . THR A 1 285 ? 19.439 -15.964 -40.881 1.00 89.69 285 THR A O 1
ATOM 2260 N N . ASP A 1 286 ? 20.782 -17.586 -41.646 1.00 90.00 286 ASP A N 1
ATOM 2261 C CA . ASP A 1 286 ? 20.311 -17.482 -43.036 1.00 90.00 286 ASP A CA 1
ATOM 2262 C C . ASP A 1 286 ? 18.842 -17.893 -43.189 1.00 90.00 286 ASP A C 1
ATOM 2264 O O . ASP A 1 286 ? 18.070 -17.221 -43.873 1.00 90.00 286 ASP A O 1
ATOM 2268 N N . ALA A 1 287 ? 18.421 -18.966 -42.515 1.00 91.88 287 ALA A N 1
ATOM 2269 C CA . ALA A 1 287 ? 17.030 -19.414 -42.530 1.00 91.88 287 ALA A CA 1
ATOM 2270 C C . ALA A 1 287 ? 16.102 -18.391 -41.851 1.00 91.88 287 ALA A C 1
ATOM 2272 O O . ALA A 1 287 ? 15.021 -18.104 -42.363 1.00 91.88 287 ALA A O 1
ATOM 2273 N N . VAL A 1 288 ? 16.552 -17.793 -40.744 1.00 91.62 288 VAL A N 1
ATOM 2274 C CA . VAL A 1 288 ? 15.854 -16.719 -40.018 1.00 91.62 288 VAL A CA 1
ATOM 2275 C C . VAL A 1 288 ? 15.674 -15.497 -40.926 1.00 91.62 288 VAL A C 1
ATOM 2277 O O . VAL A 1 288 ? 14.554 -15.008 -41.086 1.00 91.62 288 VAL A O 1
ATOM 2280 N N . ARG A 1 289 ? 16.740 -15.067 -41.613 1.00 91.12 289 ARG A N 1
ATOM 2281 C CA . ARG A 1 289 ? 16.693 -13.965 -42.587 1.00 91.12 289 ARG A CA 1
ATOM 2282 C C . ARG A 1 289 ? 15.778 -14.246 -43.770 1.00 91.12 289 ARG A C 1
ATOM 2284 O O . ARG A 1 289 ? 14.990 -13.378 -44.147 1.00 91.12 289 ARG A O 1
ATOM 2291 N N . ASN A 1 290 ? 15.836 -15.454 -44.322 1.00 90.38 290 ASN A N 1
ATOM 2292 C CA . ASN A 1 290 ? 14.969 -15.878 -45.423 1.00 90.38 290 ASN A CA 1
ATOM 2293 C C . ASN A 1 290 ? 13.489 -15.929 -45.012 1.00 90.38 290 ASN A C 1
ATOM 2295 O O . ASN A 1 290 ? 12.617 -15.680 -45.841 1.00 90.38 290 ASN A O 1
ATOM 2299 N N . ALA A 1 291 ? 13.201 -16.172 -43.731 1.00 91.38 291 ALA A N 1
ATOM 2300 C CA . ALA A 1 291 ? 11.857 -16.090 -43.160 1.00 91.38 291 ALA A CA 1
ATOM 2301 C C . ALA A 1 291 ? 11.383 -14.644 -42.884 1.00 91.38 291 ALA A C 1
ATOM 2303 O O . ALA A 1 291 ? 10.287 -14.443 -42.362 1.00 91.38 291 ALA A O 1
ATOM 2304 N N . GLY A 1 292 ? 12.183 -13.627 -43.228 1.00 92.12 292 GLY A N 1
ATOM 2305 C CA . GLY A 1 292 ? 11.855 -12.218 -42.995 1.00 92.12 292 GLY A CA 1
ATOM 2306 C C . GLY A 1 292 ? 12.078 -11.760 -41.553 1.00 92.12 292 GLY A C 1
ATOM 2307 O O . GLY A 1 292 ? 11.507 -10.749 -41.138 1.00 92.12 292 GLY A O 1
ATOM 2308 N N . LEU A 1 293 ? 12.889 -12.491 -40.788 1.00 93.75 293 LEU A N 1
ATOM 2309 C CA . LEU A 1 293 ? 13.258 -12.169 -39.414 1.00 93.75 293 LEU A CA 1
ATOM 2310 C C . LEU A 1 293 ? 14.715 -11.699 -39.365 1.00 93.75 293 LEU A C 1
ATOM 2312 O O . LEU A 1 293 ? 15.547 -12.150 -40.145 1.00 93.75 293 LEU A O 1
ATOM 2316 N N . GLU A 1 294 ? 15.047 -10.814 -38.437 1.00 95.19 294 GLU A N 1
ATOM 2317 C CA . GLU A 1 294 ? 16.426 -10.379 -38.213 1.00 95.19 294 GLU A CA 1
ATOM 2318 C C . GLU A 1 294 ? 16.741 -10.485 -36.721 1.00 95.19 294 GLU A C 1
ATOM 2320 O O . GLU A 1 294 ? 16.154 -9.776 -35.909 1.00 95.19 294 GLU A O 1
ATOM 2325 N N . TYR A 1 295 ? 17.648 -11.383 -36.343 1.00 95.75 295 TYR A N 1
ATOM 2326 C CA . TYR A 1 295 ? 18.122 -11.483 -34.964 1.00 95.75 295 TYR A CA 1
ATOM 2327 C C . TYR A 1 295 ? 19.217 -10.437 -34.736 1.00 95.75 295 TYR A C 1
ATOM 2329 O O . TYR A 1 295 ? 20.136 -10.351 -35.548 1.00 95.75 295 TYR A O 1
ATOM 2337 N N . TRP A 1 296 ? 19.108 -9.619 -33.684 1.00 95.06 296 TRP A N 1
ATOM 2338 C CA . TRP A 1 296 ? 20.069 -8.535 -33.429 1.00 95.06 296 TRP A CA 1
ATOM 2339 C C . TRP A 1 296 ? 21.508 -9.093 -33.346 1.00 95.06 296 TRP A C 1
ATOM 2341 O O . TRP A 1 296 ? 21.775 -9.923 -32.486 1.00 95.06 296 TRP A O 1
ATOM 2351 N N . PRO A 1 297 ? 22.454 -8.692 -34.222 1.00 88.88 297 PRO A N 1
ATOM 2352 C CA . PRO A 1 297 ? 23.768 -9.349 -34.309 1.00 88.88 297 PRO A CA 1
ATOM 2353 C C . PRO A 1 297 ? 24.761 -8.970 -33.195 1.00 88.88 297 PRO A C 1
ATOM 2355 O O . PRO A 1 297 ? 25.940 -9.295 -33.295 1.00 88.88 297 PRO A O 1
ATOM 2358 N N . GLU A 1 298 ? 24.315 -8.275 -32.148 1.00 87.00 298 GLU A N 1
ATOM 2359 C CA . GLU A 1 298 ? 25.173 -7.780 -31.066 1.00 87.00 298 GLU A CA 1
ATOM 2360 C C . GLU A 1 298 ? 25.818 -8.909 -30.252 1.00 87.00 298 GLU A C 1
ATOM 2362 O O . GLU A 1 298 ? 26.976 -8.803 -29.852 1.00 87.00 298 GLU A O 1
ATOM 2367 N N . ALA A 1 299 ? 25.070 -9.984 -29.987 1.00 85.56 299 ALA A N 1
ATOM 2368 C CA . ALA A 1 299 ? 25.537 -11.146 -29.236 1.00 85.56 299 ALA A CA 1
ATOM 2369 C C . ALA A 1 299 ? 24.588 -12.340 -29.425 1.00 85.56 299 ALA A C 1
ATOM 2371 O O . ALA A 1 299 ? 23.454 -12.185 -29.856 1.00 85.56 299 ALA A O 1
ATOM 2372 N N . GLU A 1 300 ? 25.004 -13.542 -29.017 1.00 86.31 300 GLU A N 1
ATOM 2373 C CA . GLU A 1 300 ? 24.077 -14.683 -28.912 1.00 86.31 300 GLU A CA 1
ATOM 2374 C C . GLU A 1 300 ? 22.963 -14.402 -27.881 1.00 86.31 300 GLU A C 1
ATOM 2376 O O . GLU A 1 300 ? 21.788 -14.670 -28.133 1.00 86.31 300 GLU A O 1
ATOM 2381 N N . ASN A 1 301 ? 23.318 -13.803 -26.739 1.00 86.81 301 ASN A N 1
ATOM 2382 C CA . ASN A 1 301 ? 22.406 -13.416 -25.663 1.00 86.81 301 ASN A CA 1
ATOM 2383 C C . ASN A 1 301 ? 22.417 -11.894 -25.474 1.00 86.81 301 ASN A C 1
ATOM 2385 O O . ASN A 1 301 ? 23.448 -11.317 -25.142 1.00 86.81 301 ASN A O 1
ATOM 2389 N N . HIS A 1 302 ? 21.259 -11.242 -25.602 1.00 91.69 302 HIS A N 1
ATOM 2390 C CA . HIS A 1 302 ? 21.172 -9.778 -25.544 1.00 91.69 302 HIS A CA 1
ATOM 2391 C C . HIS A 1 302 ? 20.999 -9.205 -24.136 1.00 91.69 302 HIS A C 1
ATOM 2393 O O . HIS A 1 302 ? 20.751 -8.012 -24.000 1.00 91.69 302 HIS A O 1
ATOM 2399 N N . SER A 1 303 ? 21.092 -10.015 -23.079 1.00 85.50 303 SER A N 1
ATOM 2400 C CA . SER A 1 303 ? 20.856 -9.542 -21.705 1.00 85.50 303 SER A CA 1
ATOM 2401 C C . SER A 1 303 ? 21.781 -8.390 -21.326 1.00 85.50 303 SER A C 1
ATOM 2403 O O . SER A 1 303 ? 21.311 -7.335 -20.913 1.00 85.50 303 SER A O 1
ATOM 2405 N N . GLU A 1 304 ? 23.088 -8.585 -21.503 1.00 82.25 304 GLU A N 1
ATOM 2406 C CA . GLU A 1 304 ? 24.109 -7.586 -21.187 1.00 82.25 304 GLU A CA 1
ATOM 2407 C C . GLU A 1 304 ? 23.944 -6.332 -22.048 1.00 82.25 304 GLU A C 1
ATOM 2409 O O . GLU A 1 304 ? 23.871 -5.230 -21.513 1.00 82.25 304 GLU A O 1
ATOM 2414 N N . ALA A 1 305 ? 23.783 -6.501 -23.363 1.00 86.50 305 ALA A N 1
ATOM 2415 C CA . ALA A 1 305 ? 23.614 -5.389 -24.290 1.00 86.50 305 ALA A CA 1
ATOM 2416 C C . ALA A 1 305 ? 22.351 -4.564 -23.999 1.00 86.50 305 ALA A C 1
ATOM 2418 O O . ALA A 1 305 ? 22.408 -3.337 -23.984 1.00 86.50 305 ALA A O 1
ATOM 2419 N N . MET A 1 306 ? 21.222 -5.217 -23.701 1.00 88.00 306 MET A N 1
ATOM 2420 C CA . MET A 1 306 ? 19.988 -4.535 -23.304 1.00 88.00 306 MET A CA 1
ATOM 2421 C C . MET A 1 306 ? 20.142 -3.826 -21.961 1.00 88.00 306 MET A C 1
ATOM 2423 O O . MET A 1 306 ? 19.660 -2.706 -21.808 1.00 88.00 306 MET A O 1
ATOM 2427 N N . PHE A 1 307 ? 20.821 -4.441 -20.988 1.00 79.31 307 PHE A N 1
ATOM 2428 C CA . PHE A 1 307 ? 21.115 -3.771 -19.725 1.00 79.31 307 PHE A CA 1
ATOM 2429 C C . PHE A 1 307 ? 21.990 -2.543 -19.945 1.00 79.31 307 PHE A C 1
ATOM 2431 O O . PHE A 1 307 ? 21.612 -1.463 -19.522 1.00 79.31 307 PHE A O 1
ATOM 2438 N N . MET A 1 308 ? 23.110 -2.659 -20.644 1.00 80.38 308 MET A N 1
ATOM 2439 C CA . MET A 1 308 ? 23.982 -1.518 -20.911 1.00 80.38 308 MET A CA 1
ATOM 2440 C C . MET A 1 308 ? 23.281 -0.413 -21.721 1.00 80.38 308 MET A C 1
ATOM 2442 O O . MET A 1 308 ? 23.519 0.767 -21.480 1.00 80.38 308 MET A O 1
ATOM 2446 N N . ALA A 1 309 ? 22.387 -0.768 -22.649 1.00 84.19 309 ALA A N 1
ATOM 2447 C CA . ALA A 1 309 ? 21.683 0.197 -23.491 1.00 84.19 309 ALA A CA 1
ATOM 2448 C C . ALA A 1 309 ? 20.528 0.933 -22.785 1.00 84.19 309 ALA A C 1
ATOM 2450 O O . ALA A 1 309 ? 20.153 2.018 -23.234 1.00 84.19 309 ALA A O 1
ATOM 2451 N N . PHE A 1 310 ? 19.929 0.354 -21.734 1.00 82.94 310 PHE A N 1
ATOM 2452 C CA . PHE A 1 310 ? 18.696 0.866 -21.107 1.00 82.94 310 PHE A CA 1
ATOM 2453 C C . PHE A 1 310 ? 18.733 0.943 -19.568 1.00 82.94 310 PHE A C 1
ATOM 2455 O O . PHE A 1 310 ? 17.746 1.378 -18.977 1.00 82.94 310 PHE A O 1
ATOM 2462 N N . ALA A 1 311 ? 19.824 0.542 -18.905 1.00 65.19 311 ALA A N 1
ATOM 2463 C CA . ALA A 1 311 ? 19.933 0.614 -17.449 1.00 65.19 311 ALA A CA 1
ATOM 2464 C C . ALA A 1 311 ? 20.109 2.053 -16.953 1.00 65.19 311 ALA A C 1
ATOM 2466 O O . ALA A 1 311 ? 20.826 2.861 -17.543 1.00 65.19 311 ALA A O 1
ATOM 2467 N N . ASP A 1 312 ? 19.496 2.334 -15.804 1.00 59.44 312 ASP A N 1
ATOM 2468 C CA . ASP A 1 312 ? 19.720 3.557 -15.034 1.00 59.44 312 ASP A CA 1
ATOM 2469 C C . ASP A 1 312 ? 21.215 3.713 -14.655 1.00 59.44 312 ASP A C 1
ATOM 2471 O O . ASP A 1 312 ? 21.772 2.798 -14.035 1.00 59.44 312 ASP A O 1
ATOM 2475 N N . PRO A 1 313 ? 21.865 4.856 -14.963 1.00 50.03 313 PRO A N 1
ATOM 2476 C CA . PRO A 1 313 ? 23.245 5.128 -14.560 1.00 50.03 313 PRO A CA 1
ATOM 2477 C C . PRO A 1 313 ? 23.483 5.087 -13.040 1.00 50.03 313 PRO A C 1
ATOM 2479 O O . PRO A 1 313 ? 24.616 4.882 -12.616 1.00 50.03 313 PRO A O 1
ATOM 2482 N N . ASN A 1 314 ? 22.439 5.239 -12.216 1.00 44.94 314 ASN A N 1
ATOM 2483 C CA . ASN A 1 314 ? 22.512 5.160 -10.751 1.00 44.94 314 ASN A CA 1
ATOM 2484 C C . ASN A 1 314 ? 22.242 3.750 -10.199 1.00 44.94 314 ASN A C 1
ATOM 2486 O O . ASN A 1 314 ? 21.999 3.565 -9.004 1.00 44.94 314 ASN A O 1
ATOM 2490 N N . ARG A 1 315 ? 22.225 2.725 -11.054 1.00 47.72 315 ARG A N 1
ATOM 2491 C CA . ARG A 1 315 ? 21.997 1.347 -10.625 1.00 47.72 315 ARG A CA 1
ATOM 2492 C C . ARG A 1 315 ? 23.216 0.802 -9.878 1.00 47.72 315 ARG A C 1
ATOM 2494 O O . ARG A 1 315 ? 24.267 0.579 -10.465 1.00 47.72 315 ARG A O 1
ATOM 2501 N N . ILE A 1 316 ? 23.035 0.450 -8.606 1.00 35.22 316 ILE A N 1
ATOM 2502 C CA . ILE A 1 316 ? 23.951 -0.462 -7.915 1.00 35.22 316 ILE A CA 1
ATOM 2503 C C . ILE A 1 316 ? 23.674 -1.872 -8.452 1.00 35.22 316 ILE A C 1
ATOM 2505 O O . ILE A 1 316 ? 22.613 -2.454 -8.216 1.00 35.22 316 ILE A O 1
ATOM 2509 N N . ALA A 1 317 ? 24.616 -2.427 -9.213 1.00 39.19 317 ALA A N 1
ATOM 2510 C CA . ALA A 1 317 ? 24.579 -3.810 -9.672 1.00 39.19 317 ALA A CA 1
ATOM 2511 C C . ALA A 1 317 ? 24.841 -4.769 -8.496 1.00 39.19 317 ALA A C 1
ATOM 2513 O O . ALA A 1 317 ? 25.903 -5.368 -8.380 1.00 39.19 317 ALA A O 1
ATOM 2514 N N . ARG A 1 318 ? 23.866 -4.939 -7.599 1.00 36.28 318 ARG A N 1
ATOM 2515 C CA . ARG A 1 318 ? 23.864 -6.047 -6.637 1.00 36.28 318 ARG A CA 1
ATOM 2516 C C . ARG A 1 318 ? 22.725 -7.010 -6.963 1.00 36.28 318 ARG A C 1
ATOM 2518 O O . ARG A 1 318 ? 21.550 -6.691 -6.824 1.00 36.28 318 ARG A O 1
ATOM 2525 N N . GLY A 1 319 ? 23.094 -8.205 -7.427 1.00 38.28 319 GLY A N 1
ATOM 2526 C CA . GLY A 1 319 ? 22.255 -9.406 -7.325 1.00 38.28 319 GLY A CA 1
ATOM 2527 C C . GLY A 1 319 ? 21.260 -9.716 -8.453 1.00 38.28 319 GLY A C 1
ATOM 2528 O O . GLY A 1 319 ? 20.468 -10.641 -8.294 1.00 38.28 319 GLY A O 1
ATOM 2529 N N . ALA A 1 320 ? 21.269 -9.012 -9.591 1.00 38.16 320 ALA A N 1
ATOM 2530 C CA . ALA A 1 320 ? 20.307 -9.290 -10.673 1.00 38.16 320 ALA A CA 1
ATOM 2531 C C . ALA A 1 320 ? 20.763 -10.355 -11.690 1.00 38.16 320 ALA A C 1
ATOM 2533 O O . ALA A 1 320 ? 19.921 -10.931 -12.377 1.00 38.16 320 ALA A O 1
ATOM 2534 N N . MET A 1 321 ? 22.059 -10.671 -11.772 1.00 42.09 321 MET A N 1
ATOM 2535 C CA . MET A 1 321 ? 22.551 -11.780 -12.594 1.00 42.09 321 MET A CA 1
ATOM 2536 C C . MET A 1 321 ? 22.901 -12.967 -11.708 1.00 42.09 321 MET A C 1
ATOM 2538 O O . MET A 1 321 ? 24.015 -13.103 -11.221 1.00 42.09 321 MET A O 1
ATOM 2542 N N . TRP A 1 322 ? 21.944 -13.877 -11.547 1.00 39.34 322 TRP A N 1
ATOM 2543 C CA . TRP A 1 322 ? 22.149 -15.171 -10.886 1.00 39.34 322 TRP A CA 1
ATOM 2544 C C . TRP A 1 322 ? 23.196 -16.069 -11.591 1.00 39.34 322 TRP A C 1
ATOM 2546 O O . TRP A 1 322 ? 23.493 -17.148 -11.087 1.00 39.34 322 TRP A O 1
ATOM 2556 N N . PHE A 1 323 ? 23.761 -15.637 -12.729 1.00 36.88 323 PHE A N 1
ATOM 2557 C CA . PHE A 1 323 ? 24.763 -16.372 -13.515 1.00 36.88 323 PHE A CA 1
ATOM 2558 C C . PHE A 1 323 ? 26.089 -15.630 -13.748 1.00 36.88 323 PHE A C 1
ATOM 2560 O O . PHE A 1 323 ? 27.012 -16.231 -14.287 1.00 36.88 323 PHE A O 1
ATOM 2567 N N . GLN A 1 324 ? 26.220 -14.372 -13.319 1.00 37.22 324 GLN A N 1
ATOM 2568 C CA . GLN A 1 324 ? 27.489 -13.642 -13.361 1.00 37.22 324 GLN A CA 1
ATOM 2569 C C . GLN A 1 324 ? 27.658 -12.887 -12.045 1.00 37.22 324 GLN A C 1
ATOM 2571 O O . GLN A 1 324 ? 27.135 -11.788 -11.858 1.00 37.22 324 GLN A O 1
ATOM 2576 N N . GLN A 1 325 ? 28.363 -13.522 -11.110 1.00 34.66 325 GLN A N 1
ATOM 2577 C CA . GLN A 1 325 ? 29.076 -12.779 -10.080 1.00 34.66 325 GLN A CA 1
ATOM 2578 C C . GLN A 1 325 ? 30.138 -11.940 -10.813 1.00 34.66 325 GLN A C 1
ATOM 2580 O O . GLN A 1 325 ? 30.811 -12.459 -11.697 1.00 34.66 325 GLN A O 1
ATOM 2585 N N . ASP A 1 326 ? 30.216 -10.649 -10.485 1.00 33.56 326 ASP A N 1
ATOM 2586 C CA . ASP A 1 326 ? 31.305 -9.723 -10.856 1.00 33.56 326 ASP A CA 1
ATOM 25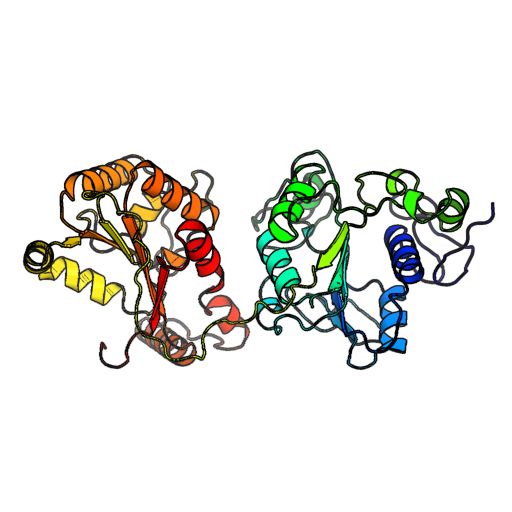87 C C . ASP A 1 326 ? 31.193 -8.880 -12.144 1.00 33.56 326 ASP A C 1
ATOM 2589 O O . ASP A 1 326 ? 32.198 -8.346 -12.610 1.00 33.56 326 ASP A O 1
ATOM 2593 N N . ALA A 1 327 ? 29.998 -8.633 -12.691 1.00 41.34 327 ALA A N 1
ATOM 2594 C CA . ALA A 1 327 ? 29.853 -7.649 -13.776 1.00 41.34 327 ALA A CA 1
ATOM 2595 C C . ALA A 1 327 ? 29.408 -6.264 -13.255 1.00 41.34 327 ALA A C 1
ATOM 2597 O O . ALA A 1 327 ? 28.223 -6.025 -13.003 1.00 41.34 327 ALA A O 1
ATOM 2598 N N . ASN A 1 328 ? 30.357 -5.327 -13.132 1.00 46.00 328 ASN A N 1
ATOM 2599 C CA . ASN A 1 328 ? 30.084 -3.887 -13.019 1.00 46.00 328 ASN A CA 1
ATOM 2600 C C . ASN A 1 328 ? 29.562 -3.368 -14.372 1.00 46.00 328 ASN A C 1
ATOM 2602 O O . ASN A 1 328 ? 30.316 -2.827 -15.178 1.00 46.00 328 ASN A O 1
ATOM 2606 N N . LEU A 1 329 ? 28.275 -3.577 -14.650 1.00 55.16 329 LEU A N 1
ATOM 2607 C CA . LEU A 1 329 ? 27.635 -3.090 -15.873 1.00 55.16 329 LEU A CA 1
ATOM 2608 C C . LEU A 1 329 ? 27.156 -1.647 -15.677 1.00 55.16 329 LEU A C 1
ATOM 2610 O O . LEU A 1 329 ? 26.140 -1.412 -15.022 1.00 55.16 329 LEU A O 1
ATOM 2614 N N . SER A 1 330 ? 27.880 -0.689 -16.252 1.00 59.31 330 SER A N 1
ATOM 2615 C CA . SER A 1 330 ? 27.434 0.699 -16.411 1.00 59.31 330 SER A CA 1
ATOM 2616 C C . SER A 1 330 ? 26.678 0.885 -17.730 1.00 59.31 330 SER A C 1
ATOM 2618 O O . SER A 1 330 ? 26.835 0.089 -18.656 1.00 59.31 330 SER A O 1
ATOM 2620 N N . ALA A 1 331 ? 25.888 1.956 -17.840 1.00 69.00 331 ALA A N 1
ATOM 2621 C CA . ALA A 1 331 ? 25.274 2.332 -19.111 1.00 69.00 331 ALA A CA 1
ATOM 2622 C C . ALA A 1 331 ? 26.348 2.559 -20.195 1.00 69.00 331 ALA A C 1
ATOM 2624 O O . ALA A 1 331 ? 27.353 3.224 -19.941 1.00 69.00 331 ALA A O 1
ATOM 2625 N N . ASP A 1 332 ? 26.119 2.027 -21.396 1.00 80.38 332 ASP A N 1
ATOM 2626 C CA . ASP A 1 332 ? 27.005 2.177 -22.553 1.00 80.38 332 ASP A CA 1
ATOM 2627 C C . ASP A 1 332 ? 26.211 2.746 -23.745 1.00 80.38 332 ASP A C 1
ATOM 2629 O O . ASP A 1 332 ? 25.414 2.032 -24.372 1.00 80.38 332 ASP A O 1
ATOM 2633 N N . PRO A 1 333 ? 26.420 4.030 -24.093 1.00 83.06 333 PRO A N 1
ATOM 2634 C CA . PRO A 1 333 ? 25.788 4.652 -25.251 1.00 83.06 333 PRO A CA 1
ATOM 2635 C C . PRO A 1 333 ? 26.064 3.921 -26.572 1.00 83.06 333 PRO A C 1
ATOM 2637 O O . PRO A 1 333 ? 25.224 3.976 -27.471 1.00 83.06 333 PRO A O 1
ATOM 2640 N N . ALA A 1 334 ? 27.188 3.206 -26.704 1.00 87.31 334 ALA A N 1
ATOM 2641 C CA . ALA A 1 334 ? 27.500 2.437 -27.906 1.00 87.31 334 ALA A CA 1
ATOM 2642 C C . ALA A 1 334 ? 26.534 1.259 -28.091 1.00 87.31 334 ALA A C 1
ATOM 2644 O O . ALA A 1 334 ? 26.099 0.991 -29.212 1.00 87.31 334 ALA A O 1
ATOM 2645 N N . LYS A 1 335 ? 26.113 0.606 -27.000 1.00 89.94 335 LYS A N 1
ATOM 2646 C CA . LYS A 1 335 ? 25.101 -0.464 -27.048 1.00 89.94 335 LYS A CA 1
ATOM 2647 C C . LYS A 1 335 ? 23.742 0.077 -27.465 1.00 89.94 335 LYS A C 1
ATOM 2649 O O . LYS A 1 335 ? 23.045 -0.550 -28.262 1.00 89.94 335 LYS A O 1
ATOM 2654 N N . ARG A 1 336 ? 23.388 1.277 -26.991 1.00 89.19 336 ARG A N 1
ATOM 2655 C CA . ARG A 1 336 ? 22.165 1.962 -27.424 1.00 89.19 336 ARG A CA 1
ATOM 2656 C C . ARG A 1 336 ? 22.218 2.349 -28.903 1.00 89.19 336 ARG A C 1
ATOM 2658 O O . ARG A 1 336 ? 21.241 2.134 -29.611 1.00 89.19 336 ARG A O 1
ATOM 2665 N N . ALA A 1 337 ? 23.359 2.837 -29.384 1.00 91.56 337 ALA A N 1
ATOM 2666 C CA . ALA A 1 337 ? 23.560 3.145 -30.797 1.00 91.56 337 ALA A CA 1
ATOM 2667 C C . ALA A 1 337 ? 23.517 1.887 -31.688 1.00 91.56 337 ALA A C 1
ATOM 2669 O O . ALA A 1 337 ? 22.913 1.927 -32.757 1.00 91.56 337 ALA A O 1
ATOM 2670 N N . SER A 1 338 ? 24.097 0.764 -31.242 1.00 95.12 338 SER A N 1
ATOM 2671 C CA . SER A 1 338 ? 24.011 -0.528 -31.945 1.00 95.12 338 SER A CA 1
ATOM 2672 C C . SER A 1 338 ? 22.564 -1.014 -32.063 1.00 95.12 338 SER A C 1
ATOM 2674 O O . SER A 1 338 ? 22.121 -1.410 -33.142 1.00 95.12 338 SER A O 1
ATOM 2676 N N . PHE A 1 339 ? 21.800 -0.927 -30.971 1.00 94.81 339 PHE A N 1
ATOM 2677 C CA . PHE A 1 339 ? 20.381 -1.273 -30.965 1.00 94.81 339 PHE A CA 1
ATOM 2678 C C . PHE A 1 339 ? 19.577 -0.404 -31.940 1.00 94.81 339 PHE A C 1
ATOM 2680 O O . PHE A 1 339 ? 18.773 -0.913 -32.717 1.00 94.81 339 PHE A O 1
ATOM 2687 N N . ASP A 1 340 ? 19.834 0.901 -31.944 1.00 94.38 340 ASP A N 1
ATOM 2688 C CA . ASP A 1 340 ? 19.163 1.843 -32.836 1.00 94.38 340 ASP A CA 1
ATOM 2689 C C . ASP A 1 340 ? 19.510 1.593 -34.308 1.00 94.38 340 ASP A C 1
ATOM 2691 O O . ASP A 1 340 ? 18.611 1.543 -35.145 1.00 94.38 340 ASP A O 1
ATOM 2695 N N . GLY A 1 341 ? 20.786 1.343 -34.616 1.00 94.62 341 GLY A N 1
ATOM 2696 C CA . GLY A 1 341 ? 21.223 0.975 -35.964 1.00 94.62 341 GLY A CA 1
ATOM 2697 C C . GLY A 1 341 ? 20.613 -0.344 -36.443 1.00 94.62 341 GLY A C 1
ATOM 2698 O O . GLY A 1 341 ? 20.245 -0.470 -37.611 1.00 94.62 341 GLY A O 1
ATOM 2699 N N . PHE A 1 342 ? 20.439 -1.311 -35.539 1.00 95.88 342 PHE A N 1
ATOM 2700 C CA . PHE A 1 342 ? 19.713 -2.544 -35.830 1.00 95.88 342 PHE A CA 1
ATOM 2701 C C . PHE A 1 342 ? 18.251 -2.274 -36.192 1.00 95.88 342 PHE A C 1
ATOM 2703 O O . PHE A 1 342 ? 17.792 -2.773 -37.218 1.00 95.88 342 PHE A O 1
ATOM 2710 N N . LEU A 1 343 ? 17.539 -1.459 -35.404 1.00 94.38 343 LEU A N 1
ATOM 2711 C CA . LEU A 1 343 ? 16.150 -1.088 -35.691 1.00 94.38 343 LEU A CA 1
ATOM 2712 C C . LEU A 1 343 ? 16.014 -0.365 -37.037 1.00 94.38 343 LEU A C 1
ATOM 2714 O O . LEU A 1 343 ? 15.099 -0.669 -37.804 1.00 94.38 343 LEU A O 1
ATOM 2718 N N . ASP A 1 344 ? 16.940 0.544 -37.343 1.00 92.62 344 ASP A N 1
ATOM 2719 C CA . ASP A 1 344 ? 16.958 1.294 -38.604 1.00 92.62 344 ASP A CA 1
ATOM 2720 C C . ASP A 1 344 ? 17.232 0.394 -39.817 1.00 92.62 344 ASP A C 1
ATOM 2722 O O . ASP A 1 344 ? 16.711 0.631 -40.910 1.00 92.62 344 ASP A O 1
ATOM 2726 N N . GLY A 1 345 ? 17.997 -0.682 -39.621 1.00 90.62 345 GLY A N 1
ATOM 2727 C CA . GLY A 1 345 ? 18.322 -1.669 -40.648 1.00 90.62 345 GLY A CA 1
ATOM 2728 C C . GLY A 1 345 ? 17.225 -2.700 -40.944 1.00 90.62 345 GLY A C 1
ATOM 2729 O O . GLY A 1 345 ? 17.380 -3.477 -41.888 1.00 90.62 345 GLY A O 1
ATOM 2730 N N . LEU A 1 346 ? 16.120 -2.739 -40.183 1.00 89.69 346 LEU A N 1
ATOM 2731 C CA . LEU A 1 346 ? 15.097 -3.790 -40.324 1.00 89.69 346 LEU A CA 1
ATOM 2732 C C . LEU A 1 346 ? 14.331 -3.727 -41.652 1.00 89.69 346 LEU A C 1
ATOM 2734 O O . LEU A 1 346 ? 13.934 -4.763 -42.193 1.00 89.69 346 LEU A O 1
ATOM 2738 N N . GLY A 1 347 ? 14.097 -2.531 -42.196 1.00 86.62 347 GLY A N 1
ATOM 2739 C CA . GLY A 1 347 ? 13.268 -2.354 -43.388 1.00 86.62 347 GLY A CA 1
ATOM 2740 C C . GLY A 1 347 ? 11.876 -2.984 -43.220 1.00 86.62 347 GLY A C 1
ATOM 2741 O O . GLY A 1 347 ? 11.086 -2.543 -42.392 1.00 86.62 347 GLY A O 1
ATOM 2742 N N . GLN A 1 348 ? 11.562 -4.012 -44.020 1.00 85.62 348 GLN A N 1
ATOM 2743 C CA . GLN A 1 348 ? 10.297 -4.768 -43.930 1.00 85.62 348 GLN A CA 1
ATOM 2744 C C . GLN A 1 348 ? 10.387 -6.036 -43.058 1.00 85.62 348 GLN A C 1
ATOM 2746 O O . GLN A 1 348 ? 9.383 -6.734 -42.898 1.00 85.62 348 GLN A O 1
ATOM 2751 N N . ARG A 1 349 ? 11.572 -6.366 -42.530 1.00 90.75 349 ARG A N 1
ATOM 2752 C CA . ARG A 1 349 ? 11.783 -7.535 -41.667 1.00 90.75 349 ARG A CA 1
ATOM 2753 C C . ARG A 1 349 ? 11.273 -7.268 -40.253 1.00 90.75 349 ARG A C 1
ATOM 2755 O O . ARG A 1 349 ? 11.127 -6.123 -39.827 1.00 90.75 349 ARG A O 1
ATOM 2762 N N . THR A 1 350 ? 11.034 -8.346 -39.515 1.00 95.38 350 THR A N 1
ATOM 2763 C CA . THR A 1 350 ? 10.745 -8.286 -38.079 1.00 95.38 350 THR A CA 1
ATOM 2764 C C . THR A 1 350 ? 12.027 -8.545 -37.296 1.00 95.38 350 THR A C 1
ATOM 2766 O O . THR A 1 350 ? 12.631 -9.608 -37.428 1.00 95.38 350 THR A O 1
ATOM 2769 N N . GLY A 1 351 ? 12.437 -7.589 -36.471 1.00 96.38 351 GLY A N 1
ATOM 2770 C CA . GLY A 1 351 ? 13.572 -7.737 -35.571 1.00 96.38 351 GLY A CA 1
ATOM 2771 C C . GLY A 1 351 ? 13.263 -8.688 -34.418 1.00 96.38 351 GLY A C 1
ATOM 2772 O O . GLY A 1 351 ? 12.131 -8.742 -33.941 1.00 96.38 351 GLY A O 1
ATOM 2773 N N . ILE A 1 352 ? 14.270 -9.414 -33.942 1.00 96.44 352 ILE A N 1
ATOM 2774 C CA . ILE A 1 352 ? 14.188 -10.284 -32.770 1.00 96.44 352 ILE A CA 1
ATOM 2775 C C . ILE A 1 352 ? 15.303 -9.920 -31.801 1.00 96.44 352 ILE A C 1
ATOM 2777 O O . ILE A 1 352 ? 16.486 -9.926 -32.144 1.00 96.44 352 ILE A O 1
ATOM 2781 N N . VAL A 1 353 ? 14.907 -9.665 -30.558 1.00 96.12 353 VAL A N 1
ATOM 2782 C CA . VAL A 1 353 ? 15.814 -9.462 -29.432 1.00 96.12 353 VAL A CA 1
ATOM 2783 C C . VAL A 1 353 ? 15.457 -10.480 -28.362 1.00 96.12 353 VAL A C 1
ATOM 2785 O O . VAL A 1 353 ? 14.327 -10.490 -27.885 1.00 96.12 353 VAL A O 1
ATOM 2788 N N . SER A 1 354 ? 16.404 -11.337 -27.979 1.00 93.69 354 SER A N 1
ATOM 2789 C CA . SER A 1 354 ? 16.200 -12.352 -26.945 1.00 93.69 354 SER A CA 1
ATOM 2790 C C . SER A 1 354 ? 17.210 -12.199 -25.816 1.00 93.69 354 SER A C 1
ATOM 2792 O O . SER A 1 354 ? 18.419 -12.234 -26.041 1.00 93.69 354 SER A O 1
ATOM 2794 N N . ALA A 1 355 ? 16.713 -12.067 -24.589 1.00 87.75 355 ALA A N 1
ATOM 2795 C CA . ALA A 1 355 ? 17.524 -11.909 -23.387 1.00 87.75 355 ALA A CA 1
ATOM 2796 C C . ALA A 1 355 ? 17.002 -12.808 -22.252 1.00 87.75 355 ALA A C 1
ATOM 2798 O O . ALA A 1 355 ? 15.801 -12.962 -22.078 1.00 87.75 355 ALA A O 1
ATOM 2799 N N . GLU A 1 356 ? 17.903 -13.398 -21.465 1.00 81.50 356 GLU A N 1
ATOM 2800 C CA . GLU A 1 356 ? 17.616 -14.408 -20.428 1.00 81.50 356 GLU A CA 1
ATOM 2801 C C . GLU A 1 356 ? 17.127 -13.840 -19.091 1.00 81.50 356 GLU A C 1
ATOM 2803 O O . GLU A 1 356 ? 16.657 -14.577 -18.223 1.00 81.50 356 GLU A O 1
ATOM 2808 N N . VAL A 1 357 ? 17.301 -12.538 -18.885 1.00 74.25 357 VAL A N 1
ATOM 2809 C CA . VAL A 1 357 ? 17.009 -11.871 -17.607 1.00 74.25 357 VAL A CA 1
ATOM 2810 C C . VAL A 1 357 ? 16.288 -10.543 -17.796 1.00 74.25 357 VAL A C 1
ATOM 2812 O O . VAL A 1 357 ? 16.140 -9.773 -16.847 1.00 74.25 357 VAL A O 1
ATOM 2815 N N . LEU A 1 358 ? 15.796 -10.269 -19.003 1.00 82.69 358 LEU A N 1
ATOM 2816 C CA . LEU A 1 358 ? 15.164 -8.991 -19.307 1.00 82.69 358 LEU A CA 1
ATOM 2817 C C . LEU A 1 358 ? 13.842 -8.816 -18.555 1.00 82.69 358 LEU A C 1
ATOM 2819 O O . LEU A 1 358 ? 13.562 -7.714 -18.103 1.00 82.69 358 LEU A O 1
ATOM 2823 N N . TRP A 1 359 ? 13.108 -9.901 -18.275 1.00 81.06 359 TRP A N 1
ATOM 2824 C CA . TRP A 1 359 ? 11.937 -9.906 -17.382 1.00 81.06 359 TRP A CA 1
ATOM 2825 C C . TRP A 1 359 ? 12.191 -9.240 -16.019 1.00 81.06 359 TRP A C 1
ATOM 2827 O O . TRP A 1 359 ? 11.255 -8.778 -15.367 1.00 81.06 359 TRP A O 1
ATOM 2837 N N . SER A 1 360 ? 13.451 -9.214 -15.570 1.00 72.56 360 SER A N 1
ATOM 2838 C CA . SER A 1 360 ? 13.854 -8.633 -14.294 1.00 72.56 360 SER A CA 1
ATOM 2839 C C . SER A 1 360 ? 14.014 -7.112 -14.335 1.00 72.56 360 SER A C 1
ATOM 2841 O O . SER A 1 360 ? 14.258 -6.531 -13.275 1.00 72.56 360 SER A O 1
ATOM 2843 N N . PHE A 1 361 ? 13.856 -6.466 -15.497 1.00 79.06 361 PHE A N 1
ATOM 2844 C CA . PHE A 1 361 ? 13.895 -5.010 -15.610 1.00 79.06 361 PHE A CA 1
ATOM 2845 C C . PHE A 1 361 ? 12.952 -4.358 -14.582 1.00 79.06 361 PHE A C 1
ATOM 2847 O O . PHE A 1 361 ? 11.779 -4.735 -14.487 1.00 79.06 361 PHE A O 1
ATOM 2854 N N . PRO A 1 362 ? 13.447 -3.395 -13.788 1.00 72.19 362 PRO A N 1
ATOM 2855 C CA . PRO A 1 362 ? 12.599 -2.524 -12.986 1.00 72.19 362 PRO A CA 1
ATOM 2856 C C . PRO A 1 362 ? 11.597 -1.764 -13.864 1.00 72.19 362 PRO A C 1
ATOM 2858 O O . PRO A 1 362 ? 11.898 -1.445 -15.013 1.00 72.19 362 PRO A O 1
ATOM 2861 N N . ALA A 1 363 ? 10.443 -1.386 -13.307 1.00 76.00 363 ALA A N 1
ATOM 2862 C CA . ALA A 1 363 ? 9.388 -0.686 -14.050 1.00 76.00 363 ALA A CA 1
ATOM 2863 C C . ALA A 1 363 ? 9.881 0.593 -14.758 1.00 76.00 363 ALA A C 1
ATOM 2865 O O . ALA A 1 363 ? 9.447 0.891 -15.869 1.00 76.00 363 ALA A O 1
ATOM 2866 N N . ARG A 1 364 ? 10.834 1.320 -14.155 1.00 76.75 364 ARG A N 1
ATOM 2867 C CA . ARG A 1 364 ? 11.458 2.507 -14.764 1.00 76.75 364 ARG A CA 1
ATOM 2868 C C . ARG A 1 364 ? 12.253 2.175 -16.038 1.00 76.75 364 ARG A C 1
ATOM 2870 O O . ARG A 1 364 ? 12.153 2.912 -17.013 1.00 76.75 364 ARG A O 1
ATOM 2877 N N . ASP A 1 365 ? 12.972 1.052 -16.051 1.00 80.25 365 ASP A N 1
ATOM 2878 C CA . ASP A 1 365 ? 13.786 0.607 -17.188 1.00 80.25 365 ASP A CA 1
ATOM 2879 C C . ASP A 1 365 ? 12.862 0.069 -18.301 1.00 80.25 365 ASP A C 1
ATOM 2881 O O . ASP A 1 365 ? 13.069 0.358 -19.479 1.00 80.25 365 ASP A O 1
ATOM 2885 N N . VAL A 1 366 ? 11.780 -0.637 -17.930 1.00 88.31 366 VAL A N 1
ATOM 2886 C CA . VAL A 1 366 ? 10.718 -1.061 -18.868 1.00 88.31 366 VAL A CA 1
ATOM 2887 C C . VAL A 1 366 ? 10.066 0.152 -19.531 1.00 88.31 366 VAL A C 1
ATOM 2889 O O . VAL A 1 366 ? 9.919 0.180 -20.751 1.00 88.31 366 VAL A O 1
ATOM 2892 N N . LYS A 1 367 ? 9.729 1.185 -18.749 1.00 85.12 367 LYS A N 1
ATOM 2893 C CA . LYS A 1 367 ? 9.164 2.441 -19.255 1.00 85.12 367 LYS A CA 1
ATOM 2894 C C . LYS A 1 367 ? 10.132 3.178 -20.181 1.00 85.12 367 LYS A C 1
ATOM 2896 O O . LYS A 1 367 ? 9.711 3.683 -21.218 1.00 85.12 367 LYS A O 1
ATOM 2901 N N . ALA A 1 368 ? 11.420 3.228 -19.839 1.00 83.88 368 ALA A N 1
ATOM 2902 C CA . ALA A 1 368 ? 12.442 3.849 -20.679 1.00 83.88 368 ALA A CA 1
ATOM 2903 C C . ALA A 1 368 ? 12.601 3.124 -22.028 1.00 83.88 368 ALA A C 1
ATOM 2905 O O . ALA A 1 368 ? 12.700 3.772 -23.070 1.00 83.88 368 ALA A O 1
ATOM 2906 N N . LEU A 1 369 ? 12.584 1.787 -22.021 1.00 91.94 369 LEU A N 1
ATOM 2907 C CA . LEU A 1 369 ? 12.601 0.973 -23.236 1.00 91.94 369 LEU A CA 1
ATOM 2908 C C . LEU A 1 369 ? 11.334 1.178 -24.079 1.00 91.94 369 LEU A C 1
ATOM 2910 O O . LEU A 1 369 ? 11.439 1.429 -25.279 1.00 91.94 369 LEU A O 1
ATOM 2914 N N . ALA A 1 370 ? 10.154 1.115 -23.460 1.00 93.44 370 ALA A N 1
ATOM 2915 C CA . ALA A 1 370 ? 8.877 1.303 -24.144 1.00 93.44 370 ALA A CA 1
ATOM 2916 C C . ALA A 1 370 ? 8.769 2.697 -24.776 1.00 93.44 370 ALA A C 1
ATOM 2918 O O . ALA A 1 370 ? 8.502 2.805 -25.970 1.00 93.44 370 ALA A O 1
ATOM 2919 N N . GLY A 1 371 ? 9.075 3.754 -24.015 1.00 90.75 371 GLY A N 1
ATOM 2920 C CA . GLY A 1 371 ? 9.048 5.129 -24.514 1.00 90.75 371 GLY A CA 1
ATOM 2921 C C . GLY A 1 371 ? 10.048 5.370 -25.647 1.00 90.75 371 GLY A C 1
ATOM 2922 O O . GLY A 1 371 ? 9.756 6.107 -26.588 1.00 90.75 371 GLY A O 1
ATOM 2923 N N . HIS A 1 372 ? 11.210 4.708 -25.616 1.00 92.62 372 HIS A N 1
ATOM 2924 C CA . HIS A 1 372 ? 12.163 4.769 -26.726 1.00 92.62 372 HIS A CA 1
ATOM 2925 C C . HIS A 1 372 ? 11.625 4.117 -27.997 1.00 92.62 372 HIS A C 1
ATOM 2927 O O . HIS A 1 372 ? 11.662 4.729 -29.063 1.00 92.62 372 HIS A O 1
ATOM 2933 N N . LEU A 1 373 ? 11.102 2.894 -27.891 1.00 94.38 373 LEU A N 1
ATOM 2934 C CA . LEU A 1 373 ? 10.527 2.171 -29.028 1.00 94.38 373 LEU A CA 1
ATOM 2935 C C . LEU A 1 373 ? 9.311 2.906 -29.608 1.00 94.38 373 LEU A C 1
ATOM 2937 O O . LEU A 1 373 ? 9.172 2.991 -30.829 1.00 94.38 373 LEU A O 1
ATOM 2941 N N . GLU A 1 374 ? 8.482 3.506 -28.751 1.00 92.12 374 GLU A N 1
ATOM 2942 C CA . GLU A 1 374 ? 7.359 4.356 -29.151 1.00 92.12 374 GLU A CA 1
ATOM 2943 C C . GLU A 1 374 ? 7.832 5.606 -29.904 1.00 92.12 374 GLU A C 1
ATOM 2945 O O . GLU A 1 374 ? 7.323 5.897 -30.987 1.00 92.12 374 GLU A O 1
ATOM 2950 N N . THR A 1 375 ? 8.852 6.302 -29.390 1.00 90.75 375 THR A N 1
ATOM 2951 C CA . THR A 1 375 ? 9.428 7.497 -30.038 1.00 90.75 375 THR A CA 1
ATOM 2952 C C . THR A 1 375 ? 9.989 7.174 -31.424 1.00 90.75 375 THR A C 1
ATOM 2954 O O . THR A 1 375 ? 9.894 7.987 -32.343 1.00 90.75 375 THR A O 1
ATOM 2957 N N . ARG A 1 376 ? 10.525 5.962 -31.601 1.00 90.00 376 ARG A N 1
ATOM 2958 C CA . ARG A 1 376 ? 11.014 5.457 -32.892 1.00 90.00 376 ARG A CA 1
ATOM 2959 C C . ARG A 1 376 ? 9.916 4.866 -33.785 1.00 90.00 376 ARG A C 1
ATOM 2961 O O . ARG A 1 376 ? 10.200 4.474 -34.913 1.00 90.00 376 ARG A O 1
ATOM 2968 N N . GLY A 1 377 ? 8.672 4.799 -33.311 1.00 90.06 377 GLY A N 1
ATOM 2969 C CA . GLY A 1 377 ? 7.540 4.268 -34.068 1.00 90.06 377 GLY A CA 1
ATOM 2970 C C . GLY A 1 377 ? 7.640 2.770 -34.368 1.00 90.06 377 GLY A C 1
ATOM 2971 O O . GLY A 1 377 ? 7.183 2.343 -35.428 1.00 90.06 377 GLY A O 1
ATOM 2972 N N . VAL A 1 378 ? 8.243 1.988 -33.467 1.00 92.06 378 VAL A N 1
ATOM 2973 C CA . VAL A 1 378 ? 8.433 0.538 -33.621 1.00 92.06 378 VAL A CA 1
ATOM 2974 C C . VAL A 1 378 ? 7.221 -0.220 -33.079 1.00 92.06 378 VAL A C 1
ATOM 2976 O O . VAL A 1 378 ? 6.871 -0.105 -31.904 1.00 92.06 378 VAL A O 1
ATOM 2979 N N . ASP A 1 379 ? 6.611 -1.057 -33.915 1.00 91.69 379 ASP A N 1
ATOM 2980 C CA . ASP A 1 379 ? 5.531 -1.950 -33.499 1.00 91.69 379 ASP A CA 1
ATOM 2981 C C . ASP A 1 379 ? 6.137 -3.151 -32.752 1.00 91.69 379 ASP A C 1
ATOM 2983 O O . ASP A 1 379 ? 6.755 -4.035 -33.352 1.00 91.69 379 ASP A O 1
ATOM 2987 N N . THR A 1 380 ? 5.982 -3.173 -31.428 1.00 95.38 380 THR A N 1
ATOM 2988 C CA . THR A 1 380 ? 6.663 -4.142 -30.556 1.00 95.38 380 THR A CA 1
ATOM 2989 C C . THR A 1 380 ? 5.701 -5.196 -30.017 1.00 95.38 380 THR A C 1
ATOM 2991 O O . THR A 1 380 ? 4.647 -4.859 -29.486 1.00 95.38 380 THR A O 1
ATOM 2994 N N . ALA A 1 381 ? 6.095 -6.467 -30.096 1.00 95.31 381 ALA A N 1
ATOM 2995 C CA . ALA A 1 381 ? 5.475 -7.583 -29.391 1.00 95.31 381 ALA A CA 1
ATOM 2996 C C . ALA A 1 381 ? 6.449 -8.121 -28.335 1.00 95.31 381 ALA A C 1
ATOM 2998 O O . ALA A 1 381 ? 7.566 -8.524 -28.655 1.00 95.31 381 ALA A O 1
ATOM 2999 N N . VAL A 1 382 ? 6.032 -8.141 -27.075 1.00 95.12 382 VAL A N 1
ATOM 3000 C CA . VAL A 1 382 ? 6.796 -8.708 -25.963 1.00 95.12 382 VAL A CA 1
ATOM 3001 C C . VAL A 1 382 ? 6.403 -10.168 -25.801 1.00 95.12 382 VAL A C 1
ATOM 3003 O O . VAL A 1 382 ? 5.225 -10.486 -25.676 1.00 95.12 382 VAL A O 1
ATOM 3006 N N . LEU A 1 383 ? 7.387 -11.058 -25.781 1.00 93.19 383 LEU A N 1
ATOM 3007 C CA . LEU A 1 383 ? 7.186 -12.496 -25.669 1.00 93.19 383 LEU A CA 1
ATOM 3008 C C . LEU A 1 383 ? 7.874 -13.025 -24.413 1.00 93.19 383 LEU A C 1
ATOM 3010 O O . LEU A 1 383 ? 9.058 -12.764 -24.189 1.00 93.19 383 LEU A O 1
ATOM 3014 N N . CYS A 1 384 ? 7.169 -13.819 -23.614 1.00 87.12 384 CYS A N 1
ATOM 3015 C CA . CYS A 1 384 ? 7.786 -14.596 -22.549 1.00 87.12 384 CYS A CA 1
ATOM 3016 C C . CYS A 1 384 ? 7.182 -15.997 -22.455 1.00 87.12 384 CYS A C 1
ATOM 3018 O O . CYS A 1 384 ? 5.972 -16.193 -22.570 1.00 87.12 384 CYS A O 1
ATOM 3020 N N . PHE A 1 385 ? 8.053 -16.977 -22.230 1.00 85.69 385 PHE A N 1
ATOM 3021 C CA . PHE A 1 385 ? 7.650 -18.344 -21.933 1.00 85.69 385 PHE A CA 1
ATOM 3022 C C . PHE A 1 385 ? 7.668 -18.559 -20.423 1.00 85.69 385 PHE A C 1
ATOM 3024 O O . PHE A 1 385 ? 8.619 -18.162 -19.752 1.00 85.69 385 PHE A O 1
ATOM 3031 N N . ILE A 1 386 ? 6.632 -19.188 -19.878 1.00 79.25 386 ILE A N 1
ATOM 3032 C CA . ILE A 1 386 ? 6.518 -19.510 -18.454 1.00 79.25 386 ILE A CA 1
ATOM 3033 C C . 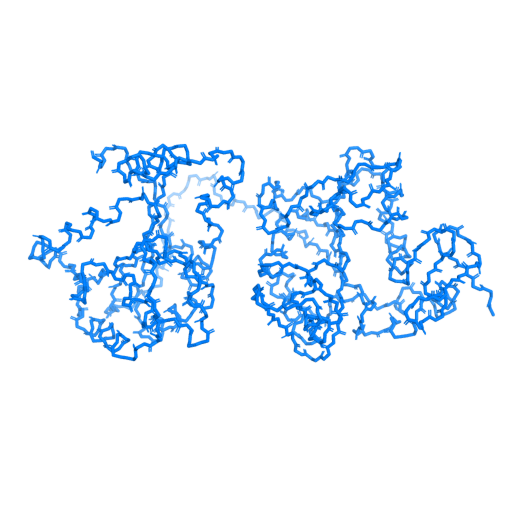ILE A 1 386 ? 6.460 -21.019 -18.253 1.00 79.25 386 ILE A C 1
ATOM 3035 O O . ILE A 1 386 ? 5.899 -21.755 -19.060 1.00 79.25 386 ILE A O 1
ATOM 3039 N N . ARG A 1 387 ? 7.037 -21.491 -17.149 1.00 74.75 387 ARG A N 1
ATOM 3040 C CA . ARG A 1 387 ? 7.018 -22.903 -16.764 1.00 74.75 387 ARG A CA 1
ATOM 3041 C C . ARG A 1 387 ? 6.168 -23.073 -15.502 1.00 74.75 387 ARG A C 1
ATOM 3043 O O . ARG A 1 387 ? 6.267 -22.227 -14.608 1.00 74.75 387 ARG A O 1
ATOM 3050 N N . PRO A 1 388 ? 5.382 -24.159 -15.372 1.00 72.69 388 PRO A N 1
ATOM 3051 C CA . PRO A 1 388 ? 4.709 -24.472 -14.119 1.00 72.69 388 PRO A CA 1
ATOM 3052 C C . PRO A 1 388 ? 5.701 -24.469 -12.938 1.00 72.69 388 PRO A C 1
ATOM 3054 O O . PRO A 1 388 ? 6.789 -25.045 -13.066 1.00 72.69 388 PRO A O 1
ATOM 3057 N N . PRO A 1 389 ? 5.360 -23.864 -11.782 1.00 68.88 389 PRO A N 1
ATOM 3058 C CA . PRO A 1 389 ? 6.292 -23.699 -10.662 1.00 68.88 389 PRO A CA 1
ATOM 3059 C C . PRO A 1 389 ? 6.977 -24.996 -10.205 1.00 68.88 389 PRO A C 1
ATOM 3061 O O . PRO A 1 389 ? 8.171 -24.994 -9.911 1.00 68.88 389 PRO A O 1
ATOM 3064 N N . ALA A 1 390 ? 6.259 -26.123 -10.213 1.00 68.75 390 ALA A N 1
ATOM 3065 C CA . ALA A 1 390 ? 6.813 -27.428 -9.854 1.00 68.75 390 ALA A CA 1
ATOM 3066 C C . ALA A 1 390 ? 7.919 -27.895 -10.824 1.00 68.75 390 ALA A C 1
ATOM 3068 O O . ALA A 1 390 ? 9.002 -28.294 -10.393 1.00 68.75 390 ALA A O 1
ATOM 3069 N N . ALA A 1 391 ? 7.685 -27.787 -12.137 1.00 71.06 391 ALA A N 1
ATOM 3070 C CA . ALA A 1 391 ? 8.660 -28.164 -13.165 1.00 71.06 391 ALA A CA 1
ATOM 3071 C C . ALA A 1 391 ? 9.887 -27.234 -13.163 1.00 71.06 391 ALA A C 1
ATOM 3073 O O . ALA A 1 391 ? 11.019 -27.653 -13.431 1.00 71.06 391 ALA A O 1
ATOM 3074 N N . PHE A 1 392 ? 9.676 -25.962 -12.825 1.00 71.12 392 PHE A N 1
ATOM 3075 C CA . PHE A 1 392 ? 10.745 -24.994 -12.630 1.00 71.12 392 PHE A CA 1
ATOM 3076 C C . PHE A 1 392 ? 11.658 -25.371 -11.450 1.00 71.12 392 PHE A C 1
ATOM 3078 O O . PHE A 1 392 ? 12.875 -25.455 -11.632 1.00 71.12 392 PHE A O 1
ATOM 3085 N N . LEU A 1 393 ? 11.086 -25.684 -10.280 1.00 69.06 393 LEU A N 1
ATOM 3086 C CA . LEU A 1 393 ? 11.843 -26.116 -9.098 1.00 69.06 393 LEU A CA 1
ATOM 3087 C C . LEU A 1 393 ? 12.657 -27.387 -9.366 1.00 69.06 393 LEU A C 1
ATOM 3089 O O . LEU A 1 393 ? 13.841 -27.433 -9.034 1.00 69.06 393 LEU A O 1
ATOM 3093 N N . ALA A 1 394 ? 12.059 -28.381 -10.029 1.00 72.06 394 ALA A N 1
ATOM 3094 C CA . ALA A 1 394 ? 12.750 -29.614 -10.407 1.00 72.06 394 ALA A CA 1
ATOM 3095 C C . ALA A 1 394 ? 13.976 -29.338 -11.296 1.00 72.06 394 ALA A C 1
ATOM 3097 O O . ALA A 1 394 ? 15.059 -29.879 -11.075 1.00 72.06 394 ALA A O 1
ATOM 3098 N N . THR A 1 395 ? 13.836 -28.434 -12.266 1.00 71.50 395 THR A N 1
ATOM 3099 C CA . THR A 1 395 ? 14.931 -28.062 -13.176 1.00 71.50 395 THR A CA 1
ATOM 3100 C C . THR A 1 395 ? 16.020 -27.257 -12.471 1.00 71.50 395 THR A C 1
ATOM 3102 O O . THR A 1 395 ? 17.209 -27.469 -12.716 1.00 71.50 395 THR A O 1
ATOM 3105 N N . ALA A 1 396 ? 15.638 -26.346 -11.574 1.00 67.06 396 ALA A N 1
ATOM 3106 C CA . ALA A 1 396 ? 16.582 -25.587 -10.760 1.00 67.06 396 ALA A CA 1
ATOM 3107 C C . ALA A 1 396 ? 17.403 -26.511 -9.840 1.00 67.06 396 ALA A C 1
ATOM 3109 O O . ALA A 1 396 ? 18.623 -26.356 -9.744 1.00 67.06 396 ALA A O 1
ATOM 3110 N N . ALA A 1 397 ? 16.762 -27.515 -9.230 1.00 69.56 397 ALA A N 1
ATOM 3111 C CA . ALA A 1 397 ? 17.427 -28.539 -8.425 1.00 69.56 397 ALA A CA 1
ATOM 3112 C C . ALA A 1 397 ? 18.406 -29.384 -9.254 1.00 69.56 397 ALA A C 1
ATOM 3114 O O . ALA A 1 397 ? 19.564 -29.546 -8.867 1.00 69.56 397 ALA A O 1
ATOM 3115 N N . GLN A 1 398 ? 17.978 -29.860 -10.429 1.00 73.19 398 GLN A N 1
ATOM 3116 C CA . GLN A 1 398 ? 18.835 -30.625 -11.341 1.00 73.19 398 GLN A CA 1
ATOM 3117 C C . GLN A 1 398 ? 20.072 -29.840 -11.787 1.00 73.19 398 GLN A C 1
ATOM 3119 O O . GLN A 1 398 ? 21.162 -30.404 -11.862 1.00 73.19 398 GLN A O 1
ATOM 3124 N N . GLN A 1 399 ? 19.938 -28.544 -12.080 1.00 67.44 399 GLN A N 1
ATOM 3125 C CA . GLN A 1 399 ? 21.093 -27.735 -12.461 1.00 67.44 399 GLN A CA 1
ATOM 3126 C C . GLN A 1 399 ? 22.087 -27.598 -11.304 1.00 67.44 399 GLN A C 1
ATOM 3128 O O . GLN A 1 399 ? 23.279 -27.773 -11.531 1.00 67.44 399 GLN A O 1
ATOM 3133 N N . ARG A 1 400 ? 21.616 -27.333 -10.077 1.00 66.19 400 ARG A N 1
ATOM 3134 C CA . ARG A 1 400 ? 22.495 -27.222 -8.900 1.00 66.19 400 ARG A CA 1
ATOM 3135 C C . ARG A 1 400 ? 23.276 -28.505 -8.641 1.00 66.19 400 ARG A C 1
ATOM 3137 O O . ARG A 1 400 ? 24.480 -28.438 -8.417 1.00 66.19 400 ARG A O 1
ATOM 3144 N N . LEU A 1 401 ? 22.604 -29.650 -8.766 1.00 70.62 401 LEU A N 1
ATOM 3145 C CA . LEU A 1 401 ? 23.234 -30.969 -8.725 1.00 70.62 401 LEU A CA 1
ATOM 3146 C C . LEU A 1 401 ? 24.341 -31.107 -9.779 1.00 70.62 401 LEU A C 1
ATOM 3148 O O . LEU A 1 401 ? 25.451 -31.516 -9.452 1.00 70.62 401 LEU A O 1
ATOM 3152 N N . ARG A 1 402 ? 24.064 -30.728 -11.034 1.00 71.44 402 ARG A N 1
ATOM 3153 C CA . ARG A 1 402 ? 25.043 -30.790 -12.136 1.00 71.44 402 ARG A CA 1
ATOM 3154 C C . ARG A 1 402 ? 26.240 -29.860 -11.938 1.00 71.44 402 ARG A C 1
ATOM 3156 O O . ARG A 1 402 ? 27.312 -30.154 -12.451 1.00 71.44 402 ARG A O 1
ATOM 3163 N N . THR A 1 403 ? 26.066 -28.747 -11.230 1.00 64.25 403 THR A N 1
ATOM 3164 C CA . THR A 1 403 ? 27.131 -27.770 -10.958 1.00 64.25 403 THR A CA 1
ATOM 3165 C C . THR A 1 403 ? 27.786 -27.963 -9.589 1.00 64.25 403 THR A C 1
ATOM 3167 O O . THR A 1 403 ? 28.471 -27.058 -9.124 1.00 64.25 403 THR A O 1
ATOM 3170 N N . SER A 1 404 ? 27.548 -29.096 -8.915 1.00 69.62 404 SER A N 1
ATOM 3171 C CA . SER A 1 404 ? 28.067 -29.390 -7.568 1.00 69.62 404 SER A CA 1
ATOM 3172 C C . SER A 1 404 ? 27.755 -28.304 -6.527 1.00 69.62 404 SER A C 1
ATOM 3174 O O . SER A 1 404 ? 28.476 -28.139 -5.544 1.00 69.62 404 SER A O 1
ATOM 3176 N N . LEU A 1 405 ? 26.674 -27.548 -6.734 1.00 57.62 405 LEU A N 1
ATOM 3177 C CA . LEU A 1 405 ? 26.196 -26.553 -5.782 1.00 57.62 405 LEU A CA 1
ATOM 3178 C C . LEU A 1 405 ? 25.292 -27.237 -4.758 1.00 57.62 405 LEU A C 1
ATOM 3180 O O . LEU A 1 405 ? 24.487 -28.103 -5.106 1.00 57.62 405 LEU A O 1
ATOM 3184 N N . SER A 1 406 ? 25.381 -26.808 -3.496 1.00 59.38 406 SER A N 1
ATOM 3185 C CA . SER A 1 406 ? 24.463 -27.274 -2.456 1.00 59.38 406 SER A CA 1
ATOM 3186 C C . SER A 1 406 ? 23.014 -27.023 -2.879 1.00 59.38 406 SER A C 1
ATOM 3188 O O . SER A 1 406 ? 22.640 -25.929 -3.317 1.00 59.38 406 SER A O 1
ATOM 3190 N N . ILE A 1 407 ? 22.189 -28.054 -2.731 1.00 58.16 407 ILE A N 1
ATOM 3191 C CA . ILE A 1 407 ? 20.746 -27.982 -2.952 1.00 58.16 407 ILE A CA 1
ATOM 3192 C C . ILE A 1 407 ? 20.138 -26.963 -1.963 1.00 58.16 407 ILE A C 1
ATOM 3194 O O . ILE A 1 407 ? 19.295 -26.167 -2.370 1.00 58.16 407 ILE A O 1
ATOM 3198 N N . GLY A 1 408 ? 20.675 -26.844 -0.740 1.00 56.22 408 GLY A N 1
ATOM 3199 C CA . GLY A 1 408 ? 20.141 -25.970 0.314 1.00 56.22 408 GLY A CA 1
ATOM 3200 C C . GLY A 1 408 ? 18.703 -26.334 0.707 1.00 56.22 408 GLY A C 1
ATOM 3201 O O . GLY A 1 408 ? 18.128 -27.280 0.169 1.00 56.22 408 GLY A O 1
ATOM 3202 N N . ASP A 1 409 ? 18.102 -25.582 1.631 1.00 50.31 409 ASP A N 1
ATOM 3203 C CA . ASP A 1 409 ? 16.676 -25.736 1.932 1.00 50.31 409 ASP A CA 1
ATOM 3204 C C . ASP A 1 409 ? 15.850 -25.323 0.710 1.00 50.31 409 ASP A C 1
ATOM 3206 O O . ASP A 1 409 ? 15.658 -24.136 0.471 1.00 50.31 409 ASP A O 1
ATOM 3210 N N . PHE A 1 410 ? 15.280 -26.285 -0.018 1.00 54.78 410 PHE A N 1
ATOM 3211 C CA . PHE A 1 410 ? 14.129 -26.077 -0.916 1.00 54.78 410 PHE A CA 1
ATOM 3212 C C . PHE A 1 410 ? 12.821 -25.876 -0.110 1.00 54.78 410 PHE A C 1
ATOM 3214 O O . PHE A 1 410 ? 11.741 -26.289 -0.529 1.00 54.78 410 PHE A O 1
ATOM 3221 N N . GLY A 1 411 ? 12.915 -25.276 1.081 1.00 51.50 411 GLY A N 1
ATOM 3222 C CA . GLY A 1 411 ? 11.780 -24.927 1.934 1.00 51.50 411 GLY A CA 1
ATOM 3223 C C . GLY A 1 411 ? 11.053 -23.666 1.452 1.00 51.50 411 GLY A C 1
ATOM 3224 O O . GLY A 1 411 ? 11.385 -23.092 0.416 1.00 51.50 411 GLY A O 1
ATOM 3225 N N . LEU A 1 412 ? 10.070 -23.195 2.228 1.00 44.62 412 LEU A N 1
ATOM 3226 C CA . LEU A 1 412 ? 9.234 -22.025 1.898 1.00 44.62 412 LEU A CA 1
ATOM 3227 C C . LEU A 1 412 ? 10.057 -20.776 1.512 1.00 44.62 412 LEU A C 1
ATOM 3229 O O . LEU A 1 412 ? 9.753 -20.129 0.517 1.00 44.62 412 LEU A O 1
ATOM 3233 N N . GLY A 1 413 ? 11.183 -20.516 2.188 1.00 44.72 413 GLY A N 1
ATOM 3234 C CA . GLY A 1 413 ? 12.062 -19.382 1.865 1.00 44.72 413 GLY A CA 1
ATOM 3235 C C . GLY A 1 413 ? 12.829 -19.499 0.536 1.00 44.72 413 GLY A C 1
ATOM 3236 O O . GLY A 1 413 ? 13.339 -18.499 0.029 1.00 44.72 413 GLY A O 1
ATOM 3237 N N . PHE A 1 414 ? 12.924 -20.695 -0.057 1.00 46.41 414 PHE A N 1
ATOM 3238 C CA . PHE A 1 414 ? 13.440 -20.873 -1.417 1.00 46.41 414 PHE A CA 1
ATOM 3239 C C . PHE A 1 414 ? 12.386 -20.485 -2.446 1.00 46.41 414 PHE A C 1
ATOM 3241 O O . PHE A 1 414 ? 12.731 -19.837 -3.426 1.00 46.41 414 PHE A O 1
ATOM 3248 N N . GLN A 1 415 ? 11.106 -20.787 -2.198 1.00 47.94 415 GLN A N 1
ATOM 3249 C CA . GLN A 1 415 ? 10.011 -20.328 -3.053 1.00 47.94 415 GLN A CA 1
ATOM 3250 C C . GLN A 1 415 ? 9.986 -18.797 -3.125 1.00 47.94 415 GLN A C 1
ATOM 3252 O O . GLN A 1 415 ? 9.905 -18.270 -4.221 1.00 47.94 415 GLN A O 1
ATOM 3257 N N . ASP A 1 416 ? 10.205 -18.066 -2.034 1.00 43.97 416 ASP A N 1
ATOM 3258 C CA . ASP A 1 416 ? 10.210 -16.590 -2.074 1.00 43.97 416 ASP A CA 1
ATOM 3259 C C . ASP A 1 416 ? 11.419 -15.983 -2.815 1.00 43.97 416 ASP A C 1
ATOM 3261 O O . ASP A 1 416 ? 11.346 -14.880 -3.361 1.00 43.97 416 ASP A O 1
ATOM 3265 N N . LYS A 1 417 ? 12.542 -16.712 -2.880 1.00 45.72 417 LYS A N 1
ATOM 3266 C CA . LYS A 1 417 ? 13.751 -16.302 -3.620 1.00 45.72 417 LYS A CA 1
ATOM 3267 C C . LYS A 1 417 ? 13.739 -16.736 -5.087 1.00 45.72 417 LYS A C 1
ATOM 3269 O O . LYS A 1 417 ? 14.444 -16.140 -5.898 1.00 45.72 417 LYS A O 1
ATOM 3274 N N . VAL A 1 418 ? 12.994 -17.795 -5.409 1.00 43.62 418 VAL A N 1
ATOM 3275 C CA . VAL A 1 418 ? 13.079 -18.529 -6.682 1.00 43.62 418 VAL A CA 1
ATOM 3276 C C . VAL A 1 418 ? 11.773 -18.448 -7.473 1.00 43.62 418 VAL A C 1
ATOM 3278 O O . VAL A 1 418 ? 11.834 -18.526 -8.696 1.00 43.62 418 VAL A O 1
ATOM 3281 N N . LEU A 1 419 ? 10.614 -18.192 -6.843 1.00 50.91 419 LEU A N 1
ATOM 3282 C CA . LEU A 1 419 ? 9.395 -17.785 -7.545 1.00 50.91 419 LEU A CA 1
ATOM 3283 C C . LEU A 1 419 ? 9.741 -16.532 -8.339 1.00 50.91 419 LEU A C 1
ATOM 3285 O O . LEU A 1 419 ? 9.901 -15.435 -7.801 1.00 50.91 419 LEU A O 1
ATOM 3289 N N . ILE A 1 420 ? 9.897 -16.747 -9.644 1.00 54.31 420 ILE A N 1
ATOM 3290 C CA . ILE A 1 420 ? 10.020 -15.710 -10.652 1.00 54.31 420 ILE A CA 1
ATOM 3291 C C . ILE A 1 420 ? 8.970 -14.677 -10.282 1.00 54.31 420 ILE A C 1
ATOM 3293 O O . ILE A 1 420 ? 7.797 -15.018 -10.127 1.00 54.31 420 ILE A O 1
ATOM 3297 N N . ARG A 1 421 ? 9.414 -13.444 -10.029 1.00 61.12 421 ARG A N 1
ATOM 3298 C CA . ARG A 1 421 ? 8.562 -12.327 -9.625 1.00 61.12 421 ARG A CA 1
ATOM 3299 C C . ARG A 1 421 ? 7.632 -11.984 -10.790 1.00 61.12 421 ARG A C 1
ATOM 3301 O O . ARG A 1 421 ? 7.830 -10.975 -11.453 1.00 61.12 421 ARG A O 1
ATOM 3308 N N . TYR A 1 422 ? 6.644 -12.838 -11.066 1.00 67.12 422 TYR A N 1
ATOM 3309 C CA . TYR A 1 422 ? 5.721 -12.728 -12.194 1.00 67.12 422 TYR A CA 1
ATOM 3310 C C . TYR A 1 422 ? 4.950 -11.407 -12.137 1.00 67.12 422 TYR A C 1
ATOM 3312 O O . TYR A 1 422 ? 4.583 -10.880 -13.179 1.00 67.12 422 TYR A O 1
ATOM 3320 N N . HIS A 1 423 ? 4.815 -10.807 -10.947 1.00 66.25 423 HIS A N 1
ATOM 3321 C CA . HIS A 1 423 ? 4.323 -9.439 -10.775 1.00 66.25 423 HIS A CA 1
ATOM 3322 C C . HIS A 1 423 ? 5.101 -8.400 -11.602 1.00 66.25 423 HIS A C 1
ATOM 3324 O O . HIS A 1 423 ? 4.523 -7.401 -12.007 1.00 66.25 423 HIS A O 1
ATOM 3330 N N . ARG A 1 424 ? 6.384 -8.624 -11.923 1.00 69.56 424 ARG A N 1
ATOM 3331 C CA . ARG A 1 424 ? 7.162 -7.719 -12.787 1.00 69.56 424 ARG A CA 1
ATOM 3332 C C . ARG A 1 424 ? 6.616 -7.657 -14.213 1.00 69.56 424 ARG A C 1
ATOM 3334 O O . ARG A 1 424 ? 6.780 -6.622 -14.853 1.00 69.56 424 ARG A O 1
ATOM 3341 N N . LEU A 1 425 ? 5.904 -8.691 -14.682 1.00 79.25 425 LEU A N 1
ATOM 3342 C CA . LEU A 1 425 ? 5.203 -8.671 -15.974 1.00 79.25 425 LEU A CA 1
ATOM 3343 C C . LEU A 1 425 ? 4.115 -7.592 -16.038 1.00 79.25 425 LEU A C 1
ATOM 3345 O O . LEU A 1 425 ? 3.809 -7.135 -17.134 1.00 79.25 425 LEU A O 1
ATOM 3349 N N . ALA A 1 426 ? 3.574 -7.143 -14.898 1.00 78.12 426 ALA A N 1
ATOM 3350 C CA . ALA A 1 426 ? 2.596 -6.057 -14.868 1.00 78.12 426 ALA A CA 1
ATOM 3351 C C . ALA A 1 426 ? 3.156 -4.791 -15.529 1.00 78.12 426 ALA A C 1
ATOM 3353 O O . ALA A 1 426 ? 2.520 -4.245 -16.421 1.00 78.12 426 ALA A O 1
ATOM 3354 N N . SER A 1 427 ? 4.399 -4.413 -15.207 1.00 80.31 427 SER A N 1
ATOM 3355 C CA . SER A 1 427 ? 5.051 -3.249 -15.823 1.00 80.31 427 SER A CA 1
ATOM 3356 C C . SER A 1 427 ? 5.217 -3.389 -17.342 1.00 80.31 427 SER A C 1
ATOM 3358 O O . SER A 1 427 ? 5.103 -2.408 -18.071 1.00 80.31 427 SER A O 1
ATOM 3360 N N . TRP A 1 428 ? 5.423 -4.607 -17.849 1.00 89.56 428 TRP A N 1
ATOM 3361 C CA . TRP A 1 428 ? 5.479 -4.868 -19.288 1.00 89.56 428 TRP A CA 1
ATOM 3362 C C . TRP A 1 428 ? 4.104 -4.691 -19.939 1.00 89.56 428 TRP A C 1
ATOM 3364 O O . TRP A 1 428 ? 3.997 -4.033 -20.968 1.00 89.56 428 TRP A O 1
ATOM 3374 N N . ILE A 1 429 ? 3.044 -5.216 -19.319 1.00 87.19 429 ILE A N 1
ATOM 3375 C CA . ILE A 1 429 ? 1.661 -5.076 -19.804 1.00 87.19 429 ILE A CA 1
ATOM 3376 C C . ILE A 1 429 ? 1.210 -3.612 -19.767 1.00 87.19 429 ILE A C 1
ATOM 3378 O O . ILE A 1 429 ? 0.585 -3.143 -20.713 1.00 87.19 429 ILE A O 1
ATOM 3382 N N . GLU A 1 430 ? 1.552 -2.881 -18.709 1.00 87.25 430 GLU A N 1
ATOM 3383 C CA . GLU A 1 430 ? 1.216 -1.464 -18.547 1.00 87.25 430 GLU A CA 1
ATOM 3384 C C . GLU A 1 430 ? 1.867 -0.583 -19.618 1.00 87.25 430 GLU A C 1
ATOM 3386 O O . GLU A 1 430 ? 1.217 0.321 -20.136 1.00 87.25 430 GLU A O 1
ATOM 3391 N N . ASN A 1 431 ? 3.133 -0.845 -19.965 1.00 89.31 431 ASN A N 1
ATOM 3392 C CA . ASN A 1 431 ? 3.889 0.008 -20.886 1.00 89.31 431 ASN A CA 1
ATOM 3393 C C . ASN A 1 431 ? 3.755 -0.403 -22.363 1.00 89.31 431 ASN A C 1
ATOM 3395 O O . ASN A 1 431 ? 3.835 0.459 -23.231 1.00 89.31 431 ASN A O 1
ATOM 3399 N N . PHE A 1 432 ? 3.546 -1.689 -22.671 1.00 89.56 432 PHE A N 1
ATOM 3400 C CA . PHE A 1 432 ? 3.399 -2.172 -24.056 1.00 89.56 432 PHE A CA 1
ATOM 3401 C C . PHE A 1 432 ? 1.943 -2.456 -24.456 1.00 89.56 432 PHE A C 1
ATOM 3403 O O . PHE A 1 432 ? 1.635 -2.538 -25.647 1.00 89.56 432 PHE A O 1
ATOM 3410 N N . GLY A 1 433 ? 1.034 -2.567 -23.486 1.00 87.44 433 GLY A N 1
ATOM 3411 C CA . GLY A 1 433 ? -0.376 -2.892 -23.684 1.00 87.44 433 GLY A CA 1
ATOM 3412 C C . GLY A 1 433 ? -0.657 -4.404 -23.686 1.00 87.44 433 GLY A C 1
ATOM 3413 O O . GLY A 1 433 ? 0.171 -5.194 -24.145 1.00 87.44 433 GLY A O 1
ATOM 3414 N N . PRO A 1 434 ? -1.842 -4.838 -23.216 1.00 81.75 434 PRO A N 1
ATOM 3415 C CA . PRO A 1 434 ? -2.175 -6.258 -23.055 1.00 81.75 434 PRO A CA 1
ATOM 3416 C C . PRO A 1 434 ? -2.215 -7.040 -24.375 1.00 81.75 434 PRO A C 1
ATOM 3418 O O . PRO A 1 434 ? -1.903 -8.225 -24.381 1.00 81.75 434 PRO A O 1
ATOM 3421 N N . ASP A 1 435 ? -2.526 -6.384 -25.495 1.00 86.75 435 ASP A N 1
ATOM 3422 C CA . ASP A 1 435 ? -2.573 -7.023 -26.822 1.00 86.75 435 ASP A CA 1
ATOM 3423 C C . ASP A 1 435 ? -1.178 -7.277 -27.425 1.00 86.75 435 ASP A C 1
ATOM 3425 O O . ASP A 1 435 ? -1.038 -7.964 -28.441 1.00 86.75 435 ASP A O 1
ATOM 3429 N N . ASN A 1 436 ? -0.136 -6.710 -26.811 1.00 88.81 436 ASN A N 1
ATOM 3430 C CA . ASN A 1 436 ? 1.238 -6.784 -27.293 1.00 88.81 436 ASN A CA 1
ATOM 3431 C C . ASN A 1 436 ? 2.149 -7.599 -26.366 1.00 88.81 436 ASN A C 1
ATOM 3433 O O . ASN A 1 436 ? 3.317 -7.778 -26.702 1.00 88.81 436 ASN A O 1
ATOM 3437 N N . VAL A 1 437 ? 1.651 -8.102 -25.229 1.00 91.06 437 VAL A N 1
ATOM 3438 C CA . VAL A 1 437 ? 2.420 -8.945 -24.300 1.00 91.06 437 VAL A CA 1
ATOM 3439 C C . VAL A 1 437 ? 1.882 -10.372 -24.314 1.00 91.06 437 VAL A C 1
ATOM 3441 O O . VAL A 1 437 ? 0.777 -10.651 -23.857 1.00 91.06 437 VAL A O 1
ATOM 3444 N N . TYR A 1 438 ? 2.703 -11.295 -24.802 1.00 90.12 438 TYR A N 1
ATOM 3445 C CA . TYR A 1 438 ? 2.373 -12.701 -24.982 1.00 90.12 438 TYR A CA 1
ATOM 3446 C C . TYR A 1 438 ? 3.058 -13.533 -23.900 1.00 90.12 438 TYR A C 1
ATOM 3448 O O . TYR A 1 438 ? 4.281 -13.684 -23.898 1.00 90.12 438 TYR A O 1
ATOM 3456 N N . VAL A 1 439 ? 2.253 -14.083 -22.991 1.00 86.75 439 VAL A N 1
ATOM 3457 C CA . VAL A 1 439 ? 2.695 -15.012 -21.945 1.00 86.75 439 VAL A CA 1
ATOM 3458 C C . VAL A 1 439 ? 2.286 -16.419 -22.361 1.00 86.75 439 VAL A C 1
ATOM 3460 O O . VAL A 1 439 ? 1.102 -16.752 -22.346 1.00 86.75 439 VAL A O 1
ATOM 3463 N N . LEU A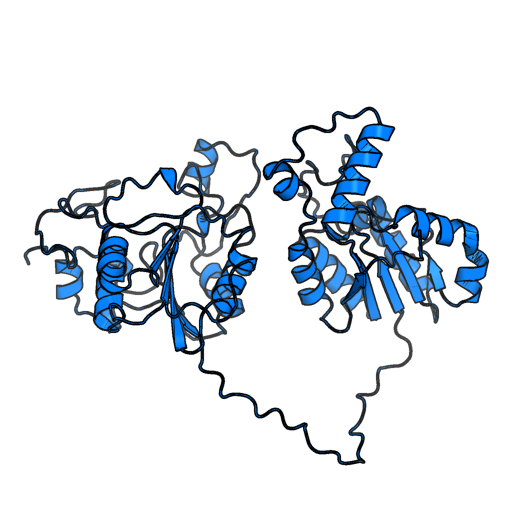 1 440 ? 3.255 -17.238 -22.758 1.00 83.62 440 LEU A N 1
ATOM 3464 C CA . LEU A 1 440 ? 3.004 -18.574 -23.297 1.00 83.62 440 LEU A CA 1
ATOM 3465 C C . LEU A 1 440 ? 3.521 -19.652 -22.338 1.00 83.62 440 LEU A C 1
ATOM 3467 O O . LEU A 1 440 ? 4.609 -19.492 -21.784 1.00 83.62 440 LEU A O 1
ATOM 3471 N N . PRO A 1 441 ? 2.801 -20.766 -22.128 1.00 77.00 441 PRO A N 1
ATOM 3472 C CA . PRO A 1 441 ? 3.385 -21.912 -21.446 1.00 77.00 441 PRO A CA 1
ATOM 3473 C C . PRO A 1 441 ? 4.539 -22.467 -22.290 1.00 77.00 441 PRO A C 1
ATOM 3475 O O . PRO A 1 441 ? 4.438 -22.557 -23.514 1.00 77.00 441 PRO A O 1
ATOM 3478 N N . LEU A 1 442 ? 5.643 -22.846 -21.647 1.00 73.06 442 LEU A N 1
ATOM 3479 C CA . LEU A 1 442 ? 6.661 -23.655 -22.304 1.00 73.06 442 LEU A CA 1
ATOM 3480 C C . LEU A 1 442 ? 6.058 -25.042 -22.549 1.00 73.06 442 LEU A C 1
ATOM 3482 O O . LEU A 1 442 ? 5.759 -25.745 -21.586 1.00 73.06 442 LEU A O 1
ATOM 3486 N N . ALA A 1 443 ? 5.852 -25.392 -23.815 1.00 61.38 443 ALA A N 1
ATOM 3487 C CA . ALA A 1 443 ? 5.269 -26.667 -24.205 1.00 61.38 443 ALA A CA 1
ATOM 3488 C C . ALA A 1 443 ? 6.209 -27.830 -23.825 1.00 61.38 443 ALA A C 1
ATOM 3490 O O . ALA A 1 443 ? 7.427 -27.729 -24.008 1.00 61.38 443 ALA A O 1
ATOM 3491 N N . ASP A 1 444 ? 5.651 -28.910 -23.270 1.00 54.38 444 ASP A N 1
ATOM 3492 C CA . ASP A 1 444 ? 6.409 -30.089 -22.811 1.00 54.38 444 ASP A CA 1
ATOM 3493 C C . ASP A 1 444 ? 7.075 -30.842 -23.982 1.00 54.38 444 ASP A C 1
ATOM 3495 O O . ASP A 1 444 ? 8.052 -31.563 -23.801 1.00 54.38 444 ASP A O 1
ATOM 3499 N N . ASP A 1 445 ? 6.568 -30.621 -25.191 1.00 46.41 445 ASP A N 1
ATOM 3500 C CA . ASP A 1 445 ? 6.941 -31.200 -26.481 1.00 46.41 445 ASP A CA 1
ATOM 3501 C C . ASP A 1 445 ? 8.043 -30.419 -27.235 1.00 46.41 445 ASP A C 1
ATOM 3503 O O . ASP A 1 445 ? 8.412 -30.794 -28.346 1.00 46.41 445 ASP A O 1
ATOM 3507 N N . ILE A 1 446 ? 8.607 -29.361 -26.631 1.00 43.97 446 ILE A N 1
ATOM 3508 C CA . ILE A 1 446 ? 9.703 -28.542 -27.201 1.00 43.97 446 ILE A CA 1
ATOM 3509 C C . ILE A 1 446 ? 11.070 -28.821 -26.519 1.00 43.97 446 ILE A C 1
ATOM 3511 O O . ILE A 1 446 ? 12.069 -28.175 -26.838 1.00 43.97 446 ILE A O 1
ATOM 3515 N N . ILE A 1 447 ? 11.153 -29.777 -25.583 1.00 34.47 447 ILE A N 1
ATOM 3516 C CA . ILE A 1 447 ? 12.387 -30.094 -24.826 1.00 34.47 447 ILE A CA 1
ATOM 3517 C C . ILE A 1 447 ? 13.154 -31.275 -25.417 1.00 34.47 447 ILE A C 1
ATOM 3519 O O . ILE A 1 447 ? 12.532 -32.339 -25.623 1.00 34.47 447 ILE A O 1
#

Nearest PDB structures (foldseek):
  2yui-assembly1_A  TM=5.448E-01  e=5.599E-05  Homo sapiens
  3cm0-assembly1_A  TM=5.171E-01  e=3.221E-04  Thermus thermophilus
  3bwb-assembly1_A  TM=5.541E-01  e=3.598E-03  Trypanosoma cruzi strain CL Brener
  6o64-assembly2_C  TM=4.988E-01  e=2.070E-02  Arabidopsis thaliana
  3dmh-assembly1_A  TM=2.453E-01  e=2.855E-04  Thermus thermophilus HB8

Radius of gyration: 26.58 Å; Cα contacts (8 Å, |Δi|>4): 699; chains: 1; bounding box: 58×54×76 Å